Protein AF-A0A3C1JP86-F1 (afdb_monomer_lite)

Radius of gyration: 31.39 Å; chains: 1; bounding box: 64×53×112 Å

Secondary structure (DSSP, 8-state):
----SEEEEPTTHHHHS--SSEEEEEEEETTEEEEEEEEEETTTTEEEEE--HHHHHHHHHH--TT--EEEEEE-TTSTTT-EEEEEESEETTEEPP--S-S----------SEEEEE--TT--STHHHHEEEETTTTEEEE-HHHHHHHHHHHHHHHHHHTTSPPPPEEEEEETGGGS-HHHHTHHHHHHHHH-PPEE-----SSSSEEBTTSPEEPSEEPPPTTEEEEE----SSSPPPPPHHHHTTS---------TTTTTTTTS-TTS----TT-------STTTT------HHHHHHHTTGGGGHHHHHHHHHHHHHHTTT----HHHHHHHHHHHHHHHHHHTTTTHHHHHHHHHHHHTGGG--EEHHHHHHHHHHHHHHHHHTTS----S---GGGEEE-SSS-EEE---------------------S--PPP------SSHHHHHHHHHHHHHGGGSEE-S--

Structure (mmCIF, N/CA/C/O backbone):
data_AF-A0A3C1JP86-F1
#
_entry.id   AF-A0A3C1JP86-F1
#
loop_
_atom_site.group_PDB
_atom_site.id
_atom_site.type_symbol
_atom_site.label_atom_id
_atom_site.label_alt_id
_atom_site.label_comp_id
_atom_site.label_asym_id
_atom_site.label_entity_id
_atom_site.label_seq_id
_atom_site.pdbx_PDB_ins_code
_atom_site.Cartn_x
_atom_site.Cartn_y
_atom_site.Cartn_z
_atom_site.occupancy
_atom_site.B_iso_or_equiv
_atom_site.auth_seq_id
_atom_site.auth_comp_id
_atom_site.auth_asym_id
_atom_site.auth_atom_id
_atom_site.pdbx_PDB_model_num
ATOM 1 N N . MET A 1 1 ? -15.914 11.663 36.705 1.00 25.58 1 MET A N 1
ATOM 2 C CA . MET A 1 1 ? -16.541 11.062 37.908 1.00 25.58 1 MET A CA 1
ATOM 3 C C . MET A 1 1 ? -17.062 9.685 37.523 1.00 25.58 1 MET A C 1
ATOM 5 O O . MET A 1 1 ? -17.882 9.608 36.620 1.00 25.58 1 MET A O 1
ATOM 9 N N . LEU A 1 2 ? -16.557 8.613 38.141 1.00 30.50 2 LEU A N 1
ATOM 10 C CA . LEU A 1 2 ? -16.983 7.225 37.899 1.00 30.50 2 LEU A CA 1
ATOM 11 C C . LEU A 1 2 ? -18.398 6.986 38.466 1.00 30.50 2 LEU A C 1
ATOM 13 O O . LEU A 1 2 ? -18.556 6.434 39.553 1.00 30.50 2 LEU A O 1
ATOM 17 N N . ASP A 1 3 ? -19.430 7.427 37.745 1.00 33.78 3 ASP A N 1
ATOM 18 C CA . ASP A 1 3 ? -20.840 7.095 38.029 1.00 33.78 3 ASP A CA 1
ATOM 19 C C . ASP A 1 3 ? -21.357 5.956 37.125 1.00 33.78 3 ASP A C 1
ATOM 21 O O . ASP A 1 3 ? -22.552 5.795 36.878 1.00 33.78 3 ASP A O 1
ATOM 25 N N . GLN A 1 4 ? -20.443 5.137 36.595 1.00 49.28 4 GLN A N 1
ATOM 26 C CA . GLN A 1 4 ? -20.805 4.000 35.757 1.00 49.28 4 GLN A CA 1
ATOM 27 C C . GLN A 1 4 ? -21.303 2.836 36.625 1.00 49.28 4 GLN A C 1
ATOM 29 O O . GLN A 1 4 ? -20.536 2.098 37.236 1.00 49.28 4 GLN A O 1
ATOM 34 N N . LYS A 1 5 ? -22.629 2.647 36.642 1.00 57.09 5 LYS A N 1
ATOM 35 C CA . LYS A 1 5 ? -23.325 1.461 37.189 1.00 57.09 5 LYS A CA 1
ATOM 36 C C . LYS A 1 5 ? -23.108 0.190 36.355 1.00 57.09 5 LYS A C 1
ATOM 38 O O . LYS A 1 5 ? -23.699 -0.850 36.644 1.00 57.09 5 LYS A O 1
ATOM 43 N N . SER A 1 6 ? -22.319 0.280 35.292 1.00 63.19 6 SER A N 1
ATOM 44 C CA . SER A 1 6 ? -22.166 -0.773 34.303 1.00 63.19 6 SER A CA 1
ATOM 45 C C . SER A 1 6 ? -20.834 -0.669 33.580 1.00 63.19 6 SER A C 1
ATOM 47 O O . SER A 1 6 ? -20.422 0.435 33.238 1.00 63.19 6 SER A O 1
ATOM 49 N N . MET A 1 7 ? -20.237 -1.808 33.260 1.00 71.38 7 MET A N 1
ATOM 50 C CA . MET A 1 7 ? -19.040 -1.922 32.433 1.00 71.38 7 MET A CA 1
ATOM 51 C C . MET A 1 7 ? -19.402 -2.586 31.105 1.00 71.38 7 MET A C 1
ATOM 53 O O . MET A 1 7 ? -20.031 -3.643 31.106 1.00 71.38 7 MET A O 1
ATOM 57 N N . VAL A 1 8 ? -19.020 -1.989 29.976 1.00 66.56 8 VAL A N 1
ATOM 58 C CA . VAL A 1 8 ? -19.166 -2.641 28.665 1.00 66.56 8 VAL A CA 1
ATOM 59 C C . VAL A 1 8 ? -18.113 -3.735 28.555 1.00 66.56 8 VAL A C 1
ATOM 61 O O . VAL A 1 8 ? -16.942 -3.497 28.848 1.00 66.56 8 VAL A O 1
ATOM 64 N N . ILE A 1 9 ? -18.520 -4.934 28.146 1.00 65.44 9 ILE A N 1
ATOM 65 C CA . ILE A 1 9 ? -17.582 -6.020 27.865 1.00 65.44 9 ILE A CA 1
ATOM 66 C C . ILE A 1 9 ? -17.331 -6.144 26.361 1.00 65.44 9 ILE A C 1
ATOM 68 O O . ILE A 1 9 ? -18.267 -6.001 25.569 1.00 65.44 9 ILE A O 1
ATOM 72 N N . PRO A 1 10 ? -16.092 -6.458 25.942 1.00 55.75 10 PRO A N 1
ATOM 73 C CA . PRO A 1 10 ? -15.780 -6.670 24.536 1.00 55.75 10 PRO A CA 1
ATOM 74 C C . PRO A 1 10 ? -16.661 -7.758 23.913 1.00 55.75 10 PRO A C 1
ATOM 76 O O . PRO A 1 10 ? -16.923 -8.791 24.537 1.00 55.75 10 PRO A O 1
ATOM 79 N N . ARG A 1 11 ? -17.030 -7.589 22.635 1.00 53.75 11 ARG A N 1
ATOM 80 C CA . ARG A 1 11 ? -17.859 -8.542 21.862 1.00 53.75 11 ARG A CA 1
ATOM 81 C C . ARG A 1 11 ? -17.385 -10.000 21.925 1.00 53.75 11 ARG A C 1
ATOM 83 O O . ARG A 1 11 ? -18.188 -10.906 21.765 1.00 53.75 11 ARG A O 1
ATOM 90 N N . ARG A 1 12 ? -16.102 -10.259 22.181 1.00 49.91 12 ARG A N 1
ATOM 91 C CA . ARG A 1 12 ? -15.532 -11.619 22.270 1.00 49.91 12 ARG A CA 1
ATOM 92 C C . ARG A 1 12 ? -15.833 -12.315 23.595 1.00 49.91 12 ARG A C 1
ATOM 94 O O . ARG A 1 12 ? -15.971 -13.531 23.624 1.00 49.91 12 ARG A O 1
ATOM 101 N N . MET A 1 13 ? -16.016 -11.551 24.670 1.00 59.53 13 MET A N 1
ATOM 102 C CA . MET A 1 13 ? -16.443 -12.079 25.965 1.00 59.53 13 MET A CA 1
ATOM 103 C C . MET A 1 13 ? -17.905 -12.564 25.915 1.00 59.53 13 MET A C 1
ATOM 105 O O . MET A 1 13 ? -18.268 -13.493 26.628 1.00 59.53 13 MET A O 1
ATOM 109 N N . ARG A 1 14 ? -18.717 -12.022 24.991 1.00 61.53 14 ARG A N 1
ATOM 110 C CA . ARG A 1 14 ? -20.081 -12.493 24.684 1.00 61.53 14 ARG A CA 1
ATOM 111 C C . ARG A 1 14 ? -20.120 -13.923 24.138 1.00 61.53 14 ARG A C 1
ATOM 113 O O . ARG A 1 14 ? -21.076 -14.633 24.410 1.00 61.53 14 ARG A O 1
ATOM 120 N N . ALA A 1 15 ? -19.110 -14.358 23.380 1.00 59.91 15 ALA A N 1
ATOM 121 C CA . ALA A 1 15 ? -19.081 -15.723 22.842 1.00 59.91 15 ALA A CA 1
ATOM 122 C C . ALA A 1 15 ? -18.953 -16.778 23.956 1.00 59.91 15 ALA A C 1
ATOM 124 O O . ALA A 1 15 ? -19.484 -17.874 23.833 1.00 59.91 15 ALA A O 1
ATOM 125 N N . LEU A 1 16 ? -18.284 -16.413 25.053 1.00 58.56 16 LEU A N 1
ATOM 126 C CA . LEU A 1 16 ? -18.090 -17.255 26.236 1.00 58.56 16 LEU A CA 1
ATOM 127 C C . LEU A 1 16 ? -19.230 -17.108 27.262 1.00 58.56 16 LEU A C 1
ATOM 129 O O . LEU A 1 16 ? -19.361 -17.927 28.165 1.00 58.56 16 LEU A O 1
ATOM 133 N N . LEU A 1 17 ? -20.052 -16.063 27.126 1.00 66.25 17 LEU A N 1
ATOM 134 C CA . LEU A 1 17 ? -21.206 -15.753 27.972 1.00 66.25 17 LEU A CA 1
ATOM 135 C C . LEU A 1 17 ? -22.401 -15.362 27.083 1.00 66.25 17 LEU A C 1
ATOM 137 O O . LEU A 1 17 ? -22.739 -14.176 26.982 1.00 66.25 17 LEU A O 1
ATOM 141 N N . PRO A 1 18 ? -23.028 -16.329 26.393 1.00 63.06 18 PRO A N 1
ATOM 142 C CA . PRO A 1 18 ? -24.133 -16.055 25.492 1.00 63.06 18 PRO A CA 1
ATOM 143 C C . PRO A 1 18 ? -25.318 -15.474 26.271 1.00 63.06 18 PRO A C 1
ATOM 145 O O . PRO A 1 18 ? -25.742 -15.995 27.304 1.00 63.06 18 PRO A O 1
ATOM 148 N N . VAL A 1 19 ? -25.854 -14.367 25.760 1.00 66.56 19 VAL A N 1
ATOM 149 C CA . VAL A 1 19 ? -27.018 -13.675 26.316 1.00 66.56 19 VAL A CA 1
ATOM 150 C C . VAL A 1 19 ? -27.859 -13.101 25.173 1.00 66.56 19 VAL A C 1
ATOM 152 O O . VAL A 1 19 ? -27.339 -12.461 24.259 1.00 66.56 19 VAL A O 1
ATOM 155 N N . THR A 1 20 ? -29.165 -13.368 25.200 1.00 60.12 20 THR A N 1
ATOM 156 C CA . THR A 1 20 ? -30.132 -12.888 24.196 1.00 60.12 20 THR A CA 1
ATOM 157 C C . THR A 1 20 ? -30.799 -11.573 24.595 1.00 60.12 20 THR A C 1
ATOM 159 O O . THR A 1 20 ? -31.165 -10.798 23.720 1.00 60.12 20 THR A O 1
ATOM 162 N N . ALA A 1 21 ? -30.931 -11.302 25.898 1.00 61.50 21 ALA A N 1
ATOM 163 C CA . ALA A 1 21 ? -31.466 -10.044 26.428 1.00 61.50 21 ALA A CA 1
ATOM 164 C C . ALA A 1 21 ? -30.826 -9.679 27.774 1.00 61.50 21 ALA A C 1
ATOM 166 O O . ALA A 1 21 ? -30.145 -8.668 27.896 1.00 61.50 21 ALA A O 1
ATOM 167 N N . SER A 1 22 ? -30.984 -10.518 28.796 1.00 73.75 22 SER A N 1
ATOM 168 C CA . SER A 1 22 ? -30.260 -10.378 30.057 1.00 73.75 22 SER A CA 1
ATOM 169 C C . SER A 1 22 ? -30.103 -11.725 30.747 1.00 73.75 22 SER A C 1
ATOM 171 O O . SER A 1 22 ? -30.903 -12.639 30.545 1.00 73.75 22 SER A O 1
ATOM 173 N N . ARG A 1 23 ? -29.050 -11.856 31.547 1.00 78.81 23 ARG A N 1
ATOM 174 C CA . ARG A 1 23 ? -28.753 -13.052 32.327 1.00 78.81 23 ARG A CA 1
ATOM 175 C C . ARG A 1 23 ? -28.091 -12.662 33.639 1.00 78.81 23 ARG A C 1
ATOM 177 O O . ARG A 1 23 ? -27.266 -11.754 33.676 1.00 78.81 23 ARG A O 1
ATOM 184 N N . GLU A 1 24 ? -28.456 -13.337 34.721 1.00 80.50 24 GLU A N 1
ATOM 185 C CA . GLU A 1 24 ? -27.742 -13.199 35.987 1.00 80.50 24 GLU A CA 1
ATOM 186 C C . GLU A 1 24 ? -26.485 -14.074 35.954 1.00 80.50 24 GLU A C 1
ATOM 188 O O . GLU A 1 24 ? -26.538 -15.239 35.560 1.00 80.50 24 GLU A O 1
ATOM 193 N N . VAL A 1 25 ? -25.349 -13.491 36.321 1.00 82.75 25 VAL A N 1
ATOM 194 C CA . VAL A 1 25 ? -24.046 -14.157 36.342 1.00 82.75 25 VAL A CA 1
ATOM 195 C C . VAL A 1 25 ? -23.416 -13.903 37.701 1.00 82.75 25 VAL A C 1
ATOM 197 O O . VAL A 1 25 ? -23.489 -12.794 38.240 1.00 82.75 25 VAL A O 1
ATOM 200 N N . ARG A 1 26 ? -22.804 -14.934 38.277 1.00 84.00 26 ARG A N 1
ATOM 201 C CA . ARG A 1 26 ? -22.082 -14.791 39.536 1.00 84.00 26 ARG A CA 1
ATOM 202 C C . ARG A 1 26 ? -20.747 -14.101 39.277 1.00 84.00 26 ARG A C 1
ATOM 204 O O . ARG A 1 26 ? -19.967 -14.583 38.459 1.00 84.00 26 ARG A O 1
ATOM 211 N N . LEU A 1 27 ? -20.494 -12.991 39.970 1.00 83.75 27 LEU A N 1
ATOM 212 C CA . LEU A 1 27 ? -19.203 -12.311 39.967 1.00 83.75 27 LEU A CA 1
ATOM 213 C C . LEU A 1 27 ? -18.471 -12.574 41.279 1.00 83.75 27 LEU A C 1
ATOM 215 O O . LEU A 1 27 ? -18.965 -12.202 42.343 1.00 83.75 27 LEU A O 1
ATOM 219 N N . THR A 1 28 ? -17.280 -13.152 41.198 1.00 83.69 28 THR A N 1
ATOM 220 C CA . THR A 1 28 ? -16.363 -13.337 42.326 1.00 83.69 28 THR A CA 1
ATOM 221 C C . THR A 1 28 ? -15.294 -12.244 42.306 1.00 83.69 28 THR A C 1
ATOM 223 O O . THR A 1 28 ? -14.725 -11.954 41.259 1.00 83.69 28 THR A O 1
ATOM 226 N N . PHE A 1 29 ? -15.034 -11.607 43.445 1.00 81.31 29 PHE A N 1
ATOM 227 C CA . PHE A 1 29 ? -14.067 -10.513 43.600 1.00 81.31 29 PHE A CA 1
ATOM 228 C C . PHE A 1 29 ? -13.574 -10.474 45.051 1.00 81.31 29 PHE A C 1
ATOM 230 O O . PHE A 1 29 ? -14.379 -10.605 45.969 1.00 81.31 29 PHE A O 1
ATOM 237 N N . ASP A 1 30 ? -12.268 -10.315 45.278 1.00 74.44 30 ASP A N 1
ATOM 238 C CA . ASP A 1 30 ? -11.673 -10.202 46.628 1.00 74.44 30 ASP A CA 1
ATOM 239 C C . ASP A 1 30 ? -12.159 -11.283 47.632 1.00 74.44 30 ASP A C 1
ATOM 241 O O . ASP A 1 30 ? -12.535 -11.008 48.772 1.00 74.44 30 ASP A O 1
ATOM 245 N N . GLY A 1 31 ? -12.271 -12.537 47.171 1.00 72.56 31 GLY A N 1
ATOM 246 C CA . GLY A 1 31 ? -12.783 -13.664 47.970 1.00 72.56 31 GLY A CA 1
ATOM 247 C C . GLY A 1 31 ? -14.284 -13.611 48.306 1.00 72.56 31 GLY A C 1
ATOM 248 O O . GLY A 1 31 ? -14.795 -14.489 49.005 1.00 72.56 31 GLY A O 1
ATOM 249 N N . ARG A 1 32 ? -15.010 -12.607 47.812 1.00 80.75 32 ARG A N 1
ATOM 250 C CA . ARG A 1 32 ? -16.465 -12.439 47.921 1.00 80.75 32 ARG A CA 1
ATOM 251 C C . ARG A 1 32 ? -17.130 -12.785 46.597 1.00 80.75 32 ARG A C 1
ATOM 253 O O . ARG A 1 32 ? -16.477 -12.871 45.564 1.00 80.75 32 ARG A O 1
ATOM 260 N N . HIS A 1 33 ? -18.446 -12.956 46.622 1.00 83.50 33 HIS A N 1
ATOM 261 C CA . HIS A 1 33 ? -19.238 -13.109 45.408 1.00 83.50 33 HIS A CA 1
ATOM 262 C C . HIS A 1 33 ? -20.533 -12.303 45.490 1.00 83.50 33 HIS A C 1
ATOM 264 O O . HIS A 1 33 ? -21.143 -12.198 46.555 1.00 83.50 33 HIS A O 1
ATOM 270 N N . GLU A 1 34 ? -20.968 -11.755 44.361 1.00 83.81 34 GLU A N 1
ATOM 271 C CA . GLU A 1 34 ? -22.265 -11.101 44.198 1.00 83.81 34 GLU A CA 1
ATOM 272 C C . GLU A 1 34 ? -22.849 -11.484 42.833 1.00 83.81 34 GLU A C 1
ATOM 274 O O . GLU A 1 34 ? -22.142 -11.519 41.827 1.00 83.81 34 GLU A O 1
ATOM 279 N N . ASN A 1 35 ? -24.148 -11.773 42.788 1.00 82.19 35 ASN A N 1
ATOM 280 C CA . ASN A 1 35 ? -24.841 -11.990 41.523 1.00 82.19 35 ASN A CA 1
ATOM 281 C C . ASN A 1 35 ? -25.112 -10.643 40.850 1.00 82.19 35 ASN A C 1
ATOM 283 O O . ASN A 1 35 ? -25.733 -9.749 41.437 1.00 82.19 35 ASN A O 1
ATOM 287 N N . ILE A 1 36 ? -24.658 -10.509 39.611 1.00 81.50 36 ILE A N 1
ATOM 288 C CA . ILE A 1 36 ? -24.797 -9.302 38.801 1.00 81.50 36 ILE A CA 1
ATOM 289 C C . ILE A 1 36 ? -25.536 -9.613 37.504 1.00 81.50 36 ILE A C 1
ATOM 291 O O . ILE A 1 36 ? -25.705 -10.772 37.134 1.00 81.50 36 ILE A O 1
ATOM 295 N N . TYR A 1 37 ? -25.996 -8.575 36.809 1.00 76.81 37 TYR A N 1
ATOM 296 C CA . TYR A 1 37 ? -26.672 -8.760 35.529 1.00 76.81 37 TYR A CA 1
ATOM 297 C C . TYR A 1 37 ? -25.717 -8.518 34.372 1.00 76.81 37 TYR A C 1
ATOM 299 O O . TYR A 1 37 ? -25.110 -7.454 34.273 1.00 76.81 37 TYR A O 1
ATOM 307 N N . LEU A 1 38 ? -25.648 -9.492 33.477 1.00 77.50 38 LEU A N 1
ATOM 308 C CA . LEU A 1 38 ? -25.159 -9.322 32.125 1.00 77.50 38 LEU A CA 1
ATOM 309 C C . LEU A 1 38 ? -26.351 -8.930 31.248 1.00 77.50 38 LEU A C 1
ATOM 311 O O . LEU A 1 38 ? -27.275 -9.720 31.068 1.00 77.50 38 LEU A O 1
ATOM 315 N N . TYR A 1 39 ? -26.367 -7.704 30.742 1.00 70.69 39 TYR A N 1
ATOM 316 C CA . TYR A 1 39 ? -27.418 -7.191 29.865 1.00 70.69 39 TYR A CA 1
ATOM 317 C C . TYR A 1 39 ? -26.886 -7.055 28.443 1.00 70.69 39 TYR A C 1
ATOM 319 O O . TYR A 1 39 ? -25.801 -6.519 28.248 1.00 70.69 39 TYR A O 1
ATOM 327 N N . PHE A 1 40 ? -27.643 -7.523 27.457 1.00 67.25 40 PHE A N 1
ATOM 328 C CA . PHE A 1 40 ? -27.343 -7.339 26.047 1.00 67.25 40 PHE A CA 1
ATOM 329 C C . PHE A 1 40 ? -28.240 -6.255 25.467 1.00 67.25 40 PHE A C 1
ATOM 331 O O . PHE A 1 40 ? -29.462 -6.401 25.401 1.00 67.25 40 PHE A O 1
ATOM 338 N N . ASP A 1 41 ? -27.614 -5.174 25.020 1.00 62.38 41 ASP A N 1
ATOM 339 C CA . ASP A 1 41 ? -28.297 -4.144 24.262 1.00 62.38 41 ASP A CA 1
ATOM 340 C C . ASP A 1 41 ? -28.343 -4.571 22.792 1.00 62.38 41 ASP A C 1
ATOM 342 O O . ASP A 1 41 ? -27.376 -4.412 22.051 1.00 62.38 41 ASP A O 1
ATOM 346 N N . SER A 1 42 ? -29.475 -5.137 22.369 1.00 48.78 42 SER A N 1
ATOM 347 C CA . SER A 1 42 ? -29.660 -5.589 20.982 1.00 48.78 42 SER A CA 1
ATOM 348 C C . SER A 1 42 ? -29.624 -4.466 19.940 1.00 48.78 42 SER A C 1
ATOM 350 O O . SER A 1 42 ? -29.394 -4.751 18.769 1.00 48.78 42 SER A O 1
ATOM 352 N N . VAL A 1 43 ? -29.838 -3.207 20.347 1.00 45.41 43 VAL A N 1
ATOM 353 C CA . VAL A 1 43 ? -29.798 -2.043 19.447 1.00 45.41 43 VAL A CA 1
ATOM 354 C C . VAL A 1 43 ? -28.356 -1.590 19.235 1.00 45.41 43 VAL A C 1
ATOM 356 O O . VAL A 1 43 ? -27.979 -1.242 18.121 1.00 45.41 43 VAL A O 1
ATOM 359 N N . ARG A 1 44 ? -27.545 -1.629 20.297 1.00 44.38 44 ARG A N 1
ATOM 360 C CA . ARG A 1 44 ? -26.133 -1.210 20.289 1.00 44.38 44 ARG A CA 1
ATOM 361 C C . ARG A 1 44 ? -25.137 -2.351 20.044 1.00 44.38 44 ARG A C 1
ATOM 363 O O . ARG A 1 44 ? -23.947 -2.111 19.878 1.00 44.38 44 ARG A O 1
ATOM 370 N N . ASP A 1 45 ? -25.615 -3.593 20.037 1.00 54.50 45 ASP A N 1
ATOM 371 C CA . ASP A 1 45 ? -24.838 -4.830 19.881 1.00 54.50 45 ASP A CA 1
ATOM 372 C C . ASP A 1 45 ? -23.635 -4.932 20.845 1.00 54.50 45 ASP A C 1
ATOM 374 O O . ASP A 1 45 ? -22.541 -5.395 20.497 1.00 54.50 45 ASP A O 1
ATOM 378 N N . VAL A 1 46 ? -23.868 -4.500 22.089 1.00 59.06 46 VAL A N 1
ATOM 379 C CA . VAL A 1 46 ? -22.918 -4.533 23.210 1.00 59.06 46 VAL A CA 1
ATOM 380 C C . VAL A 1 46 ? -23.512 -5.247 24.415 1.00 59.06 46 VAL A C 1
ATOM 382 O O . VAL A 1 46 ? -24.725 -5.255 24.631 1.00 59.06 46 VAL A O 1
ATOM 385 N N . ALA A 1 47 ? -22.640 -5.841 25.228 1.00 65.31 47 ALA A N 1
ATOM 386 C CA . ALA A 1 47 ? -23.022 -6.444 26.495 1.00 65.31 47 ALA A CA 1
ATOM 387 C C . ALA A 1 47 ? -22.480 -5.618 27.670 1.00 65.31 47 ALA A C 1
ATOM 389 O O . ALA A 1 47 ? -21.342 -5.154 27.655 1.00 65.31 47 ALA A O 1
ATOM 390 N N . HIS A 1 48 ? -23.306 -5.449 28.695 1.00 72.00 48 HIS A N 1
ATOM 391 C CA . HIS A 1 48 ? -23.029 -4.670 29.893 1.00 72.00 48 HIS A CA 1
ATOM 392 C C . HIS A 1 48 ? -23.003 -5.578 31.119 1.00 72.00 48 HIS A C 1
ATOM 394 O O . HIS A 1 48 ? -23.971 -6.287 31.391 1.00 72.00 48 HIS A O 1
ATOM 400 N N . LEU A 1 49 ? -21.932 -5.501 31.904 1.00 77.38 49 LEU A N 1
ATOM 401 C CA . LEU A 1 49 ? -21.877 -6.001 33.274 1.00 77.38 49 LEU A CA 1
ATOM 402 C C . LEU A 1 49 ? -22.403 -4.927 34.218 1.00 77.38 49 LEU A C 1
ATOM 404 O O . LEU A 1 49 ? -21.729 -3.933 34.475 1.00 77.38 49 LEU A O 1
ATOM 408 N N . MET A 1 50 ? -23.611 -5.124 34.732 1.00 74.56 50 MET A N 1
ATOM 409 C CA . MET A 1 50 ? -24.277 -4.205 35.650 1.00 74.56 50 MET A CA 1
ATOM 410 C C . MET A 1 50 ? -23.819 -4.481 37.081 1.00 74.56 50 MET A C 1
ATOM 412 O O . MET A 1 50 ? -24.227 -5.474 37.691 1.00 74.56 50 MET A O 1
ATOM 416 N N . PHE A 1 51 ? -22.997 -3.598 37.639 1.00 76.06 51 PHE A N 1
ATOM 417 C CA . PHE A 1 51 ? -22.526 -3.750 39.009 1.00 76.06 51 PHE A CA 1
ATOM 418 C C . PHE A 1 51 ? -23.644 -3.456 40.010 1.00 76.06 51 PHE A C 1
ATOM 420 O O . PHE A 1 51 ? -24.357 -2.452 39.920 1.00 76.06 51 PHE A O 1
ATOM 427 N N . ARG A 1 52 ? -23.795 -4.352 40.990 1.00 73.19 52 ARG A N 1
ATOM 428 C CA . ARG A 1 52 ? -24.697 -4.165 42.128 1.00 73.19 52 ARG A CA 1
ATOM 429 C C . ARG A 1 52 ? -23.984 -3.459 43.282 1.00 73.19 52 ARG A C 1
ATOM 431 O O . ARG A 1 52 ? -22.853 -2.996 43.156 1.00 73.19 52 ARG A O 1
ATOM 438 N N . ARG A 1 53 ? -24.704 -3.269 44.389 1.00 71.06 53 ARG A N 1
ATOM 439 C CA . ARG A 1 53 ? -24.354 -2.323 45.455 1.00 71.06 53 ARG A CA 1
ATOM 440 C C . ARG A 1 53 ? -23.006 -2.645 46.108 1.00 71.06 53 ARG A C 1
ATOM 442 O O . ARG A 1 53 ? -22.312 -1.704 46.481 1.00 71.06 53 ARG A O 1
ATOM 449 N N . VAL A 1 54 ? -22.642 -3.924 46.232 1.00 78.12 54 VAL A N 1
ATOM 450 C CA . VAL A 1 54 ? -21.400 -4.340 46.902 1.00 78.12 54 VAL A CA 1
ATOM 451 C C . VAL A 1 54 ? -20.215 -4.276 45.938 1.00 78.12 54 VAL A C 1
ATOM 453 O O . VAL A 1 54 ? -19.245 -3.581 46.231 1.00 78.12 54 VAL A O 1
ATOM 456 N N . VAL A 1 55 ? -20.317 -4.907 44.765 1.00 77.44 55 VAL A N 1
ATOM 457 C CA . VAL A 1 55 ? -19.301 -4.867 43.698 1.00 77.44 55 VAL A CA 1
ATOM 458 C C . VAL A 1 55 ? -19.024 -3.437 43.259 1.00 77.44 55 VAL A C 1
ATOM 460 O O . VAL A 1 55 ? -17.872 -3.048 43.136 1.00 77.44 55 VAL A O 1
ATOM 463 N N . GLY A 1 56 ? -20.063 -2.630 43.039 1.00 73.75 56 GLY A N 1
ATOM 464 C CA . GLY A 1 56 ? -19.910 -1.255 42.568 1.00 73.75 56 GLY A CA 1
ATOM 465 C C . GLY A 1 56 ? -19.304 -0.314 43.613 1.00 73.75 56 GLY A C 1
ATOM 466 O O . GLY A 1 56 ? -18.659 0.669 43.252 1.00 73.75 56 GLY A O 1
ATOM 467 N N . ALA A 1 57 ? -19.495 -0.581 44.910 1.00 76.12 57 ALA A N 1
ATOM 468 C CA . ALA A 1 57 ? -18.784 0.140 45.967 1.00 76.12 57 ALA A CA 1
ATOM 469 C C . ALA A 1 57 ? -17.309 -0.276 45.996 1.00 76.12 57 ALA A C 1
ATOM 471 O O . ALA A 1 57 ? -16.436 0.577 45.869 1.00 76.12 57 ALA A O 1
ATOM 472 N N . TRP A 1 58 ? -17.054 -1.586 46.029 1.00 82.25 58 TRP A N 1
ATOM 473 C CA . TRP A 1 58 ? -15.705 -2.146 46.021 1.00 82.25 58 TRP A CA 1
ATOM 474 C C . TRP A 1 58 ? -14.887 -1.687 44.808 1.00 82.25 58 TRP A C 1
ATOM 476 O O . TRP A 1 58 ? -13.758 -1.238 44.967 1.00 82.25 58 TRP A O 1
ATOM 486 N N . PHE A 1 59 ? -15.463 -1.721 43.606 1.00 76.94 59 PHE A N 1
ATOM 487 C CA . PHE A 1 59 ? -14.777 -1.341 42.372 1.00 76.94 59 PHE A CA 1
ATOM 488 C C . PHE A 1 59 ? -14.339 0.131 42.397 1.00 76.94 59 PHE A C 1
ATOM 490 O O . PHE A 1 59 ? -13.215 0.444 42.021 1.00 76.94 59 PHE A O 1
ATOM 497 N N . ARG A 1 60 ? -15.193 1.032 42.904 1.00 73.06 60 ARG A N 1
ATOM 498 C CA . ARG A 1 60 ? -14.877 2.468 43.030 1.00 73.06 60 ARG A CA 1
ATOM 499 C C . ARG A 1 60 ? -13.843 2.772 44.110 1.00 73.06 60 ARG A C 1
ATOM 501 O O . ARG A 1 60 ? -13.138 3.765 43.997 1.00 73.06 60 ARG A O 1
ATOM 508 N N . GLU A 1 61 ? -13.796 1.963 45.162 1.00 78.56 61 GLU A N 1
ATOM 509 C CA . GLU A 1 61 ? -12.815 2.103 46.243 1.00 78.56 61 GLU A CA 1
ATOM 510 C C . GLU A 1 61 ? -11.459 1.483 45.872 1.00 78.56 61 GLU A C 1
ATOM 512 O O . GLU A 1 61 ? -10.430 1.921 46.380 1.00 78.56 61 GLU A O 1
ATOM 517 N N . THR A 1 62 ? -11.459 0.482 44.987 1.00 71.38 62 THR A N 1
ATOM 518 C CA . THR A 1 62 ? -10.271 -0.314 44.636 1.00 71.38 62 THR A CA 1
ATOM 519 C C . THR A 1 62 ? -9.523 0.231 43.422 1.00 71.38 62 THR A C 1
ATOM 521 O O . THR A 1 62 ? -8.297 0.154 43.394 1.00 71.38 62 THR A O 1
ATOM 524 N N . PHE A 1 63 ? -10.235 0.764 42.423 1.00 70.00 63 PHE A N 1
ATOM 525 C CA . PHE A 1 63 ? -9.647 1.147 41.138 1.00 70.00 63 PHE A CA 1
ATOM 526 C C . PHE A 1 63 ? -9.690 2.655 40.889 1.00 70.00 63 PHE A C 1
ATOM 528 O O . PHE A 1 63 ? -10.720 3.312 41.052 1.00 70.00 63 PHE A O 1
ATOM 535 N N . MET A 1 64 ? -8.564 3.178 40.419 1.00 69.50 64 MET A N 1
ATOM 536 C CA . MET A 1 64 ? -8.410 4.504 39.837 1.00 69.50 64 MET A CA 1
ATOM 537 C C . MET A 1 64 ? -8.507 4.435 38.308 1.00 69.50 64 MET A C 1
ATOM 539 O O . MET A 1 64 ? -8.484 3.364 37.702 1.00 69.50 64 MET A O 1
ATOM 543 N N . ILE A 1 65 ? -8.607 5.600 37.666 1.00 58.81 65 ILE A N 1
ATOM 544 C CA . ILE A 1 65 ? -8.424 5.696 36.211 1.00 58.81 65 ILE A CA 1
ATOM 545 C C . ILE A 1 65 ? -7.021 5.158 35.870 1.00 58.81 65 ILE A C 1
ATOM 547 O O . ILE A 1 65 ? -6.081 5.397 36.624 1.00 58.81 65 ILE A O 1
ATOM 551 N N . ASP A 1 66 ? -6.918 4.402 34.774 1.00 55.34 66 ASP A N 1
ATOM 552 C CA . ASP A 1 66 ? -5.719 3.691 34.284 1.00 55.34 66 ASP A CA 1
ATOM 553 C C . ASP A 1 66 ? -5.275 2.442 35.067 1.00 55.34 66 ASP A C 1
ATOM 555 O O . ASP A 1 66 ? -4.363 1.729 34.626 1.00 55.34 66 ASP A O 1
ATOM 559 N N . ASP A 1 67 ? -5.944 2.100 36.173 1.00 60.12 67 ASP A N 1
ATOM 560 C CA . ASP A 1 67 ? -5.717 0.816 36.834 1.00 60.12 67 ASP A CA 1
ATOM 561 C C . ASP A 1 67 ? -6.171 -0.356 35.946 1.00 60.12 67 ASP A C 1
ATOM 563 O O . ASP A 1 67 ? -7.108 -0.272 35.147 1.00 60.12 67 ASP A O 1
ATOM 567 N N . ARG A 1 68 ? -5.497 -1.499 36.099 1.00 64.31 68 ARG A N 1
ATOM 568 C CA . ARG A 1 68 ? -5.729 -2.693 35.278 1.00 64.31 68 ARG A CA 1
ATOM 569 C C . ARG A 1 68 ? -6.327 -3.806 36.122 1.00 64.31 68 ARG A C 1
ATOM 571 O O . ARG A 1 68 ? -5.885 -4.061 37.239 1.00 64.31 68 ARG A O 1
ATOM 578 N N . PHE A 1 69 ? -7.268 -4.545 35.553 1.00 73.12 69 PHE A N 1
ATOM 579 C CA . PHE A 1 69 ? -7.821 -5.767 36.133 1.00 73.12 69 PHE A CA 1
ATOM 580 C C . PHE A 1 69 ? -8.058 -6.808 35.041 1.00 73.12 69 PHE A C 1
ATOM 582 O O . PHE A 1 69 ? -8.051 -6.506 33.847 1.00 73.12 69 PHE A O 1
ATOM 589 N N . ARG A 1 70 ? -8.245 -8.058 35.451 1.00 73.69 70 ARG A N 1
ATOM 590 C CA . ARG A 1 70 ? -8.596 -9.181 34.586 1.00 73.69 70 ARG A CA 1
ATOM 591 C C . ARG A 1 70 ? -9.993 -9.667 34.946 1.00 73.69 70 ARG A C 1
ATOM 593 O O . ARG A 1 70 ? -10.304 -9.828 36.121 1.00 73.69 70 ARG A O 1
ATOM 600 N N . LEU A 1 71 ? -10.794 -9.963 33.928 1.00 75.81 71 LEU A N 1
ATOM 601 C CA . LEU A 1 71 ? -12.001 -10.773 34.066 1.00 75.81 71 LEU A CA 1
ATOM 602 C C . LEU A 1 71 ? -11.667 -12.191 33.606 1.00 75.81 71 LEU A C 1
ATOM 604 O O . LEU A 1 71 ? -11.270 -12.392 32.458 1.00 75.81 71 LEU A O 1
ATOM 608 N N . ARG A 1 72 ? -11.779 -13.168 34.501 1.00 74.25 72 ARG A N 1
ATOM 609 C CA . ARG A 1 72 ? -11.629 -14.591 34.194 1.00 74.25 72 ARG A CA 1
ATOM 610 C C . ARG A 1 72 ? -13.011 -15.222 34.145 1.00 74.25 72 ARG A C 1
ATOM 612 O O . ARG A 1 72 ? -13.788 -15.058 35.075 1.00 74.25 72 ARG A O 1
ATOM 619 N N . ILE A 1 73 ? -13.307 -15.953 33.077 1.00 77.19 73 ILE A N 1
ATOM 620 C CA . ILE A 1 73 ? -14.526 -16.760 33.001 1.00 77.19 73 ILE A CA 1
ATOM 621 C C . ILE A 1 73 ? -14.192 -18.142 33.556 1.00 77.19 73 ILE A C 1
ATOM 623 O O . ILE A 1 73 ? -13.252 -18.791 33.094 1.00 77.19 73 ILE A O 1
ATOM 627 N N . VAL A 1 74 ? -14.922 -18.562 34.581 1.00 77.12 74 VAL A N 1
ATOM 628 C CA . VAL A 1 74 ? -14.761 -19.857 35.246 1.00 77.12 74 VAL A CA 1
ATOM 629 C C . VAL A 1 74 ? -15.885 -20.769 34.771 1.00 77.12 74 VAL A C 1
ATOM 631 O O . VAL A 1 74 ? -17.042 -20.374 34.831 1.00 77.12 74 VAL A O 1
ATOM 634 N N . GLY A 1 75 ? -15.554 -21.972 34.292 1.00 70.69 75 GLY A N 1
ATOM 635 C CA . GLY A 1 75 ? -16.551 -22.904 33.744 1.00 70.69 75 GLY A CA 1
ATOM 636 C C . GLY A 1 75 ? -16.955 -22.611 32.295 1.00 70.69 75 GLY A C 1
ATOM 637 O O . GLY A 1 75 ? -18.097 -22.839 31.928 1.00 70.69 75 GLY A O 1
ATOM 638 N N . ALA A 1 76 ? -16.032 -22.105 31.467 1.00 62.62 76 ALA A N 1
ATOM 639 C CA . ALA A 1 76 ? -16.304 -21.722 30.075 1.00 62.62 76 ALA A CA 1
ATOM 640 C C . ALA A 1 76 ? -16.828 -22.863 29.171 1.00 62.62 76 ALA A C 1
ATOM 642 O O . ALA A 1 76 ? -17.389 -22.579 28.117 1.00 62.62 76 ALA A O 1
ATOM 643 N N . ASP A 1 77 ? -16.653 -24.125 29.576 1.00 65.50 77 ASP A N 1
ATOM 644 C CA . ASP A 1 77 ? -17.128 -25.306 28.841 1.00 65.50 77 ASP A CA 1
ATOM 645 C C . ASP A 1 77 ? -18.656 -25.465 28.887 1.00 65.50 77 ASP A C 1
ATOM 647 O O . ASP A 1 77 ? -19.242 -26.078 27.996 1.00 65.50 77 ASP A O 1
ATOM 651 N N . ASP A 1 78 ? -19.302 -24.904 29.912 1.00 71.31 78 ASP A N 1
ATOM 652 C CA . ASP A 1 78 ? -20.754 -24.859 30.047 1.00 71.31 78 ASP A CA 1
ATOM 653 C C . ASP A 1 78 ? -21.202 -23.397 30.166 1.00 71.31 78 ASP A C 1
ATOM 655 O O . ASP A 1 78 ? -21.164 -22.798 31.250 1.00 71.31 78 ASP A O 1
ATOM 659 N N . PRO A 1 79 ? -21.639 -22.799 29.044 1.00 65.25 79 PRO A N 1
ATOM 660 C CA . PRO A 1 79 ? -22.016 -21.404 29.015 1.00 65.25 79 PRO A CA 1
ATOM 661 C C . PRO A 1 79 ? -23.086 -21.064 30.043 1.00 65.25 79 PRO A C 1
ATOM 663 O O . PRO A 1 79 ? -23.043 -19.947 30.543 1.00 65.25 79 PRO A O 1
ATOM 666 N N . ASP A 1 80 ? -23.997 -21.975 30.403 1.00 67.19 80 ASP A N 1
ATOM 667 C CA . ASP A 1 80 ? -25.118 -21.714 31.317 1.00 67.19 80 ASP A CA 1
ATOM 668 C C . ASP A 1 80 ? -24.699 -21.652 32.794 1.00 67.19 80 ASP A C 1
ATOM 670 O O . ASP A 1 80 ? -25.366 -20.992 33.600 1.00 67.19 80 ASP A O 1
ATOM 674 N N . THR A 1 81 ? -23.550 -22.232 33.142 1.00 74.12 81 THR A N 1
ATOM 675 C CA . THR A 1 81 ? -23.006 -22.238 34.512 1.00 74.12 81 THR A CA 1
ATOM 676 C C . THR A 1 81 ? -21.759 -21.370 34.681 1.00 74.12 81 THR A C 1
ATOM 678 O O . THR A 1 81 ? -21.300 -21.183 35.807 1.00 74.12 81 THR A O 1
ATOM 681 N N . ALA A 1 82 ? -21.260 -20.781 33.592 1.00 75.69 82 ALA A N 1
ATOM 682 C CA . ALA A 1 82 ? -20.103 -19.899 33.602 1.00 75.69 82 ALA A CA 1
ATOM 683 C C . ALA A 1 82 ? -20.230 -18.736 34.611 1.00 75.69 82 ALA A C 1
ATOM 685 O O . ALA A 1 82 ? -21.189 -17.957 34.594 1.00 75.69 82 ALA A O 1
ATOM 686 N N . GLU A 1 83 ? -19.219 -18.595 35.468 1.00 82.75 83 GLU A N 1
ATOM 687 C CA . GLU A 1 83 ? -19.065 -17.501 36.430 1.00 82.75 83 GLU A CA 1
ATOM 688 C C . GLU A 1 83 ? -17.989 -16.518 35.949 1.00 82.75 83 GLU A C 1
ATOM 690 O O . GLU A 1 83 ? -17.120 -16.857 35.141 1.00 82.75 83 GLU A O 1
ATOM 695 N N . ILE A 1 84 ? -18.016 -15.287 36.457 1.00 82.25 84 ILE A N 1
ATOM 696 C CA . ILE A 1 84 ? -16.982 -14.285 36.189 1.00 82.25 84 ILE A CA 1
ATOM 697 C C . ILE A 1 84 ? -16.198 -14.067 37.475 1.00 82.25 84 ILE A C 1
ATOM 699 O O . ILE A 1 84 ? -16.765 -13.890 38.546 1.00 82.25 84 ILE A O 1
ATOM 703 N N . GLU A 1 85 ? -14.882 -14.025 37.382 1.00 81.94 85 GLU A N 1
ATOM 704 C CA . GLU A 1 85 ? -14.006 -13.614 38.464 1.00 81.94 85 GLU A CA 1
ATOM 705 C C . GLU A 1 85 ? -13.270 -12.340 38.053 1.00 81.94 85 GLU A C 1
ATOM 707 O O . GLU A 1 85 ? -12.633 -12.288 37.001 1.00 81.94 85 GLU A O 1
ATOM 712 N N . LEU A 1 86 ? -13.365 -11.305 38.881 1.00 78.81 86 LEU A N 1
ATOM 713 C CA . LEU A 1 86 ? -12.670 -10.042 38.694 1.00 78.81 86 LEU A CA 1
ATOM 714 C C . LEU A 1 86 ? -11.445 -10.011 39.604 1.00 78.81 86 LEU A C 1
ATOM 716 O O . LEU A 1 86 ? -11.550 -10.037 40.830 1.00 78.81 86 LEU A O 1
ATOM 720 N N . VAL A 1 87 ? -10.277 -9.936 38.973 1.00 74.81 87 VAL A N 1
ATOM 721 C CA . VAL A 1 87 ? -8.976 -9.977 39.637 1.00 74.81 87 VAL A CA 1
ATOM 722 C C . VAL A 1 87 ? -8.229 -8.671 39.352 1.00 74.81 87 VAL A C 1
ATOM 724 O O . VAL A 1 87 ? -7.885 -8.421 38.193 1.00 74.81 87 VAL A O 1
ATOM 727 N N . PRO A 1 88 ? -7.964 -7.821 40.361 1.00 67.50 88 PRO A N 1
ATOM 728 C CA . PRO A 1 88 ? -7.111 -6.647 40.193 1.00 67.50 88 PRO A CA 1
ATOM 729 C C . PRO A 1 88 ? -5.709 -7.043 39.703 1.00 67.50 88 PRO A C 1
ATOM 731 O O . PRO A 1 88 ? -5.136 -8.017 40.184 1.00 67.50 88 PRO A O 1
ATOM 734 N N . LEU A 1 89 ? -5.150 -6.291 38.753 1.00 66.31 89 LEU A N 1
ATOM 735 C CA . LEU A 1 89 ? -3.746 -6.412 38.328 1.00 66.31 89 LEU A CA 1
ATOM 736 C C . LEU A 1 89 ? -2.909 -5.263 38.907 1.00 66.31 89 LEU A C 1
ATOM 738 O O . LEU A 1 89 ? -1.778 -5.471 39.341 1.00 66.31 89 LEU A O 1
ATOM 742 N N . ILE A 1 90 ? -3.486 -4.061 38.928 1.00 61.66 90 ILE A N 1
ATOM 743 C CA . ILE A 1 90 ? -2.971 -2.853 39.574 1.00 61.66 90 ILE A CA 1
ATOM 744 C C . ILE A 1 90 ? -4.170 -2.214 40.280 1.00 61.66 90 ILE A C 1
ATOM 746 O O . ILE A 1 90 ? -5.222 -2.079 39.658 1.00 61.66 90 ILE A O 1
ATOM 750 N N . ALA A 1 91 ? -4.035 -1.881 41.562 1.00 61.25 91 ALA A N 1
ATOM 751 C CA . ALA A 1 91 ? -5.089 -1.243 42.351 1.00 61.25 91 ALA A CA 1
ATOM 752 C C . ALA A 1 91 ? -4.506 -0.047 43.107 1.00 61.25 91 ALA A C 1
ATOM 754 O O . ALA A 1 91 ? -3.539 -0.194 43.862 1.00 61.25 91 ALA A O 1
ATOM 755 N N . GLY A 1 92 ? -5.049 1.145 42.866 1.00 66.56 92 GLY A N 1
ATOM 756 C CA . GLY A 1 92 ? -4.526 2.393 43.416 1.00 66.56 92 GLY A CA 1
ATOM 757 C C . GLY A 1 92 ? -3.086 2.681 42.981 1.00 66.56 92 GLY A C 1
ATOM 758 O O . GLY A 1 92 ? -2.312 3.224 43.769 1.00 66.56 92 GLY A O 1
ATOM 759 N N . GLY A 1 93 ? -2.694 2.267 41.770 1.00 62.41 93 GLY A N 1
ATOM 760 C CA . GLY A 1 93 ? -1.323 2.408 41.266 1.00 62.41 93 GLY A CA 1
ATOM 761 C C . GLY A 1 93 ? -0.298 1.427 41.853 1.00 62.41 93 GLY A C 1
ATOM 762 O O . GLY A 1 93 ? 0.889 1.537 41.543 1.00 62.41 93 GLY A O 1
ATOM 763 N N . VAL A 1 94 ? -0.718 0.458 42.677 1.00 63.66 94 VAL A N 1
ATOM 764 C CA . VAL A 1 94 ? 0.174 -0.544 43.279 1.00 63.66 94 VAL A CA 1
ATOM 765 C C . VAL A 1 94 ? -0.091 -1.933 42.677 1.00 63.66 94 VAL A C 1
ATOM 767 O O . VAL A 1 94 ? -1.245 -2.368 42.628 1.00 63.66 94 VAL A O 1
ATOM 770 N N . PRO A 1 95 ? 0.948 -2.662 42.224 1.00 65.25 95 PRO A N 1
ATOM 771 C CA . PRO A 1 95 ? 0.811 -4.057 41.806 1.00 65.25 95 PRO A CA 1
ATOM 772 C C . PRO A 1 95 ? 0.391 -4.959 42.974 1.00 65.25 95 PRO A C 1
ATOM 774 O O . PRO A 1 95 ? 0.988 -4.907 44.051 1.00 65.25 95 PRO A O 1
ATOM 777 N N . VAL A 1 96 ? -0.600 -5.824 42.756 1.00 66.12 96 VAL A N 1
ATOM 778 C CA . VAL A 1 96 ? -1.071 -6.795 43.761 1.00 66.12 96 VAL A CA 1
ATOM 779 C C . VAL A 1 96 ? -0.391 -8.153 43.524 1.00 66.12 96 VAL A C 1
ATOM 781 O O . VAL A 1 96 ? -0.258 -8.588 42.383 1.00 66.12 96 VAL A O 1
ATOM 784 N N . ALA A 1 97 ? 0.078 -8.822 44.585 1.00 53.75 97 ALA A N 1
ATOM 785 C CA . ALA A 1 97 ? 0.763 -10.118 44.486 1.00 53.75 97 ALA A CA 1
ATOM 786 C C . ALA A 1 97 ? -0.198 -11.265 44.099 1.00 53.75 97 ALA A C 1
ATOM 788 O O . ALA A 1 97 ? -1.319 -11.334 44.603 1.00 53.75 97 ALA A O 1
ATOM 789 N N . PHE A 1 98 ? 0.254 -12.185 43.236 1.00 56.28 98 PHE A N 1
ATOM 790 C CA . PHE A 1 98 ? -0.567 -13.246 42.632 1.00 56.28 98 PHE A CA 1
ATOM 791 C C . PHE A 1 98 ? -0.315 -14.638 43.242 1.00 56.28 98 PHE A C 1
ATOM 793 O O . PHE A 1 98 ? 0.837 -14.981 43.507 1.00 56.28 98 PHE A O 1
ATOM 800 N N . PRO A 1 99 ? -1.341 -15.502 43.361 1.00 50.00 99 PRO A N 1
ATOM 801 C CA . PRO A 1 99 ? -1.143 -16.943 43.448 1.00 50.00 99 PRO A CA 1
ATOM 802 C C . PRO A 1 99 ? -0.843 -17.526 42.053 1.00 50.00 99 PRO A C 1
ATOM 804 O O . PRO A 1 99 ? -1.667 -17.456 41.140 1.00 50.00 99 PRO A O 1
ATOM 807 N N . GLU A 1 100 ? 0.343 -18.114 41.883 1.00 48.16 100 GLU A N 1
ATOM 808 C CA . GLU A 1 100 ? 0.784 -18.808 40.664 1.00 48.16 100 GLU A CA 1
ATOM 809 C C . GLU A 1 100 ? -0.016 -20.102 40.430 1.00 48.16 100 GLU A C 1
ATOM 811 O O . GLU A 1 100 ? 0.409 -21.192 40.795 1.00 48.16 100 GLU A O 1
ATOM 816 N N . SER A 1 101 ? -1.207 -20.024 39.836 1.00 48.56 101 SER A N 1
ATOM 817 C CA . SER A 1 101 ? -1.861 -21.214 39.261 1.00 48.56 101 SER A CA 1
ATOM 818 C C . SER A 1 101 ? -2.910 -20.854 38.214 1.00 48.56 101 SER A C 1
ATOM 820 O O . SER A 1 101 ? -4.094 -21.126 38.358 1.00 48.56 101 SER A O 1
ATOM 822 N N . SER A 1 102 ? -2.464 -20.214 37.139 1.00 37.09 102 SER A N 1
ATOM 823 C CA . SER A 1 102 ? -3.017 -20.323 35.780 1.00 37.09 102 SER A CA 1
ATOM 824 C C . SER A 1 102 ? -2.150 -19.435 34.891 1.00 37.09 102 SER A C 1
ATOM 826 O O . SER A 1 102 ? -1.963 -18.265 35.245 1.00 37.09 102 SER A O 1
ATOM 828 N N . PRO A 1 103 ? -1.607 -19.925 33.760 1.00 33.09 103 PRO A N 1
ATOM 829 C CA . PRO A 1 103 ? -0.981 -19.026 32.801 1.00 33.09 103 PRO A CA 1
ATOM 830 C C . PRO A 1 103 ? -1.999 -17.933 32.442 1.00 33.09 103 PRO A C 1
ATOM 832 O O . PRO A 1 103 ? -3.205 -18.213 32.431 1.00 33.09 103 PRO A O 1
ATOM 835 N N . PRO A 1 104 ? -1.575 -16.680 32.189 1.00 35.22 104 PRO A N 1
ATOM 836 C CA . PRO A 1 104 ? -2.480 -15.721 31.585 1.00 35.22 104 PRO A CA 1
ATOM 837 C C . PRO A 1 104 ? -3.092 -16.405 30.363 1.00 35.22 104 PRO A C 1
ATOM 839 O O . PRO A 1 104 ? -2.370 -16.852 29.472 1.00 35.22 104 PRO A O 1
ATOM 842 N N . LEU A 1 105 ? -4.421 -16.512 30.326 1.00 31.72 105 LEU A N 1
ATOM 843 C CA . LEU A 1 105 ? -5.111 -16.630 29.054 1.00 31.72 105 LEU A CA 1
ATOM 844 C C . LEU A 1 105 ? -4.807 -15.319 28.333 1.00 31.72 105 LEU A C 1
ATOM 846 O O . LEU A 1 105 ? -5.543 -14.340 28.445 1.00 31.72 105 LEU A O 1
ATOM 850 N N . THR A 1 106 ? -3.666 -15.274 27.650 1.00 31.73 106 THR A N 1
ATOM 851 C CA . THR A 1 106 ? -3.408 -14.307 26.597 1.00 31.73 106 THR A CA 1
ATOM 852 C C . THR A 1 106 ? -4.353 -14.717 25.486 1.00 31.73 106 THR A C 1
ATOM 854 O O . THR A 1 106 ? -3.998 -15.467 24.581 1.00 31.73 106 THR A O 1
ATOM 857 N N . PHE A 1 107 ? -5.613 -14.317 25.628 1.00 33.09 107 PHE A N 1
ATOM 858 C CA . PHE A 1 107 ? -6.586 -14.461 24.571 1.00 33.09 107 PHE A CA 1
ATOM 859 C C . PHE A 1 107 ? -6.104 -13.538 23.462 1.00 33.09 107 PHE A C 1
ATOM 861 O O . PHE A 1 107 ? -6.244 -12.321 23.553 1.00 33.09 107 PHE A O 1
ATOM 868 N N . ILE A 1 108 ? -5.432 -14.114 22.470 1.00 36.16 108 ILE A N 1
ATOM 869 C CA . ILE A 1 108 ? -5.132 -13.425 21.229 1.00 36.16 108 ILE A CA 1
ATOM 870 C C . ILE A 1 108 ? -6.470 -13.403 20.500 1.00 36.16 108 ILE A C 1
ATOM 872 O O . ILE A 1 108 ? -6.927 -14.463 20.069 1.00 36.16 108 ILE A O 1
ATOM 876 N N . PRO A 1 109 ? -7.150 -12.251 20.403 1.00 39.81 109 PRO A N 1
ATOM 877 C CA . PRO A 1 109 ? -8.333 -12.181 19.583 1.00 39.81 109 PRO A CA 1
ATOM 878 C C . PRO A 1 109 ? -7.954 -12.646 18.170 1.00 39.81 109 PRO A C 1
ATOM 880 O O . PRO A 1 109 ? -7.062 -12.074 17.533 1.00 39.81 109 PRO A O 1
ATOM 883 N N . ASP A 1 110 ? -8.600 -13.707 17.683 1.00 44.66 110 ASP A N 1
ATOM 884 C CA . ASP A 1 110 ? -8.616 -14.006 16.255 1.00 44.66 110 ASP A CA 1
ATOM 885 C C . ASP A 1 110 ? -9.494 -12.934 15.601 1.00 44.66 110 ASP A C 1
ATOM 887 O O . ASP A 1 110 ? -10.723 -13.014 15.572 1.00 44.66 110 ASP A O 1
ATOM 891 N N . VAL A 1 111 ? -8.905 -11.765 15.357 1.00 61.34 111 VAL A N 1
ATOM 892 C CA . VAL A 1 111 ? -9.505 -10.710 14.542 1.00 61.34 111 VAL A CA 1
ATOM 893 C C . VAL A 1 111 ? -9.323 -11.130 13.102 1.00 61.34 111 VAL A C 1
ATOM 895 O O . VAL A 1 111 ? -8.252 -11.614 12.743 1.00 61.34 111 VAL A O 1
ATOM 898 N N . ALA A 1 112 ? -10.352 -10.934 12.279 1.00 73.88 112 ALA A N 1
ATOM 899 C CA . ALA A 1 112 ? -10.184 -11.035 10.843 1.00 73.88 112 ALA A CA 1
ATOM 900 C C . ALA A 1 112 ? -9.065 -10.070 10.422 1.00 73.88 112 ALA A C 1
ATOM 902 O O . ALA A 1 112 ? -9.233 -8.856 10.440 1.00 73.88 112 ALA A O 1
ATOM 903 N N . ARG A 1 113 ? -7.903 -10.624 10.064 1.00 83.38 113 ARG A N 1
ATOM 904 C CA . ARG A 1 113 ? -6.724 -9.867 9.608 1.00 83.38 113 ARG A CA 1
ATOM 905 C C . ARG A 1 113 ? -6.802 -9.514 8.127 1.00 83.38 113 ARG A C 1
ATOM 907 O O . ARG A 1 113 ? -5.808 -9.126 7.527 1.00 83.38 113 ARG A O 1
ATOM 914 N N . GLN A 1 114 ? -7.979 -9.687 7.542 1.00 87.81 114 GLN A N 1
ATOM 915 C CA . GLN A 1 114 ? -8.309 -9.298 6.188 1.00 87.81 114 GLN A CA 1
ATOM 916 C C . GLN A 1 114 ? -9.663 -8.595 6.204 1.00 87.81 114 GLN A C 1
ATOM 918 O O . GLN A 1 114 ? -10.606 -9.079 6.835 1.00 87.81 114 GLN A O 1
ATOM 923 N N . ALA A 1 115 ? -9.753 -7.472 5.507 1.00 87.75 115 ALA A N 1
ATOM 924 C CA . ALA A 1 115 ? -10.997 -6.764 5.266 1.00 87.75 115 ALA A CA 1
ATOM 925 C C . ALA A 1 115 ? -11.150 -6.539 3.764 1.00 87.75 115 ALA A C 1
ATOM 927 O O . ALA A 1 115 ? -10.220 -6.061 3.119 1.00 87.75 115 ALA A O 1
ATOM 928 N N . LEU A 1 116 ? -12.323 -6.879 3.228 1.00 90.88 116 LEU A N 1
ATOM 929 C CA . LEU A 1 116 ? -12.727 -6.523 1.872 1.00 90.88 116 LEU A CA 1
ATOM 930 C C . LEU A 1 116 ? -13.598 -5.266 1.946 1.00 90.88 116 LEU A C 1
ATOM 932 O O . LEU A 1 116 ? -14.639 -5.259 2.605 1.00 90.88 116 LEU A O 1
ATOM 936 N N . ILE A 1 117 ? -13.152 -4.203 1.291 1.00 93.88 117 ILE A N 1
ATOM 937 C CA . ILE A 1 117 ? -13.792 -2.898 1.248 1.00 93.88 117 ILE A CA 1
ATOM 938 C C . ILE A 1 117 ? -14.273 -2.671 -0.182 1.00 93.88 117 ILE A C 1
ATOM 940 O O . ILE A 1 117 ? -13.490 -2.300 -1.049 1.00 93.88 117 ILE A O 1
ATOM 944 N N . ALA A 1 118 ? -15.564 -2.883 -0.423 1.00 92.88 118 ALA A N 1
ATOM 945 C CA . ALA A 1 118 ? -16.172 -2.571 -1.712 1.00 92.88 118 ALA A CA 1
ATOM 946 C C . ALA A 1 118 ? -16.267 -1.049 -1.884 1.00 92.88 118 ALA A C 1
ATOM 948 O O . ALA A 1 118 ? -17.022 -0.385 -1.159 1.00 92.88 118 ALA A O 1
ATOM 949 N N . VAL A 1 119 ? -15.488 -0.498 -2.817 1.00 92.50 119 VAL A N 1
ATOM 950 C CA . VAL A 1 119 ? -15.544 0.928 -3.147 1.00 92.50 119 VAL A CA 1
ATOM 951 C C . VAL A 1 119 ? -16.849 1.213 -3.877 1.00 92.50 119 VAL A C 1
ATOM 953 O O . VAL A 1 119 ? -17.335 0.408 -4.667 1.00 92.50 119 VAL A O 1
ATOM 956 N N . ARG A 1 120 ? -17.456 2.363 -3.585 1.00 91.62 120 ARG A N 1
ATOM 957 C CA . ARG A 1 120 ? -18.681 2.796 -4.257 1.00 91.62 120 ARG A CA 1
ATOM 958 C C . ARG A 1 120 ? -18.429 4.066 -5.065 1.00 91.62 120 ARG A C 1
ATOM 960 O O . ARG A 1 120 ? -17.626 4.897 -4.643 1.00 91.62 120 ARG A O 1
ATOM 967 N N . PRO A 1 121 ? -19.139 4.264 -6.189 1.00 89.94 121 PRO A N 1
ATOM 968 C CA . PRO A 1 121 ? -18.936 5.425 -7.057 1.00 89.94 121 PRO A CA 1
ATOM 969 C C . PRO A 1 121 ? -19.304 6.763 -6.394 1.00 89.94 121 PRO A C 1
ATOM 971 O O . PRO A 1 121 ? -18.856 7.814 -6.844 1.00 89.94 121 PRO A O 1
ATOM 974 N N . ASP A 1 122 ? -20.104 6.748 -5.321 1.00 91.31 122 ASP A N 1
ATOM 975 C CA . ASP A 1 122 ? -20.491 7.936 -4.550 1.00 91.31 122 ASP A CA 1
ATOM 976 C C . ASP A 1 122 ? -19.424 8.389 -3.536 1.00 91.31 122 ASP A C 1
ATOM 978 O O . ASP A 1 122 ? -19.628 9.375 -2.830 1.00 91.31 122 ASP A O 1
ATOM 982 N N . TRP A 1 123 ? -18.280 7.702 -3.453 1.00 93.69 123 TRP A N 1
ATOM 983 C CA . TRP A 1 123 ? -17.206 8.054 -2.527 1.00 93.69 123 TRP A CA 1
ATOM 984 C C . TRP A 1 123 ? -16.459 9.304 -2.988 1.00 93.69 123 TRP A C 1
ATOM 986 O O . TRP A 1 123 ? -15.610 9.269 -3.881 1.00 93.69 123 TRP A O 1
ATOM 996 N N . THR A 1 124 ? -16.763 10.429 -2.345 1.00 91.31 124 THR A N 1
ATOM 997 C CA . THR A 1 124 ? -16.183 11.736 -2.683 1.00 91.31 124 THR A CA 1
ATOM 998 C C . THR A 1 124 ? -15.229 12.292 -1.633 1.00 91.31 124 THR A C 1
ATOM 1000 O O . THR A 1 124 ? -14.563 13.283 -1.915 1.00 91.31 124 THR A O 1
ATOM 1003 N N . ASP A 1 125 ? -15.176 11.707 -0.436 1.00 92.75 125 ASP A N 1
ATOM 1004 C CA . ASP A 1 125 ? -14.367 12.191 0.686 1.00 92.75 125 ASP A CA 1
ATOM 1005 C C . ASP A 1 125 ? -13.925 11.058 1.632 1.00 92.75 125 ASP A C 1
ATOM 1007 O O . ASP A 1 125 ? -14.308 9.892 1.483 1.00 92.75 125 ASP A O 1
ATOM 1011 N N . ASN A 1 126 ? -13.099 11.421 2.614 1.00 92.62 126 ASN A N 1
ATOM 1012 C CA . ASN A 1 126 ? -12.544 10.524 3.625 1.00 92.62 126 ASN A CA 1
ATOM 1013 C C . ASN A 1 126 ? -13.604 9.862 4.526 1.00 92.62 126 ASN A C 1
ATOM 1015 O O . ASN A 1 126 ? -13.341 8.806 5.100 1.00 92.62 126 ASN A O 1
ATOM 1019 N N . ARG A 1 127 ? -14.822 10.408 4.631 1.00 92.25 127 ARG A N 1
ATOM 1020 C CA . ARG A 1 127 ? -15.870 9.875 5.517 1.00 92.25 127 ARG A CA 1
ATOM 1021 C C . ARG A 1 127 ? -16.349 8.513 5.059 1.00 92.25 127 ARG A C 1
ATOM 1023 O O . ARG A 1 127 ? -16.767 7.695 5.872 1.00 92.25 127 ARG A O 1
ATOM 1030 N N . SER A 1 128 ? -16.245 8.255 3.761 1.00 92.38 128 SER A N 1
ATOM 1031 C CA . SER A 1 128 ? -16.591 6.964 3.170 1.00 92.38 128 SER A CA 1
ATOM 1032 C C . SER A 1 128 ? -15.691 5.830 3.675 1.00 92.38 128 SER A C 1
ATOM 1034 O O . SER A 1 128 ? -16.140 4.688 3.774 1.00 92.38 128 SER A O 1
ATOM 1036 N N . VAL A 1 129 ? -14.443 6.148 4.043 1.00 93.12 129 VAL A N 1
ATOM 1037 C CA . VAL A 1 129 ? -13.454 5.184 4.542 1.00 93.12 129 VAL A CA 1
ATOM 1038 C C . VAL A 1 129 ? -13.215 5.278 6.042 1.00 93.12 129 VAL A C 1
ATOM 1040 O O . VAL A 1 129 ? -13.046 4.240 6.664 1.00 93.12 129 VAL A O 1
ATOM 1043 N N . LEU A 1 130 ? -13.237 6.459 6.652 1.00 93.19 130 LEU A N 1
ATOM 1044 C CA . LEU A 1 130 ? -12.967 6.641 8.085 1.00 93.19 130 LEU A CA 1
ATOM 1045 C C . LEU A 1 130 ? -14.241 6.765 8.919 1.00 93.19 130 LEU A C 1
ATOM 1047 O O . LEU A 1 130 ? -14.253 6.382 10.084 1.00 93.19 130 LEU A O 1
ATOM 1051 N N . GLY A 1 131 ? -15.337 7.213 8.320 1.00 91.69 131 GLY A N 1
ATOM 1052 C CA . GLY A 1 131 ? -16.549 7.562 9.045 1.00 91.69 131 GLY A CA 1
ATOM 1053 C C . GLY A 1 131 ? -16.562 9.033 9.437 1.00 91.69 131 GLY A C 1
ATOM 1054 O O . GLY A 1 131 ? -15.829 9.851 8.880 1.00 91.69 131 GLY A O 1
ATOM 1055 N N . TYR A 1 132 ? -17.448 9.398 10.357 1.00 89.88 132 TYR A N 1
ATOM 1056 C CA . TYR A 1 132 ? -17.579 10.784 10.798 1.00 89.88 132 TYR A CA 1
ATOM 1057 C C . TYR A 1 132 ? -18.161 10.885 12.203 1.00 89.88 132 TYR A C 1
ATOM 1059 O O . TYR A 1 132 ? -18.938 10.038 12.640 1.00 89.88 132 TYR A O 1
ATOM 1067 N N . PHE A 1 133 ? -17.841 11.977 12.892 1.00 85.62 133 PHE A N 1
ATOM 1068 C CA . PHE A 1 133 ? -18.515 12.336 14.132 1.00 85.62 133 PHE A CA 1
ATOM 1069 C C . PHE A 1 133 ? -19.881 12.961 13.840 1.00 85.62 133 PHE A C 1
ATOM 1071 O O . PHE A 1 133 ? -19.976 13.901 13.049 1.00 85.62 133 PHE A O 1
ATOM 1078 N N . ASN A 1 134 ? -20.937 12.450 14.472 1.00 82.81 134 ASN A N 1
ATOM 1079 C CA . ASN A 1 134 ? -22.291 12.977 14.366 1.00 82.81 134 ASN A CA 1
ATOM 1080 C C . ASN A 1 134 ? -22.598 13.902 15.561 1.00 82.81 134 ASN A C 1
ATOM 1082 O O . ASN A 1 134 ? -22.865 13.402 16.657 1.00 82.81 134 ASN A O 1
ATOM 1086 N N . PRO A 1 135 ? -22.645 15.237 15.372 1.00 79.31 135 PRO A N 1
ATOM 1087 C CA . PRO A 1 135 ? -22.840 16.180 16.475 1.00 79.31 135 PRO A CA 1
ATOM 1088 C C . PRO A 1 135 ? -24.225 16.108 17.126 1.00 79.31 135 PRO A C 1
ATOM 1090 O O . PRO A 1 135 ? -24.379 16.531 18.266 1.00 79.31 135 PRO A O 1
ATOM 1093 N N . LEU A 1 136 ? -25.239 15.589 16.420 1.00 80.19 136 LEU A N 1
ATOM 1094 C CA . LEU A 1 136 ? -26.601 15.476 16.957 1.00 80.19 136 LEU A CA 1
ATOM 1095 C C . LEU A 1 136 ? -26.701 14.378 18.016 1.00 80.19 136 LEU A C 1
ATOM 1097 O O . LEU A 1 136 ? -27.425 14.534 18.996 1.00 80.19 136 LEU A O 1
ATOM 1101 N N . HIS A 1 137 ? -25.978 13.279 17.806 1.00 73.19 137 HIS A N 1
ATOM 1102 C CA . HIS A 1 137 ? -25.937 12.141 18.723 1.00 73.19 137 HIS A CA 1
ATOM 1103 C C . HIS A 1 137 ? -24.693 12.141 19.619 1.00 73.19 137 HIS A C 1
ATOM 1105 O O . HIS A 1 137 ? -24.611 11.312 20.516 1.00 73.19 137 HIS A O 1
ATOM 1111 N N . GLN A 1 138 ? -23.758 13.075 19.393 1.00 76.06 138 GLN A N 1
ATOM 1112 C CA . GLN A 1 138 ? -22.458 13.155 20.070 1.00 76.06 138 GLN A CA 1
ATOM 1113 C C . GLN A 1 138 ? -21.682 11.834 20.006 1.00 76.06 138 GLN A C 1
ATOM 1115 O O . GLN A 1 138 ? -21.107 11.374 20.988 1.00 76.06 138 GLN A O 1
ATOM 1120 N N . GLN A 1 139 ? -21.716 11.188 18.842 1.00 75.75 139 GLN A N 1
ATOM 1121 C CA . GLN A 1 139 ? -21.152 9.858 18.650 1.00 75.75 139 GLN A CA 1
ATOM 1122 C C . GLN A 1 139 ? -20.448 9.757 17.313 1.00 75.75 139 GLN A C 1
ATOM 1124 O O . GLN A 1 139 ? -20.898 10.309 16.303 1.00 75.75 139 GLN A O 1
ATOM 1129 N N . TYR A 1 140 ? -19.362 8.995 17.297 1.00 81.31 140 TYR A N 1
ATOM 1130 C CA . TYR A 1 140 ? -18.668 8.671 16.064 1.00 81.31 140 TYR A CA 1
ATOM 1131 C C . TYR A 1 140 ? -19.371 7.526 15.328 1.00 81.31 140 TYR A C 1
ATOM 1133 O O . TYR A 1 140 ? -19.760 6.526 15.933 1.00 81.31 140 TYR A O 1
ATOM 1141 N N . GLN A 1 141 ? -19.511 7.662 14.011 1.00 84.00 141 GLN A N 1
ATOM 1142 C CA . GLN A 1 141 ? -20.031 6.635 13.112 1.00 84.00 141 GLN A CA 1
ATOM 1143 C C . GLN A 1 141 ? -18.862 6.015 12.340 1.00 84.00 141 GLN A C 1
ATOM 1145 O O . GLN A 1 141 ? -18.483 6.541 11.293 1.00 84.00 141 GLN A O 1
ATOM 1150 N N . PRO A 1 142 ? -18.243 4.938 12.860 1.00 85.31 142 PRO A N 1
ATOM 1151 C CA . PRO A 1 142 ? -17.081 4.322 12.237 1.00 85.31 142 PRO A CA 1
ATOM 1152 C C . PRO A 1 142 ? -17.490 3.453 11.048 1.00 85.31 142 PRO A C 1
ATOM 1154 O O . PRO A 1 142 ? -18.549 2.821 11.033 1.00 85.31 142 PRO A O 1
ATOM 1157 N N . THR A 1 143 ? -16.595 3.327 10.080 1.00 90.69 143 THR A N 1
ATOM 1158 C CA . THR A 1 143 ? -16.726 2.343 9.000 1.00 90.69 143 THR A CA 1
ATOM 1159 C C . THR A 1 143 ? -16.147 0.989 9.421 1.00 90.69 143 THR A C 1
ATOM 1161 O O . THR A 1 143 ? -15.429 0.870 10.417 1.00 90.69 143 THR A O 1
ATOM 1164 N N . VAL A 1 144 ? -16.403 -0.047 8.616 1.00 87.94 144 VAL A N 1
ATOM 1165 C CA . VAL A 1 144 ? -15.718 -1.349 8.742 1.00 87.94 144 VAL A CA 1
ATOM 1166 C C . VAL A 1 144 ? -14.199 -1.175 8.679 1.00 87.94 144 VAL A C 1
ATOM 1168 O O . VAL A 1 144 ? -13.466 -1.810 9.432 1.00 87.94 144 VAL A O 1
ATOM 1171 N N . PHE A 1 145 ? -13.731 -0.279 7.813 1.00 93.25 145 PHE A N 1
ATOM 1172 C CA . PHE A 1 145 ? -12.312 -0.038 7.619 1.00 93.25 145 PHE A CA 1
ATOM 1173 C C . PHE A 1 145 ? -11.664 0.692 8.804 1.00 93.25 145 PHE A C 1
ATOM 1175 O O . PHE A 1 145 ? -10.591 0.280 9.233 1.00 93.25 145 PHE A O 1
ATOM 1182 N N . LEU A 1 146 ? -12.318 1.688 9.416 1.00 91.44 146 LEU A N 1
ATOM 1183 C CA . LEU A 1 146 ? -11.789 2.310 10.636 1.00 91.44 146 LEU A CA 1
ATOM 1184 C C . LEU A 1 146 ? -11.681 1.289 11.774 1.00 91.44 146 LEU A C 1
ATOM 1186 O O . LEU A 1 146 ? -10.645 1.215 12.428 1.00 91.44 146 LEU A O 1
ATOM 1190 N N . LYS A 1 147 ? -12.709 0.456 11.981 1.00 85.75 147 LYS A N 1
ATOM 1191 C CA . LYS A 1 147 ? -12.665 -0.613 12.996 1.00 85.75 147 LYS A CA 1
ATOM 1192 C C . LYS A 1 147 ? -11.492 -1.568 12.753 1.00 85.75 147 LYS A C 1
ATOM 1194 O O . LYS A 1 147 ? -10.764 -1.886 13.684 1.00 85.75 147 LYS A O 1
ATOM 1199 N N . PHE A 1 148 ? -11.263 -1.942 11.494 1.00 89.88 148 PHE A N 1
ATOM 1200 C CA . PHE A 1 148 ? -10.126 -2.767 11.093 1.00 89.88 148 PHE A CA 1
ATOM 1201 C C . PHE A 1 148 ? -8.768 -2.119 11.412 1.00 89.88 148 PHE A C 1
ATOM 1203 O O . PHE A 1 148 ? -7.854 -2.802 11.872 1.00 89.88 148 PHE A O 1
ATOM 1210 N N . LEU A 1 149 ? -8.627 -0.803 11.214 1.00 91.12 149 LEU A N 1
ATOM 1211 C CA . LEU A 1 149 ? -7.409 -0.077 11.587 1.00 91.12 149 LEU A CA 1
ATOM 1212 C C . LEU A 1 149 ? -7.207 -0.025 13.107 1.00 91.12 149 LEU A C 1
ATOM 1214 O O . LEU A 1 149 ? -6.077 -0.162 13.572 1.00 91.12 149 LEU A O 1
ATOM 1218 N N . LEU A 1 150 ? -8.277 0.146 13.886 1.00 83.75 150 LEU A N 1
ATOM 1219 C CA . LEU A 1 150 ? -8.200 0.115 15.350 1.00 83.75 150 LEU A CA 1
ATOM 1220 C C . LEU A 1 150 ? -7.773 -1.269 15.851 1.00 83.75 150 LEU A C 1
ATOM 1222 O O . LEU A 1 150 ? -6.872 -1.364 16.680 1.00 83.75 150 LEU A O 1
ATOM 1226 N N . ASP A 1 151 ? -8.328 -2.338 15.279 1.00 83.06 151 ASP A N 1
ATOM 1227 C CA . ASP A 1 151 ? -7.903 -3.706 15.587 1.00 83.06 151 ASP A CA 1
ATOM 1228 C C . ASP A 1 151 ? -6.418 -3.944 15.241 1.00 83.06 151 ASP A C 1
ATOM 1230 O O . ASP A 1 151 ? -5.693 -4.608 15.988 1.00 83.06 151 ASP A O 1
ATOM 1234 N N . ALA A 1 152 ? -5.944 -3.395 14.116 1.00 87.06 152 ALA A N 1
ATOM 1235 C CA . ALA A 1 152 ? -4.545 -3.500 13.707 1.00 87.06 152 ALA A CA 1
ATOM 1236 C C . ALA A 1 152 ? -3.603 -2.733 14.651 1.00 87.06 152 ALA A C 1
ATOM 1238 O O . ALA A 1 152 ? -2.540 -3.252 14.998 1.00 87.06 152 ALA A O 1
ATOM 1239 N N . ARG A 1 153 ? -4.004 -1.539 15.109 1.00 86.00 153 ARG A N 1
ATOM 1240 C CA . ARG A 1 153 ? -3.288 -0.763 16.136 1.00 86.00 153 ARG A CA 1
ATOM 1241 C C . ARG A 1 153 ? -3.170 -1.564 17.431 1.00 86.00 153 ARG A C 1
ATOM 1243 O O . ARG A 1 153 ? -2.070 -1.729 17.953 1.00 86.00 153 ARG A O 1
ATOM 1250 N N . ASP A 1 154 ? -4.287 -2.097 17.917 1.00 79.56 154 ASP A N 1
ATOM 1251 C CA . ASP A 1 154 ? -4.332 -2.846 19.172 1.00 79.56 154 ASP A CA 1
ATOM 1252 C C . ASP A 1 154 ? -3.453 -4.111 19.105 1.00 79.56 154 ASP A C 1
ATOM 1254 O O . ASP A 1 154 ? -2.823 -4.497 20.095 1.00 79.56 154 ASP A O 1
ATOM 1258 N N . GLU A 1 155 ? -3.356 -4.744 17.930 1.00 78.62 155 GLU A N 1
ATOM 1259 C CA . GLU A 1 155 ? -2.436 -5.854 17.667 1.00 78.62 155 GLU A CA 1
ATOM 1260 C C . GLU A 1 155 ? -0.961 -5.443 17.780 1.00 78.62 155 GLU A C 1
ATOM 1262 O O . GLU A 1 155 ? -0.174 -6.205 18.352 1.00 78.62 155 GLU A O 1
ATOM 1267 N N . VAL A 1 156 ? -0.583 -4.276 17.248 1.00 81.00 156 VAL A N 1
ATOM 1268 C CA . VAL A 1 156 ? 0.792 -3.754 17.335 1.00 81.00 156 VAL A CA 1
ATOM 1269 C C . VAL A 1 156 ? 1.170 -3.532 18.787 1.00 81.00 156 VAL A C 1
ATOM 1271 O O . VAL A 1 156 ? 2.131 -4.134 19.266 1.00 81.00 156 VAL A O 1
ATOM 1274 N N . GLU A 1 157 ? 0.353 -2.786 19.527 1.00 78.19 157 GLU A N 1
ATOM 1275 C CA . GLU A 1 157 ? 0.616 -2.523 20.941 1.00 78.19 157 GLU A CA 1
ATOM 1276 C C . GLU A 1 157 ? 0.682 -3.818 21.763 1.00 78.19 157 GLU A C 1
ATOM 1278 O O . GLU A 1 157 ? 1.477 -3.957 22.696 1.00 78.19 157 GLU A O 1
ATOM 1283 N N . ARG A 1 158 ? -0.173 -4.797 21.444 1.00 76.25 158 ARG A N 1
ATOM 1284 C CA . ARG A 1 158 ? -0.175 -6.108 22.100 1.00 76.25 158 ARG A CA 1
ATOM 1285 C C . ARG A 1 158 ? 1.122 -6.866 21.827 1.00 76.25 158 ARG A C 1
ATOM 1287 O O . ARG A 1 158 ? 1.646 -7.493 22.748 1.00 76.25 158 ARG A O 1
ATOM 1294 N N . ALA A 1 159 ? 1.605 -6.859 20.588 1.00 75.56 159 ALA A N 1
ATOM 1295 C CA . ALA A 1 159 ? 2.842 -7.528 20.212 1.00 75.56 159 ALA A CA 1
ATOM 1296 C C . ALA A 1 159 ? 4.062 -6.877 20.872 1.00 75.56 159 ALA A C 1
ATOM 1298 O O . ALA A 1 159 ? 4.853 -7.592 21.487 1.00 75.56 159 ALA A O 1
ATOM 1299 N N . GLU A 1 160 ? 4.143 -5.545 20.858 1.00 74.38 160 GLU A N 1
ATOM 1300 C CA . GLU A 1 160 ? 5.191 -4.774 21.538 1.00 74.38 160 GLU A CA 1
ATOM 1301 C C . GLU A 1 160 ? 5.236 -5.092 23.036 1.00 74.38 160 GLU A C 1
ATOM 1303 O O . GLU A 1 160 ? 6.286 -5.441 23.578 1.00 74.38 160 GLU A O 1
ATOM 1308 N N . ARG A 1 161 ? 4.076 -5.077 23.707 1.00 69.94 161 ARG A N 1
ATOM 1309 C CA . ARG A 1 161 ? 3.961 -5.434 25.132 1.00 69.94 161 ARG A CA 1
ATOM 1310 C C . ARG A 1 161 ? 4.385 -6.873 25.430 1.00 69.94 161 ARG A C 1
ATOM 1312 O O . ARG A 1 161 ? 4.839 -7.152 26.537 1.00 69.94 161 ARG A O 1
ATOM 1319 N N . ALA A 1 162 ? 4.209 -7.784 24.477 1.00 72.75 162 ALA A N 1
ATOM 1320 C CA . ALA A 1 162 ? 4.596 -9.185 24.606 1.00 72.75 162 ALA A CA 1
ATOM 1321 C C . ALA A 1 162 ? 6.053 -9.460 24.184 1.00 72.75 162 ALA A C 1
ATOM 1323 O O . ALA A 1 162 ? 6.483 -10.610 24.262 1.00 72.75 162 ALA A O 1
ATOM 1324 N N . GLY A 1 163 ? 6.799 -8.448 23.719 1.00 72.31 163 GLY A N 1
ATOM 1325 C CA . GLY A 1 163 ? 8.137 -8.628 23.144 1.00 72.31 163 GLY A CA 1
ATOM 1326 C C . GLY A 1 163 ? 8.135 -9.482 21.871 1.00 72.31 163 GLY A C 1
ATOM 1327 O O . GLY A 1 163 ? 9.124 -10.144 21.569 1.00 72.31 163 GLY A O 1
ATOM 1328 N N . GLY A 1 164 ? 7.000 -9.527 21.172 1.00 74.19 164 GLY A N 1
ATOM 1329 C CA . GLY A 1 164 ? 6.803 -10.298 19.953 1.00 74.19 164 GLY A CA 1
ATOM 1330 C C . GLY A 1 164 ? 6.547 -9.406 18.744 1.00 74.19 164 GLY A C 1
ATOM 1331 O O . GLY A 1 164 ? 6.582 -8.182 18.816 1.00 74.19 164 GLY A O 1
ATOM 1332 N N . GLN A 1 165 ? 6.241 -10.046 17.622 1.00 77.88 165 GLN A N 1
ATOM 1333 C CA . GLN A 1 165 ? 5.969 -9.368 16.363 1.00 77.88 165 GLN A CA 1
ATOM 1334 C C . GLN A 1 165 ? 4.465 -9.262 16.098 1.00 77.88 165 GLN A C 1
ATOM 1336 O O . GLN A 1 165 ? 3.715 -10.220 16.309 1.00 77.88 165 GLN A O 1
ATOM 1341 N N . ALA A 1 166 ? 4.023 -8.092 15.633 1.00 80.69 166 ALA A N 1
ATOM 1342 C CA . ALA A 1 166 ? 2.632 -7.879 15.257 1.00 80.69 166 ALA A CA 1
ATOM 1343 C C . ALA A 1 166 ? 2.275 -8.732 14.037 1.00 80.69 166 ALA A C 1
ATOM 1345 O O . ALA A 1 166 ? 3.064 -8.878 13.100 1.00 80.69 166 ALA A O 1
ATOM 1346 N N . ARG A 1 167 ? 1.076 -9.311 14.025 1.00 83.38 167 ARG A N 1
ATOM 1347 C CA . ARG A 1 167 ? 0.594 -10.017 12.836 1.00 83.38 167 ARG A CA 1
ATOM 1348 C C . ARG A 1 167 ? 0.206 -9.000 11.755 1.00 83.38 167 ARG A C 1
ATOM 1350 O O . ARG A 1 167 ? -0.324 -7.942 12.098 1.00 83.38 167 ARG A O 1
ATOM 1357 N N . PRO A 1 168 ? 0.410 -9.320 10.465 1.00 86.75 168 PRO A N 1
ATOM 1358 C CA . PRO A 1 168 ? 0.007 -8.448 9.367 1.00 86.75 168 PRO A CA 1
ATOM 1359 C C . PRO A 1 168 ? -1.514 -8.426 9.200 1.00 86.75 168 PRO A C 1
ATOM 1361 O O . PRO A 1 168 ? -2.180 -9.443 9.444 1.00 86.75 168 PRO A O 1
ATOM 1364 N N . PHE A 1 169 ? -2.019 -7.274 8.764 1.00 89.44 169 PHE A N 1
ATOM 1365 C CA . PHE A 1 169 ? -3.414 -6.962 8.463 1.00 89.44 169 PHE A CA 1
ATOM 1366 C C . PHE A 1 169 ? -3.520 -6.496 7.004 1.00 89.44 169 PHE A C 1
ATOM 1368 O O . PHE A 1 169 ? -2.762 -5.636 6.572 1.00 89.44 169 PHE A O 1
ATOM 1375 N N . PHE A 1 170 ? -4.464 -7.042 6.242 1.00 92.19 170 PHE A N 1
ATOM 1376 C CA . PHE A 1 170 ? -4.666 -6.754 4.822 1.00 92.19 170 PHE A CA 1
ATOM 1377 C C . PHE A 1 170 ? -6.000 -6.050 4.571 1.00 92.19 170 PHE A C 1
ATOM 1379 O O . PHE A 1 170 ? -7.067 -6.626 4.784 1.00 92.19 170 PHE A O 1
ATOM 1386 N N . ALA A 1 171 ? -5.947 -4.814 4.091 1.00 94.81 171 ALA A N 1
ATOM 1387 C CA . ALA A 1 171 ? -7.111 -4.075 3.626 1.00 94.81 171 ALA A CA 1
ATOM 1388 C C . ALA A 1 171 ? -7.179 -4.148 2.095 1.00 94.81 171 ALA A C 1
ATOM 1390 O O . ALA A 1 171 ? -6.314 -3.607 1.403 1.00 94.81 171 ALA A O 1
ATOM 1391 N N . ILE A 1 172 ? -8.203 -4.823 1.579 1.00 94.94 172 ILE A N 1
ATOM 1392 C CA . ILE A 1 172 ? -8.412 -5.065 0.151 1.00 94.94 172 ILE A CA 1
ATOM 1393 C C . ILE A 1 172 ? -9.558 -4.173 -0.317 1.00 94.94 172 ILE A C 1
ATOM 1395 O O . ILE A 1 172 ? -10.709 -4.404 0.039 1.00 94.94 172 ILE A O 1
ATOM 1399 N N . PHE A 1 173 ? -9.244 -3.146 -1.096 1.00 94.88 173 PHE A N 1
ATOM 1400 C CA . PHE A 1 173 ? -10.209 -2.257 -1.729 1.00 94.88 173 PHE A CA 1
ATOM 1401 C C . PHE A 1 173 ? -10.616 -2.838 -3.074 1.00 94.88 173 PHE A C 1
ATOM 1403 O O . PHE A 1 173 ? -9.809 -2.875 -4.003 1.00 94.88 173 PHE A O 1
ATOM 1410 N N . ASP A 1 174 ? -11.854 -3.303 -3.157 1.00 92.38 174 ASP A N 1
ATOM 1411 C CA . ASP A 1 174 ? -12.390 -3.866 -4.386 1.00 92.38 174 ASP A CA 1
ATOM 1412 C C . ASP A 1 174 ? -12.878 -2.759 -5.321 1.00 92.38 174 ASP A C 1
ATOM 1414 O O . ASP A 1 174 ? -13.537 -1.816 -4.871 1.00 92.38 174 ASP A O 1
ATOM 1418 N N . GLU A 1 175 ? -12.519 -2.875 -6.597 1.00 90.31 175 GLU A N 1
ATOM 1419 C CA . GLU A 1 175 ? -12.773 -1.917 -7.674 1.00 90.31 175 GLU A CA 1
ATOM 1420 C C . GLU A 1 175 ? -12.419 -0.481 -7.265 1.00 90.31 175 GLU A C 1
ATOM 1422 O O . GLU A 1 175 ? -13.207 0.464 -7.349 1.00 90.31 175 GLU A O 1
ATOM 1427 N N . MET A 1 176 ? -11.183 -0.316 -6.794 1.00 91.25 176 MET A N 1
ATOM 1428 C CA . MET A 1 176 ? -10.690 0.918 -6.188 1.00 91.25 176 MET A CA 1
ATOM 1429 C C . MET A 1 176 ? -10.869 2.141 -7.105 1.00 91.25 176 MET A C 1
ATOM 1431 O O . MET A 1 176 ? -11.075 3.257 -6.636 1.00 91.25 176 MET A O 1
ATOM 1435 N N . ASN A 1 177 ? -10.831 1.929 -8.420 1.00 88.38 177 ASN A N 1
ATOM 1436 C CA . ASN A 1 177 ? -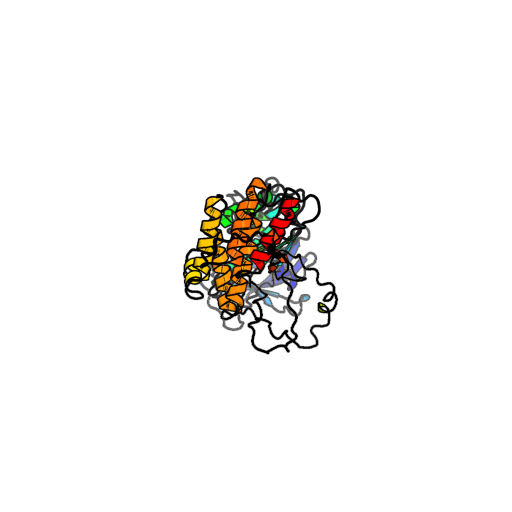10.982 2.947 -9.457 1.00 88.38 177 ASN A CA 1
ATOM 1437 C C . ASN A 1 177 ? -12.435 3.345 -9.790 1.00 88.38 177 ASN A C 1
ATOM 1439 O O . ASN A 1 177 ? -12.627 4.224 -10.640 1.00 88.38 177 ASN A O 1
ATOM 1443 N N . LEU A 1 178 ? -13.450 2.765 -9.135 1.00 89.38 178 LEU A N 1
ATOM 1444 C CA . LEU A 1 178 ? -14.850 3.204 -9.270 1.00 89.38 178 LEU A CA 1
ATOM 1445 C C . LEU A 1 178 ? -15.067 4.643 -8.799 1.00 89.38 178 LEU A C 1
ATOM 1447 O O . LEU A 1 178 ? -15.918 5.355 -9.329 1.00 89.38 178 LEU A O 1
ATOM 1451 N N . ALA A 1 179 ? -14.297 5.076 -7.804 1.00 90.19 179 ALA A N 1
ATOM 1452 C CA . ALA A 1 179 ? -14.279 6.444 -7.316 1.00 90.19 179 ALA A CA 1
ATOM 1453 C C . ALA A 1 179 ? -12.885 7.053 -7.483 1.00 90.19 179 ALA A C 1
ATOM 1455 O O . ALA A 1 179 ? -11.882 6.364 -7.674 1.00 90.19 179 ALA A O 1
ATOM 1456 N N . ARG A 1 180 ? -12.795 8.384 -7.400 1.00 90.38 180 ARG A N 1
ATOM 1457 C CA . ARG A 1 180 ? -11.499 9.072 -7.425 1.00 90.38 180 ARG A CA 1
ATOM 1458 C C . ARG A 1 180 ? -10.740 8.769 -6.136 1.00 90.38 180 ARG A C 1
ATOM 1460 O O . ARG A 1 180 ? -10.970 9.417 -5.118 1.00 90.38 180 ARG A O 1
ATOM 1467 N N . VAL A 1 181 ? -9.803 7.825 -6.202 1.00 91.06 181 VAL A N 1
ATOM 1468 C CA . VAL A 1 181 ? -8.990 7.374 -5.054 1.00 91.06 181 VAL A CA 1
ATOM 1469 C C . VAL A 1 181 ? -8.313 8.518 -4.319 1.00 91.06 181 VAL A C 1
ATOM 1471 O O . VAL A 1 181 ? -8.281 8.552 -3.096 1.00 91.06 181 VAL A O 1
ATOM 1474 N N . GLU A 1 182 ? -7.836 9.514 -5.054 1.00 89.94 182 GLU A N 1
ATOM 1475 C CA . GLU A 1 182 ? -7.210 10.701 -4.474 1.00 89.94 182 GLU A CA 1
ATOM 1476 C C . GLU A 1 182 ? -8.141 11.557 -3.601 1.00 89.94 182 GLU A C 1
ATOM 1478 O O . GLU A 1 182 ? -7.642 12.336 -2.795 1.00 89.94 182 GLU A O 1
ATOM 1483 N N . HIS A 1 183 ? -9.463 11.422 -3.744 1.00 91.25 183 HIS A N 1
ATOM 1484 C CA . HIS A 1 183 ? -10.434 12.143 -2.926 1.00 91.25 183 HIS A CA 1
ATOM 1485 C C . HIS A 1 183 ? -10.726 11.400 -1.625 1.00 91.25 183 HIS A C 1
ATOM 1487 O O . HIS A 1 183 ? -10.509 11.944 -0.548 1.00 91.25 183 HIS A O 1
ATOM 1493 N N . TYR A 1 184 ? -11.196 10.153 -1.703 1.00 93.06 184 TYR A N 1
ATOM 1494 C CA . TYR A 1 184 ? -11.592 9.429 -0.494 1.00 93.06 184 TYR A CA 1
ATOM 1495 C C . TYR A 1 184 ? -10.392 8.900 0.302 1.00 93.06 184 TYR A C 1
ATOM 1497 O O . TYR A 1 184 ? -10.508 8.642 1.494 1.00 93.06 184 TYR A O 1
ATOM 1505 N N . PHE A 1 185 ? -9.229 8.748 -0.336 1.00 92.88 185 PHE A N 1
ATOM 1506 C CA . PHE A 1 185 ? -8.000 8.264 0.293 1.00 92.88 185 PHE A CA 1
ATOM 1507 C C . PHE A 1 185 ? -6.996 9.392 0.583 1.00 92.88 185 PHE A C 1
ATOM 1509 O O . PHE A 1 185 ? -5.842 9.113 0.904 1.00 92.88 185 PHE A O 1
ATOM 1516 N N . SER A 1 186 ? -7.404 10.663 0.470 1.00 91.25 186 SER A N 1
ATOM 1517 C CA . SER A 1 186 ? -6.518 11.833 0.587 1.00 91.25 186 SER A CA 1
ATOM 1518 C C . SER A 1 186 ? -5.662 11.817 1.851 1.00 91.25 186 SER A C 1
ATOM 1520 O O . SER A 1 186 ? -4.447 12.007 1.779 1.00 91.25 186 SER A O 1
ATOM 1522 N N . ASP A 1 187 ? -6.284 11.539 2.995 1.00 91.38 187 ASP A N 1
ATOM 1523 C CA . ASP A 1 187 ? -5.628 11.617 4.300 1.00 91.38 187 ASP A CA 1
ATOM 1524 C C . ASP A 1 187 ? -4.634 10.479 4.483 1.00 91.38 187 ASP A C 1
ATOM 1526 O O . ASP A 1 187 ? -3.557 10.687 5.030 1.00 91.38 187 ASP A O 1
ATOM 1530 N N . PHE A 1 188 ? -4.931 9.304 3.924 1.00 90.62 188 PHE A N 1
ATOM 1531 C CA . PHE A 1 188 ? -3.985 8.195 3.863 1.00 90.62 188 PHE A CA 1
ATOM 1532 C C . PHE A 1 188 ? -2.806 8.524 2.956 1.00 90.62 188 PHE A C 1
ATOM 1534 O O . PHE A 1 188 ? -1.664 8.298 3.333 1.00 90.62 188 PHE A O 1
ATOM 1541 N N . LEU A 1 189 ? -3.042 9.099 1.774 1.00 89.06 189 LEU A N 1
ATOM 1542 C CA . LEU A 1 189 ? -1.957 9.504 0.872 1.00 89.06 189 LEU A CA 1
ATOM 1543 C C . LEU A 1 189 ? -1.056 10.577 1.507 1.00 89.06 189 LEU A C 1
ATOM 1545 O O . LEU A 1 189 ? 0.144 10.609 1.212 1.00 89.06 189 LEU A O 1
ATOM 1549 N N . SER A 1 190 ? -1.630 11.434 2.355 1.00 90.00 190 SER A N 1
ATOM 1550 C CA . SER A 1 190 ? -0.917 12.431 3.155 1.00 90.00 190 SER A CA 1
ATOM 1551 C C . SER A 1 190 ? -0.136 11.783 4.302 1.00 90.00 190 SER A C 1
ATOM 1553 O O . SER A 1 190 ? 1.074 11.958 4.389 1.00 90.00 190 SER A O 1
ATOM 1555 N N . ALA A 1 191 ? -0.782 10.958 5.124 1.00 89.31 191 ALA A N 1
ATOM 1556 C CA . ALA A 1 191 ? -0.153 10.267 6.249 1.00 89.31 191 ALA A CA 1
ATOM 1557 C C . ALA A 1 191 ? 0.949 9.291 5.800 1.00 89.31 191 ALA A C 1
ATOM 1559 O O . ALA A 1 191 ? 1.989 9.197 6.439 1.00 89.31 191 ALA A O 1
ATOM 1560 N N . LEU A 1 192 ? 0.787 8.622 4.654 1.00 84.81 192 LEU A N 1
ATOM 1561 C CA . LEU A 1 192 ? 1.833 7.792 4.039 1.00 84.81 192 LEU A CA 1
ATOM 1562 C C . LEU A 1 192 ? 3.024 8.618 3.516 1.00 84.81 192 LEU A C 1
ATOM 1564 O O . LEU A 1 192 ? 4.101 8.068 3.296 1.00 84.81 192 LEU A O 1
ATOM 1568 N N . GLU A 1 193 ? 2.842 9.920 3.275 1.00 80.25 193 GLU A N 1
ATOM 1569 C CA . GLU A 1 193 ? 3.921 10.829 2.871 1.00 80.25 193 GLU A CA 1
ATOM 1570 C C . GLU A 1 193 ? 4.709 11.335 4.076 1.00 80.25 193 GLU A C 1
ATOM 1572 O O . GLU A 1 193 ? 5.938 11.293 4.049 1.00 80.25 193 GLU A O 1
ATOM 1577 N N . SER A 1 194 ? 4.013 11.835 5.099 1.00 84.69 194 SER A N 1
ATOM 1578 C CA . SER A 1 194 ? 4.637 12.527 6.229 1.00 84.69 194 SER A CA 1
ATOM 1579 C C . SER A 1 194 ? 4.890 11.643 7.449 1.00 84.69 194 SER A C 1
ATOM 1581 O O . SER A 1 194 ? 5.741 11.976 8.269 1.00 84.69 194 SER A O 1
ATOM 1583 N N . GLY A 1 195 ? 4.181 10.519 7.572 1.00 83.19 195 GLY A N 1
ATOM 1584 C CA . GLY A 1 195 ? 4.131 9.712 8.793 1.00 83.19 195 GLY A CA 1
ATOM 1585 C C . GLY A 1 195 ? 3.228 10.301 9.882 1.00 83.19 195 GLY A C 1
ATOM 1586 O O . GLY A 1 195 ? 3.207 9.778 10.996 1.00 83.19 195 GLY A O 1
ATOM 1587 N N . ASP A 1 196 ? 2.492 11.377 9.585 1.00 89.12 196 ASP A N 1
ATOM 1588 C CA . ASP A 1 196 ? 1.612 12.027 10.554 1.00 89.12 196 ASP A CA 1
ATOM 1589 C C . ASP A 1 196 ? 0.352 11.200 10.834 1.00 89.12 196 ASP A C 1
ATOM 1591 O O . ASP A 1 196 ? -0.096 10.377 10.030 1.00 89.12 196 ASP A O 1
ATOM 1595 N N . ALA A 1 197 ? -0.249 11.452 11.995 1.00 91.69 197 ALA A N 1
ATOM 1596 C CA . ALA A 1 197 ? -1.538 10.880 12.344 1.00 91.69 197 ALA A CA 1
ATOM 1597 C C . ALA A 1 197 ? -2.673 11.533 11.539 1.00 91.69 197 ALA A C 1
ATOM 1599 O O . ALA A 1 197 ? -2.640 12.729 11.256 1.00 91.69 197 ALA A O 1
ATOM 1600 N N . ILE A 1 198 ? -3.697 10.746 11.219 1.00 93.06 198 ILE A N 1
ATOM 1601 C CA . ILE A 1 198 ? -4.927 11.210 10.576 1.00 93.06 198 ILE A CA 1
ATOM 1602 C C . ILE A 1 198 ? -5.872 11.749 11.649 1.00 93.06 198 ILE A C 1
ATOM 1604 O O . ILE A 1 198 ? -6.154 11.047 12.622 1.00 93.06 198 ILE A O 1
ATOM 1608 N N . ASP A 1 199 ? -6.384 12.963 11.465 1.00 90.50 199 ASP A N 1
ATOM 1609 C CA . ASP A 1 199 ? -7.389 13.551 12.352 1.00 90.50 199 ASP A CA 1
ATOM 1610 C C . ASP A 1 199 ? -8.765 12.907 12.112 1.00 90.50 199 ASP A C 1
ATOM 1612 O O . ASP A 1 199 ? -9.277 12.893 10.992 1.00 90.50 199 ASP A O 1
ATOM 1616 N N . LEU A 1 200 ? -9.374 12.359 13.167 1.00 88.06 200 LEU A N 1
ATOM 1617 C CA . LEU A 1 200 ? -10.695 11.726 13.117 1.00 88.06 200 LEU A CA 1
ATOM 1618 C C . LEU A 1 200 ? -11.785 12.641 13.680 1.00 88.06 200 LEU A C 1
ATOM 1620 O O . LEU A 1 200 ? -12.856 12.748 13.078 1.00 88.06 200 LEU A O 1
ATOM 1624 N N . HIS A 1 201 ? -11.542 13.288 14.826 1.00 83.06 201 HIS A N 1
ATOM 1625 C CA . HIS A 1 201 ? -12.484 14.227 15.442 1.00 83.06 201 HIS A CA 1
ATOM 1626 C C . HIS A 1 201 ? -11.820 15.192 16.441 1.00 83.06 201 HIS A C 1
ATOM 1628 O O . HIS A 1 201 ? -10.754 14.924 17.000 1.00 83.06 201 HIS A O 1
ATOM 1634 N N . ASP A 1 202 ? -12.522 16.294 16.721 1.00 74.38 202 ASP A N 1
ATOM 1635 C CA . ASP A 1 202 ? -12.058 17.384 17.590 1.00 74.38 202 ASP A CA 1
ATOM 1636 C C . ASP A 1 202 ? -12.664 17.399 19.000 1.00 74.38 202 ASP A C 1
ATOM 1638 O O . ASP A 1 202 ? -12.365 18.305 19.769 1.00 74.38 202 ASP A O 1
ATOM 1642 N N . ASP A 1 203 ? -13.500 16.417 19.350 1.00 66.31 203 ASP A N 1
ATOM 1643 C CA . ASP A 1 203 ? -14.143 16.344 20.673 1.00 66.31 203 ASP A CA 1
ATOM 1644 C C . ASP A 1 203 ? -13.112 16.414 21.825 1.00 66.31 203 ASP A C 1
ATOM 1646 O O . ASP A 1 203 ? -12.199 15.589 21.909 1.00 66.31 203 ASP A O 1
ATOM 1650 N N . GLU A 1 204 ? -13.234 17.443 22.673 1.00 55.28 204 GLU A N 1
ATOM 1651 C CA . GLU A 1 204 ? -12.364 17.712 23.827 1.00 55.28 204 GLU A CA 1
ATOM 1652 C C . GLU A 1 204 ? -12.914 17.130 25.140 1.00 55.28 204 GLU A C 1
ATOM 1654 O O . GLU A 1 204 ? -12.160 17.000 26.107 1.00 55.28 204 GLU A O 1
ATOM 1659 N N . GLU A 1 205 ? -14.208 16.788 25.208 1.00 47.25 205 GLU A N 1
ATOM 1660 C CA . GLU A 1 205 ? -14.884 16.422 26.465 1.00 47.25 205 GLU A CA 1
ATOM 1661 C C . GLU A 1 205 ? -14.775 14.929 26.806 1.00 47.25 205 GLU A C 1
ATOM 1663 O O . GLU A 1 205 ? -15.127 14.503 27.910 1.00 47.25 205 GLU A O 1
ATOM 1668 N N . THR A 1 206 ? -14.208 14.126 25.910 1.00 42.91 206 THR A N 1
ATOM 1669 C CA . THR A 1 206 ? -13.902 12.717 26.150 1.00 42.91 206 THR A CA 1
ATOM 1670 C C . THR A 1 206 ? -12.513 12.389 25.615 1.00 42.91 206 THR A C 1
ATOM 1672 O O . THR A 1 206 ? -12.127 12.823 24.536 1.00 42.91 206 THR A O 1
ATOM 1675 N N . VAL A 1 207 ? -11.734 11.609 26.371 1.00 45.41 207 VAL A N 1
ATOM 1676 C CA . VAL A 1 207 ? -10.430 11.098 25.904 1.00 45.41 207 VAL A CA 1
ATOM 1677 C C . VAL A 1 207 ? -10.587 10.214 24.653 1.00 45.41 207 VAL A C 1
ATOM 1679 O O . VAL A 1 207 ? -9.611 10.007 23.951 1.00 45.41 207 VAL A O 1
ATOM 1682 N N . ASP A 1 208 ? -11.805 9.802 24.290 1.00 51.28 208 ASP A N 1
ATOM 1683 C CA . ASP A 1 208 ? -12.128 9.100 23.052 1.00 51.28 208 ASP A CA 1
ATOM 1684 C C . ASP A 1 208 ? -13.591 9.366 22.655 1.00 51.28 208 ASP A C 1
ATOM 1686 O O . ASP A 1 208 ? -14.497 9.224 23.482 1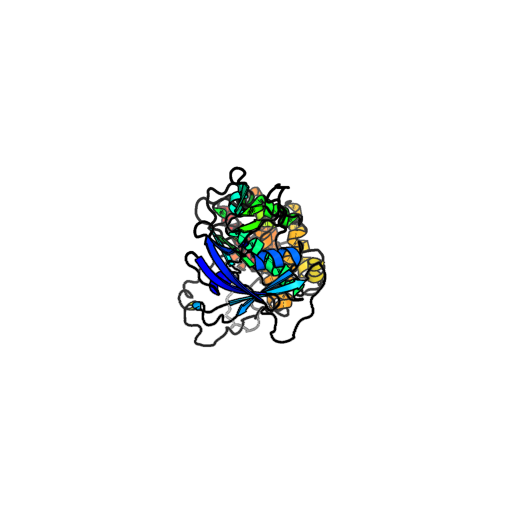.00 51.28 208 ASP A O 1
ATOM 1690 N N . GLY A 1 209 ? -13.840 9.689 21.383 1.00 52.53 209 GLY A N 1
ATOM 1691 C CA . GLY A 1 209 ? -15.180 9.864 20.825 1.00 52.53 209 GLY A CA 1
ATOM 1692 C C . GLY A 1 209 ? -15.872 8.512 20.669 1.00 52.53 209 GLY A C 1
ATOM 1693 O O . GLY A 1 209 ? -15.713 7.830 19.659 1.00 52.53 209 GLY A O 1
ATOM 1694 N N . GLY A 1 210 ? -16.612 8.091 21.691 1.00 57.31 210 GLY A N 1
ATOM 1695 C CA . GLY A 1 210 ? -17.292 6.799 21.709 1.00 57.31 210 GLY A CA 1
ATOM 1696 C C . GLY A 1 210 ? -18.261 6.594 20.534 1.00 57.31 210 GLY A C 1
ATOM 1697 O O . GLY A 1 210 ? -18.878 7.526 20.013 1.00 57.31 210 GLY A O 1
ATOM 1698 N N . THR A 1 211 ? -18.416 5.341 20.124 1.00 55.66 211 THR A N 1
ATOM 1699 C CA . THR A 1 211 ? -19.419 4.908 19.136 1.00 55.66 211 THR A CA 1
ATOM 1700 C C . THR A 1 211 ? -20.665 4.364 19.834 1.00 55.66 211 THR A C 1
ATOM 1702 O O . THR A 1 211 ? -20.619 4.013 21.015 1.00 55.66 211 THR A O 1
ATOM 1705 N N . ASP A 1 212 ? -21.770 4.207 19.100 1.00 52.59 212 ASP A N 1
ATOM 1706 C CA . ASP A 1 212 ? -22.953 3.478 19.588 1.00 52.59 212 ASP A CA 1
ATOM 1707 C C . ASP A 1 212 ? -22.631 2.050 20.061 1.00 52.59 212 ASP A C 1
ATOM 1709 O O . ASP A 1 212 ? -23.288 1.528 20.958 1.00 52.59 212 ASP A O 1
ATOM 1713 N N . GLU A 1 213 ? -21.580 1.446 19.505 1.00 46.59 213 GLU A N 1
ATOM 1714 C CA . GLU A 1 213 ? -21.085 0.107 19.839 1.00 46.59 213 GLU A CA 1
ATOM 1715 C C . GLU A 1 213 ? -20.088 0.110 21.015 1.00 46.59 213 GLU A C 1
ATOM 1717 O O . GLU A 1 213 ? -19.403 -0.885 21.256 1.00 46.59 213 GLU A O 1
ATOM 1722 N N . GLY A 1 214 ? -19.948 1.225 21.740 1.00 55.88 214 GLY A N 1
ATOM 1723 C CA . GLY A 1 214 ? -19.048 1.342 22.893 1.00 55.88 214 GLY A CA 1
ATOM 1724 C C . GLY A 1 214 ? -17.554 1.287 22.551 1.00 55.88 214 GLY A C 1
ATOM 1725 O O . GLY A 1 214 ? -16.731 1.139 23.451 1.00 55.88 214 GLY A O 1
ATOM 1726 N N . ILE A 1 215 ? -17.193 1.394 21.269 1.00 61.19 215 ILE A N 1
ATOM 1727 C CA . ILE A 1 215 ? -15.801 1.488 20.807 1.00 61.19 215 ILE A CA 1
ATOM 1728 C C . ILE A 1 215 ? -15.309 2.921 21.039 1.00 61.19 215 ILE A C 1
ATOM 1730 O O . ILE A 1 215 ? -15.963 3.855 20.576 1.00 61.19 215 ILE A O 1
ATOM 1734 N N . SER A 1 216 ? -14.170 3.085 21.717 1.00 67.75 216 SER A N 1
ATOM 1735 C CA . SER A 1 216 ? -13.425 4.352 21.783 1.00 67.75 216 SER A CA 1
ATOM 1736 C C . SER A 1 216 ? -12.803 4.671 20.429 1.00 67.75 216 SER A C 1
ATOM 1738 O O . SER A 1 216 ? -11.993 3.883 19.932 1.00 67.75 216 SER A O 1
ATOM 1740 N N . ILE A 1 217 ? -13.132 5.827 19.853 1.00 77.69 217 ILE A N 1
ATOM 1741 C CA . ILE A 1 217 ? -12.414 6.354 18.691 1.00 77.69 217 ILE A CA 1
ATOM 1742 C C . ILE A 1 217 ? -11.413 7.399 19.182 1.00 77.69 217 ILE A C 1
ATOM 1744 O O . ILE A 1 217 ? -11.817 8.336 19.869 1.00 77.69 217 ILE A O 1
ATOM 1748 N N . PRO A 1 218 ? -10.119 7.259 18.853 1.00 81.56 218 PRO A N 1
ATOM 1749 C CA . PRO A 1 218 ? -9.138 8.269 19.207 1.00 81.56 218 PRO A CA 1
ATOM 1750 C C . PRO A 1 218 ? -9.338 9.520 18.347 1.00 81.56 218 PRO A C 1
ATOM 1752 O O . PRO A 1 218 ? -9.730 9.435 17.183 1.00 81.56 218 PRO A O 1
ATOM 1755 N N . ARG A 1 219 ? -8.947 10.687 18.867 1.00 84.38 219 ARG A N 1
ATOM 1756 C CA . ARG A 1 219 ? -8.959 11.939 18.084 1.00 84.38 219 ARG A CA 1
ATOM 1757 C C . ARG A 1 219 ? -8.101 11.866 16.828 1.00 84.38 219 ARG A C 1
ATOM 1759 O O . ARG A 1 219 ? -8.441 12.459 15.811 1.00 84.38 219 ARG A O 1
ATOM 1766 N N . ARG A 1 220 ? -6.968 11.167 16.926 1.00 89.44 220 ARG A N 1
ATOM 1767 C CA . ARG A 1 220 ? -5.991 11.006 15.852 1.00 89.44 220 ARG A CA 1
ATOM 1768 C C . ARG A 1 220 ? -5.554 9.558 15.750 1.00 89.44 220 ARG A C 1
ATOM 1770 O O . ARG A 1 220 ? -5.358 8.902 16.773 1.00 89.44 220 ARG A O 1
ATOM 1777 N N . LEU A 1 221 ? -5.363 9.083 14.528 1.00 90.31 221 LEU A N 1
ATOM 1778 C CA . LEU A 1 221 ? -4.946 7.718 14.245 1.00 90.31 221 LEU A CA 1
ATOM 1779 C C . LEU A 1 221 ? -3.731 7.714 13.322 1.00 90.31 221 LEU A C 1
ATOM 1781 O O . LEU A 1 221 ? -3.823 8.064 12.147 1.00 90.31 221 LEU A O 1
ATOM 1785 N N . THR A 1 222 ? -2.590 7.279 13.845 1.00 92.50 222 THR A N 1
ATOM 1786 C CA . THR A 1 222 ? -1.445 6.907 13.009 1.00 92.50 222 THR A CA 1
ATOM 1787 C C . THR A 1 222 ? -1.755 5.586 12.316 1.00 92.50 222 THR A C 1
ATOM 1789 O O . THR A 1 222 ? -2.245 4.657 12.960 1.00 92.50 222 THR A O 1
ATOM 1792 N N . ILE A 1 223 ? -1.475 5.493 11.012 1.00 92.06 223 ILE A N 1
ATOM 1793 C CA . ILE A 1 223 ? -1.657 4.251 10.252 1.00 92.06 223 ILE A CA 1
ATOM 1794 C C . ILE A 1 223 ? -0.789 3.159 10.899 1.00 92.06 223 ILE A C 1
ATOM 1796 O O . ILE A 1 223 ? 0.433 3.326 10.951 1.00 92.06 223 ILE A O 1
ATOM 1800 N N . PRO A 1 224 ? -1.378 2.051 11.389 1.00 90.19 224 PRO A N 1
ATOM 1801 C CA . PRO A 1 224 ? -0.597 0.999 12.020 1.00 90.19 224 PRO A CA 1
ATOM 1802 C C . PRO A 1 224 ? 0.363 0.367 11.005 1.00 90.19 224 PRO A C 1
ATOM 1804 O O . PRO A 1 224 ? -0.048 0.040 9.887 1.00 90.19 224 PRO A O 1
ATOM 1807 N N . PRO A 1 225 ? 1.638 0.163 11.366 1.00 86.88 225 PRO A N 1
ATOM 1808 C CA . PRO A 1 225 ? 2.665 -0.220 10.402 1.00 86.88 225 PRO A CA 1
ATOM 1809 C C . PRO A 1 225 ? 2.526 -1.684 9.934 1.00 86.88 225 PRO A C 1
ATOM 1811 O O . PRO A 1 225 ? 3.153 -2.085 8.957 1.00 86.88 225 PRO A O 1
ATOM 1814 N N . ASN A 1 226 ? 1.668 -2.476 10.587 1.00 88.19 226 ASN A N 1
ATOM 1815 C CA . ASN A 1 226 ? 1.300 -3.837 10.193 1.00 88.19 226 ASN A CA 1
ATOM 1816 C C . ASN A 1 226 ? 0.128 -3.912 9.195 1.00 88.19 226 ASN A C 1
ATOM 1818 O O . ASN A 1 226 ? -0.323 -5.022 8.899 1.00 88.19 226 ASN A O 1
ATOM 1822 N N . VAL A 1 227 ? -0.379 -2.780 8.693 1.00 90.50 227 VAL A N 1
ATOM 1823 C CA . VAL A 1 227 ? -1.476 -2.730 7.713 1.00 90.50 227 VAL A CA 1
ATOM 1824 C C . VAL A 1 227 ? -0.935 -2.612 6.289 1.00 90.50 227 VAL A C 1
ATOM 1826 O O . VAL A 1 227 ? -0.148 -1.724 5.974 1.00 90.50 227 VAL A O 1
ATOM 1829 N N . TYR A 1 228 ? -1.425 -3.480 5.408 1.00 90.31 228 TYR A N 1
ATOM 1830 C CA . TYR A 1 228 ? -1.107 -3.514 3.986 1.00 90.31 228 TYR A CA 1
ATOM 1831 C C . TYR A 1 228 ? -2.351 -3.198 3.168 1.00 90.31 228 TYR A C 1
ATOM 1833 O O . TYR A 1 228 ? -3.403 -3.810 3.354 1.00 90.31 228 TYR A O 1
ATOM 1841 N N . PHE A 1 229 ? -2.211 -2.257 2.240 1.00 92.19 229 PHE A N 1
ATOM 1842 C CA . PHE A 1 229 ? -3.274 -1.850 1.331 1.00 92.19 229 PHE A CA 1
ATOM 1843 C C . PHE A 1 229 ? -3.124 -2.569 -0.003 1.00 92.19 229 PHE A C 1
ATOM 1845 O O . PHE A 1 229 ? -2.041 -2.609 -0.584 1.00 92.19 229 PHE A O 1
ATOM 1852 N N . THR A 1 230 ? -4.215 -3.124 -0.509 1.00 93.94 230 THR A N 1
ATOM 1853 C CA . THR A 1 230 ? -4.303 -3.683 -1.859 1.00 93.94 230 THR A CA 1
ATOM 1854 C C . THR A 1 230 ? -5.559 -3.135 -2.506 1.00 93.94 230 THR A C 1
ATOM 1856 O O . THR A 1 230 ? -6.601 -3.098 -1.864 1.00 93.94 230 THR A O 1
ATOM 1859 N N . GLY A 1 231 ? -5.461 -2.681 -3.750 1.00 92.44 231 GLY A N 1
ATOM 1860 C CA . GLY A 1 231 ? -6.609 -2.245 -4.536 1.00 92.44 231 GLY A CA 1
ATOM 1861 C C . GLY A 1 231 ? -6.735 -3.113 -5.776 1.00 92.44 231 GLY A C 1
ATOM 1862 O O . GLY A 1 231 ? -5.739 -3.301 -6.476 1.00 92.44 231 GLY A O 1
ATOM 1863 N N . THR A 1 232 ? -7.924 -3.641 -6.046 1.00 91.06 232 THR A N 1
ATOM 1864 C CA . THR A 1 232 ? -8.230 -4.225 -7.355 1.00 91.06 232 THR A CA 1
ATOM 1865 C C . THR A 1 232 ? -8.692 -3.115 -8.289 1.00 91.06 232 THR A C 1
ATOM 1867 O O . THR A 1 232 ? -9.221 -2.084 -7.862 1.00 91.06 232 THR A O 1
ATOM 1870 N N . VAL A 1 233 ? -8.423 -3.293 -9.575 1.00 86.62 233 VAL A N 1
ATOM 1871 C CA . VAL A 1 233 ? -8.694 -2.290 -10.596 1.00 86.62 233 VAL A CA 1
ATOM 1872 C C . VAL A 1 233 ? -9.271 -3.008 -11.792 1.00 86.62 233 VAL A C 1
ATOM 1874 O O . VAL A 1 233 ? -8.605 -3.865 -12.371 1.00 86.62 233 VAL A O 1
ATOM 1877 N N . ASN A 1 234 ? -10.483 -2.630 -12.179 1.00 80.75 234 ASN A N 1
ATOM 1878 C CA . ASN A 1 234 ? -11.057 -3.098 -13.430 1.00 80.75 234 ASN A CA 1
ATOM 1879 C C . ASN A 1 234 ? -10.603 -2.169 -14.552 1.00 80.75 234 ASN A C 1
ATOM 1881 O O . ASN A 1 234 ? -10.843 -0.961 -14.509 1.00 80.75 234 ASN A O 1
ATOM 1885 N N . VAL A 1 235 ? -9.904 -2.738 -15.528 1.00 68.56 235 VAL A N 1
ATOM 1886 C CA . VAL A 1 235 ? -9.387 -2.019 -16.700 1.00 68.56 235 VAL A CA 1
ATOM 1887 C C . VAL A 1 235 ? -10.508 -1.671 -17.687 1.00 68.56 235 VAL A C 1
ATOM 1889 O O . VAL A 1 235 ? -10.407 -0.685 -18.415 1.00 68.56 235 VAL A O 1
ATOM 1892 N N . ASP A 1 236 ? -11.601 -2.432 -17.670 1.00 64.06 236 ASP A N 1
ATOM 1893 C CA . ASP A 1 236 ? -12.734 -2.228 -18.563 1.00 64.06 236 ASP A CA 1
ATOM 1894 C C . ASP A 1 236 ? -13.646 -1.072 -18.098 1.00 64.06 236 ASP A C 1
ATOM 1896 O O . ASP A 1 236 ? -13.868 -0.863 -16.909 1.00 64.06 236 ASP A O 1
ATOM 1900 N N . GLU A 1 237 ? -14.191 -0.341 -19.076 1.00 54.44 237 GLU A N 1
ATOM 1901 C CA . GLU A 1 237 ? -15.362 0.547 -18.983 1.00 54.44 237 GLU A CA 1
ATOM 1902 C C . GLU A 1 237 ? -15.354 1.658 -17.893 1.00 54.44 237 GLU A C 1
ATOM 1904 O O . GLU A 1 237 ? -15.699 1.471 -16.733 1.00 54.44 237 GLU A O 1
ATOM 1909 N N . THR A 1 238 ? -15.129 2.914 -18.311 1.00 53.06 238 THR A N 1
ATOM 1910 C CA . THR A 1 238 ? -15.563 4.150 -17.601 1.00 53.06 238 THR A CA 1
ATOM 1911 C C . THR A 1 238 ? -15.027 4.410 -16.184 1.00 53.06 238 THR A C 1
ATOM 1913 O O . THR A 1 238 ? -15.672 5.100 -15.395 1.00 53.06 238 THR A O 1
ATOM 1916 N N . THR A 1 239 ? -13.827 3.946 -15.852 1.00 63.28 239 THR A N 1
ATOM 1917 C CA . THR A 1 239 ? -13.247 4.155 -14.516 1.00 63.28 239 THR A CA 1
ATOM 1918 C C . THR A 1 239 ? -12.288 5.348 -14.440 1.00 63.28 239 THR A C 1
ATOM 1920 O O . THR A 1 239 ? -11.801 5.878 -15.446 1.00 63.28 239 THR A O 1
ATOM 1923 N N . HIS A 1 240 ? -12.035 5.835 -13.223 1.00 72.06 240 HIS A N 1
ATOM 1924 C CA . HIS A 1 240 ? -11.128 6.957 -13.006 1.00 72.06 240 HIS A CA 1
ATOM 1925 C C . HIS A 1 240 ? -9.664 6.514 -13.106 1.00 72.06 240 HIS A C 1
ATOM 1927 O O . HIS A 1 240 ? -9.202 5.661 -12.355 1.00 72.06 240 HIS A O 1
ATOM 1933 N N . MET A 1 241 ? -8.908 7.159 -13.997 1.00 76.94 241 MET A N 1
ATOM 1934 C CA . MET A 1 241 ? -7.456 6.990 -14.074 1.00 76.94 241 MET A CA 1
ATOM 1935 C C . MET A 1 241 ? -6.785 7.382 -12.753 1.00 76.94 241 MET A C 1
ATOM 1937 O O . MET A 1 241 ? -7.076 8.441 -12.189 1.00 76.94 241 MET A O 1
ATOM 1941 N N . PHE A 1 242 ? -5.832 6.569 -12.296 1.00 84.94 242 PHE A N 1
ATOM 1942 C CA . PHE A 1 242 ? -5.021 6.903 -11.129 1.00 84.94 242 PHE A CA 1
ATOM 1943 C C . PHE A 1 242 ? -4.119 8.099 -11.404 1.00 84.94 242 PHE A C 1
ATOM 1945 O O . PHE A 1 242 ? -3.434 8.168 -12.427 1.00 84.94 242 PHE A O 1
ATOM 1952 N N . SER A 1 243 ? -4.069 9.031 -10.456 1.00 83.69 243 SER A N 1
ATOM 1953 C CA . SER A 1 243 ? -3.120 10.130 -10.539 1.00 83.69 243 SER A CA 1
ATOM 1954 C C . SER A 1 243 ? -1.700 9.661 -10.204 1.00 83.69 243 SER A C 1
ATOM 1956 O O . SER A 1 243 ? -1.514 8.701 -9.445 1.00 83.69 243 SER A O 1
ATOM 1958 N N . PRO A 1 244 ? -0.662 10.371 -10.690 1.00 82.06 244 PRO A N 1
ATOM 1959 C CA . PRO A 1 244 ? 0.723 10.068 -10.343 1.00 82.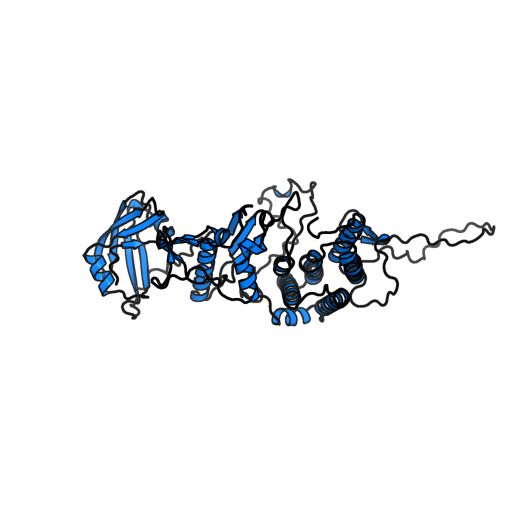06 244 PRO A CA 1
ATOM 1960 C C . PRO A 1 244 ? 0.977 10.009 -8.834 1.00 82.06 244 PRO A C 1
ATOM 1962 O O . PRO A 1 244 ? 1.851 9.268 -8.404 1.00 82.06 244 PRO A O 1
ATOM 1965 N N . LYS A 1 245 ? 0.206 10.748 -8.020 1.00 83.81 245 LYS A N 1
ATOM 1966 C CA . LYS A 1 245 ? 0.319 10.726 -6.553 1.00 83.81 245 LYS A CA 1
ATOM 1967 C C . LYS A 1 245 ? -0.023 9.358 -5.962 1.00 83.81 245 LYS A C 1
ATOM 1969 O O . LYS A 1 245 ? 0.649 8.932 -5.024 1.00 83.81 245 LYS A O 1
ATOM 1974 N N . VAL A 1 246 ? -1.041 8.688 -6.503 1.00 87.50 246 VAL A N 1
ATOM 1975 C CA . VAL A 1 246 ? -1.445 7.346 -6.065 1.00 87.50 246 VAL A CA 1
ATOM 1976 C C . VAL A 1 246 ? -0.438 6.313 -6.566 1.00 87.50 246 VAL A C 1
ATOM 1978 O O . VAL A 1 246 ? 0.094 5.542 -5.774 1.00 87.50 246 VAL A O 1
ATOM 1981 N N . LEU A 1 247 ? -0.085 6.367 -7.855 1.00 87.62 247 LEU A N 1
ATOM 1982 C CA . LEU A 1 247 ? 0.873 5.432 -8.464 1.00 87.62 247 LEU A CA 1
ATOM 1983 C C . LEU A 1 247 ? 2.275 5.530 -7.853 1.00 87.62 247 LEU A C 1
ATOM 1985 O O . LEU A 1 247 ? 2.992 4.538 -7.771 1.00 87.62 247 LEU A O 1
ATOM 1989 N N . ASP A 1 248 ? 2.680 6.708 -7.377 1.00 85.56 248 ASP A N 1
ATOM 1990 C CA . ASP A 1 248 ? 3.959 6.871 -6.684 1.00 85.56 248 ASP A CA 1
ATOM 1991 C C . ASP A 1 248 ? 4.029 6.090 -5.365 1.00 85.56 248 ASP A C 1
ATOM 1993 O O . ASP A 1 248 ? 5.119 5.709 -4.954 1.00 85.56 248 ASP A O 1
ATOM 1997 N N . ARG A 1 249 ? 2.884 5.778 -4.746 1.00 87.38 249 ARG A N 1
ATOM 1998 C CA . ARG A 1 249 ? 2.771 5.097 -3.442 1.00 87.38 249 ARG A CA 1
ATOM 1999 C C . ARG A 1 249 ? 2.353 3.626 -3.537 1.00 87.38 249 ARG A C 1
ATOM 2001 O O . ARG A 1 249 ? 2.233 2.969 -2.512 1.00 87.38 249 ARG A O 1
ATOM 2008 N N . ALA A 1 250 ? 2.135 3.101 -4.742 1.00 89.62 250 ALA A N 1
ATOM 2009 C CA . ALA A 1 250 ? 1.700 1.720 -4.953 1.00 89.62 250 ALA A CA 1
ATOM 2010 C C . ALA A 1 250 ? 2.656 0.959 -5.877 1.00 89.62 250 ALA A C 1
ATOM 2012 O O . ALA A 1 250 ? 3.275 1.552 -6.760 1.00 89.62 250 ALA A O 1
ATOM 2013 N N . PHE A 1 251 ? 2.783 -0.349 -5.673 1.00 92.94 251 PHE A N 1
ATOM 2014 C CA . PHE A 1 251 ? 3.267 -1.255 -6.713 1.00 92.94 251 PHE A CA 1
ATOM 2015 C C . PHE A 1 251 ? 2.064 -1.694 -7.542 1.00 92.94 251 PHE A C 1
ATOM 2017 O O . PHE A 1 251 ? 1.049 -2.101 -6.978 1.00 92.94 251 PHE A O 1
ATOM 2024 N N . VAL A 1 252 ? 2.167 -1.590 -8.865 1.00 91.69 252 VAL A N 1
ATOM 2025 C CA . VAL A 1 252 ? 1.111 -2.025 -9.781 1.00 91.69 252 VAL A CA 1
ATOM 2026 C C . VAL A 1 252 ? 1.437 -3.425 -10.273 1.00 91.69 252 VAL A C 1
ATOM 2028 O O . VAL A 1 252 ? 2.532 -3.675 -10.775 1.00 91.69 252 VAL A O 1
ATOM 2031 N N . ILE A 1 253 ? 0.478 -4.331 -10.123 1.00 90.31 253 ILE A N 1
ATOM 2032 C CA . ILE A 1 253 ? 0.561 -5.701 -10.620 1.00 90.31 253 ILE A CA 1
ATOM 2033 C C . ILE A 1 253 ? -0.539 -5.857 -11.661 1.00 90.31 253 ILE A C 1
ATOM 2035 O O . ILE A 1 253 ? -1.706 -5.606 -11.373 1.00 90.31 253 ILE A O 1
ATOM 2039 N N . GLU A 1 254 ? -0.148 -6.249 -12.866 1.00 83.81 254 GLU A N 1
ATOM 2040 C CA . GLU A 1 254 ? -1.058 -6.442 -13.990 1.00 83.81 254 GLU A CA 1
ATOM 2041 C C . GLU A 1 254 ? -1.280 -7.937 -14.235 1.00 83.81 254 GLU A C 1
ATOM 2043 O O . GLU A 1 254 ? -0.343 -8.737 -14.155 1.00 83.81 254 GLU A O 1
ATOM 2048 N N . PHE A 1 255 ? -2.523 -8.308 -14.540 1.00 78.75 255 PHE A N 1
ATOM 2049 C CA . PHE A 1 255 ? -2.936 -9.685 -14.802 1.00 78.75 255 PHE A CA 1
ATOM 2050 C C . PHE A 1 255 ? -3.341 -9.834 -16.274 1.00 78.75 255 PHE A C 1
ATOM 2052 O O . PHE A 1 255 ? -4.520 -9.920 -16.599 1.00 78.75 255 PHE A O 1
ATOM 2059 N N . ASP A 1 256 ? -2.350 -9.864 -17.166 1.00 65.44 256 ASP A N 1
ATOM 2060 C CA . ASP A 1 256 ? -2.585 -9.891 -18.622 1.00 65.44 256 ASP A CA 1
ATOM 2061 C C . ASP A 1 256 ? -2.696 -11.311 -19.206 1.00 65.44 256 ASP A C 1
ATOM 2063 O O . ASP A 1 256 ? -3.179 -11.506 -20.323 1.00 65.44 256 ASP A O 1
ATOM 2067 N N . GLU A 1 257 ? -2.191 -12.320 -18.492 1.00 64.44 257 GLU A N 1
ATOM 2068 C CA . GLU A 1 257 ? -2.040 -13.679 -19.015 1.00 64.44 257 GLU A CA 1
ATOM 2069 C C . GLU A 1 257 ? -3.126 -14.607 -18.466 1.00 64.44 257 GLU A C 1
ATOM 2071 O O . GLU A 1 257 ? -3.046 -15.118 -17.349 1.00 64.44 257 GLU A O 1
ATOM 2076 N N . VAL A 1 258 ? -4.148 -14.867 -19.285 1.00 61.28 258 VAL A N 1
ATOM 2077 C CA . VAL A 1 258 ? -5.166 -15.879 -18.983 1.00 61.28 258 VAL A CA 1
ATOM 2078 C C . VAL A 1 258 ? -4.701 -17.231 -19.519 1.00 61.28 258 VAL A C 1
ATOM 2080 O O . VAL A 1 258 ? -4.855 -17.542 -20.700 1.00 61.28 258 VAL A O 1
ATOM 2083 N N . ASN A 1 259 ? -4.148 -18.068 -18.642 1.00 65.12 259 ASN A N 1
ATOM 2084 C CA . ASN A 1 259 ? -3.813 -19.446 -18.990 1.00 65.12 259 ASN A CA 1
ATOM 2085 C C . ASN A 1 259 ? -5.046 -20.359 -18.858 1.00 65.12 259 ASN A C 1
ATOM 2087 O O . ASN A 1 259 ? -5.259 -21.009 -17.831 1.00 65.12 259 ASN A O 1
ATOM 2091 N N . LEU A 1 260 ? -5.858 -20.422 -19.916 1.00 71.00 260 LEU A N 1
ATOM 2092 C CA . LEU A 1 260 ? -7.034 -21.301 -19.969 1.00 71.00 260 LEU A CA 1
ATOM 2093 C C . LEU A 1 260 ? -6.674 -22.795 -19.957 1.00 71.00 260 LEU A C 1
ATOM 2095 O O . LEU A 1 260 ? -7.503 -23.610 -19.563 1.00 71.00 260 LEU A O 1
ATOM 2099 N N . GLU A 1 261 ? -5.451 -23.174 -20.337 1.00 66.38 261 GLU A N 1
ATOM 2100 C CA . GLU A 1 261 ? -5.002 -24.574 -20.295 1.00 66.38 261 GLU A CA 1
ATOM 2101 C C . GLU A 1 261 ? -4.777 -25.069 -18.855 1.00 66.38 261 GLU A C 1
ATOM 2103 O O . GLU A 1 261 ? -4.930 -26.261 -18.566 1.00 66.38 261 GLU A O 1
ATOM 2108 N N . ALA A 1 262 ? -4.444 -24.153 -17.940 1.00 60.91 262 ALA A N 1
ATOM 2109 C CA . ALA A 1 262 ? -4.324 -24.410 -16.506 1.00 60.91 262 ALA A CA 1
ATOM 2110 C C . ALA A 1 262 ? -5.657 -24.250 -15.745 1.00 60.91 262 ALA A C 1
ATOM 2112 O O . ALA A 1 262 ? -5.777 -24.702 -14.600 1.00 60.91 262 ALA A O 1
ATOM 2113 N N . TYR A 1 263 ? -6.670 -23.640 -16.369 1.00 48.25 263 TYR A N 1
ATOM 2114 C CA . TYR A 1 263 ? -7.974 -23.394 -15.759 1.00 48.25 263 TYR A CA 1
ATOM 2115 C C . TYR A 1 263 ? -8.680 -24.723 -15.431 1.00 48.25 263 TYR A C 1
ATOM 2117 O O . TYR A 1 263 ? -8.924 -25.555 -16.301 1.00 48.25 263 TYR A O 1
ATOM 2125 N N . GLY A 1 264 ? -8.962 -24.954 -14.144 1.00 55.44 264 GLY A N 1
ATOM 2126 C CA . GLY A 1 264 ? -9.542 -26.203 -13.628 1.00 55.44 264 GLY A CA 1
ATOM 2127 C C . GLY A 1 264 ? -8.532 -27.246 -13.128 1.00 55.44 264 GLY A C 1
ATOM 2128 O O . GLY A 1 264 ? -8.928 -28.141 -12.386 1.00 55.44 264 GLY A O 1
ATOM 2129 N N . ARG A 1 265 ? -7.229 -27.117 -13.436 1.00 55.59 265 ARG A N 1
ATOM 2130 C CA . ARG A 1 265 ? -6.180 -27.989 -12.860 1.00 55.59 265 ARG A CA 1
ATOM 2131 C C . ARG A 1 265 ? -5.734 -27.548 -11.463 1.00 55.59 265 ARG A C 1
ATOM 2133 O O . ARG A 1 265 ? -5.342 -28.389 -10.668 1.00 55.59 265 ARG A O 1
ATOM 2140 N N . MET A 1 266 ? -5.850 -26.256 -11.140 1.00 46.53 266 MET A N 1
ATOM 2141 C CA . MET A 1 266 ? -5.492 -25.705 -9.819 1.00 46.53 266 MET A CA 1
ATOM 2142 C C . MET A 1 266 ? -6.500 -26.027 -8.698 1.00 46.53 266 MET A C 1
ATOM 2144 O O . MET A 1 266 ? -6.200 -25.789 -7.535 1.00 46.53 266 MET A O 1
ATOM 2148 N N . VAL A 1 267 ? -7.685 -26.556 -9.029 1.00 44.06 267 VAL A N 1
ATOM 2149 C CA . VAL A 1 267 ? -8.726 -26.944 -8.050 1.00 44.06 267 VAL A CA 1
ATOM 2150 C C . VAL A 1 267 ? -8.649 -28.443 -7.712 1.00 44.06 267 VAL A C 1
ATOM 2152 O O . VAL A 1 267 ? -9.449 -28.953 -6.932 1.00 44.06 267 VAL A O 1
ATOM 2155 N N . ALA A 1 268 ? -7.678 -29.170 -8.278 1.00 40.62 268 ALA A N 1
ATOM 2156 C CA . ALA A 1 268 ? -7.400 -30.541 -7.881 1.00 40.62 268 ALA A CA 1
ATOM 2157 C C . ALA A 1 268 ? -6.764 -30.544 -6.481 1.00 40.62 268 ALA A C 1
ATOM 2159 O O . ALA A 1 268 ? -5.583 -30.263 -6.332 1.00 40.62 268 ALA A O 1
ATOM 2160 N N . ASP A 1 269 ? -7.621 -30.773 -5.487 1.00 40.31 269 ASP A N 1
ATOM 2161 C CA . ASP A 1 269 ? -7.391 -31.372 -4.168 1.00 40.31 269 ASP A CA 1
ATOM 2162 C C . ASP A 1 269 ? -5.984 -31.184 -3.537 1.00 40.31 269 ASP A C 1
ATOM 2164 O O . ASP A 1 269 ? -5.014 -31.771 -4.020 1.00 40.31 269 ASP A O 1
ATOM 2168 N N . PRO A 1 270 ? -5.845 -30.503 -2.378 1.00 41.38 270 PRO A N 1
ATOM 2169 C CA . PRO A 1 270 ? -4.613 -30.484 -1.567 1.00 41.38 270 PRO A CA 1
ATOM 2170 C C . PRO A 1 270 ? -4.199 -31.861 -0.993 1.00 41.38 270 PRO A C 1
ATOM 2172 O O . PRO A 1 270 ? -3.450 -31.923 -0.017 1.00 41.38 270 PRO A O 1
ATOM 2175 N N . GLY A 1 271 ? -4.730 -32.960 -1.537 1.00 39.31 271 GLY A N 1
ATOM 2176 C CA . GLY A 1 271 ? -4.576 -34.332 -1.063 1.00 39.31 271 GLY A CA 1
ATOM 2177 C C . GLY A 1 271 ? -3.388 -35.100 -1.645 1.00 39.31 271 GLY A C 1
ATOM 2178 O O . GLY A 1 271 ? -2.996 -36.096 -1.046 1.00 39.31 271 GLY A O 1
ATOM 2179 N N . ASP A 1 272 ? -2.769 -34.637 -2.734 1.00 36.84 272 ASP A N 1
ATOM 2180 C CA . ASP A 1 272 ? -1.532 -35.230 -3.255 1.00 36.84 272 ASP A CA 1
ATOM 2181 C C . ASP A 1 272 ? -0.368 -34.257 -3.050 1.00 36.84 272 ASP A C 1
ATOM 2183 O O . ASP A 1 272 ? -0.228 -33.252 -3.743 1.00 36.84 272 ASP A O 1
ATOM 2187 N N . GLY A 1 273 ? 0.455 -34.559 -2.041 1.00 41.06 273 GLY A N 1
ATOM 2188 C CA . GLY A 1 273 ? 1.563 -33.756 -1.516 1.00 41.06 273 GLY A CA 1
ATOM 2189 C C . GLY A 1 273 ? 2.754 -33.530 -2.455 1.00 41.06 273 GLY A C 1
ATOM 2190 O O . GLY A 1 273 ? 3.898 -33.642 -2.021 1.00 41.06 273 GLY A O 1
ATOM 2191 N N . ALA A 1 274 ? 2.516 -33.172 -3.713 1.00 37.19 274 ALA A N 1
ATOM 2192 C CA . ALA A 1 274 ? 3.507 -32.520 -4.552 1.00 37.19 274 ALA A CA 1
ATOM 2193 C C . ALA A 1 274 ? 3.416 -31.006 -4.320 1.00 37.19 274 ALA A C 1
ATOM 2195 O O . ALA A 1 274 ? 2.785 -30.264 -5.073 1.00 37.19 274 ALA A O 1
ATOM 2196 N N . VAL A 1 275 ? 4.050 -30.545 -3.240 1.00 42.19 275 VAL A N 1
ATOM 2197 C CA . VAL A 1 275 ? 4.487 -29.147 -3.146 1.00 42.19 275 VAL A CA 1
ATOM 2198 C C . VAL A 1 275 ? 5.314 -28.883 -4.414 1.00 42.19 275 VAL A C 1
ATOM 2200 O O . VAL A 1 275 ? 6.227 -29.668 -4.668 1.00 42.19 275 VAL A O 1
ATOM 2203 N N . PRO A 1 276 ? 5.001 -27.870 -5.246 1.00 45.78 276 PRO A N 1
ATOM 2204 C CA . PRO A 1 276 ? 5.821 -27.561 -6.414 1.00 45.78 276 PRO A CA 1
ATOM 2205 C C . PRO A 1 276 ? 7.304 -27.505 -6.020 1.00 45.78 276 PRO A C 1
AT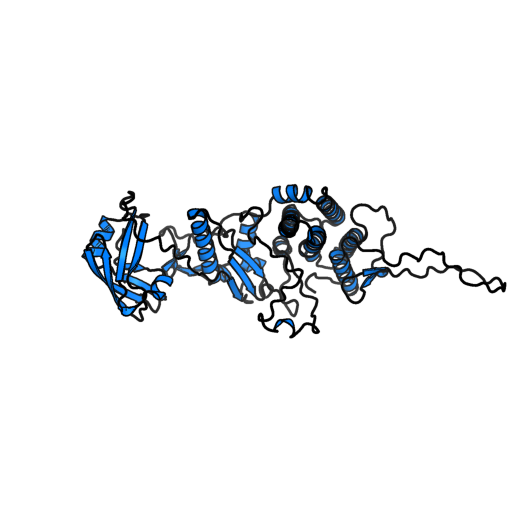OM 2207 O O . PRO A 1 276 ? 7.628 -26.879 -5.010 1.00 45.78 276 PRO A O 1
ATOM 2210 N N . ASP A 1 277 ? 8.203 -28.100 -6.813 1.00 41.78 277 ASP A N 1
ATOM 2211 C CA . ASP A 1 277 ? 9.663 -28.176 -6.554 1.00 41.78 277 ASP A CA 1
ATOM 2212 C C . ASP A 1 277 ? 10.349 -26.797 -6.368 1.00 41.78 277 ASP A C 1
ATOM 2214 O O . ASP A 1 277 ? 11.547 -26.703 -6.100 1.00 41.78 277 ASP A O 1
ATOM 2218 N N . HIS A 1 278 ? 9.593 -25.704 -6.506 1.00 45.78 278 HIS A N 1
ATOM 2219 C CA . HIS A 1 278 ? 10.033 -24.317 -6.397 1.00 45.78 278 HIS A CA 1
ATOM 2220 C C . HIS A 1 278 ? 9.134 -23.474 -5.482 1.00 45.78 278 HIS A C 1
ATOM 2222 O O . HIS A 1 278 ? 9.016 -22.264 -5.688 1.00 45.78 278 HIS A O 1
ATOM 2228 N N . VAL A 1 279 ? 8.470 -24.063 -4.479 1.00 46.66 279 VAL A N 1
ATOM 2229 C CA . VAL A 1 279 ? 7.871 -23.240 -3.419 1.00 46.66 279 VAL A CA 1
ATOM 2230 C C . VAL A 1 279 ? 9.009 -22.644 -2.599 1.00 46.66 279 VAL A C 1
ATOM 2232 O O . VAL A 1 279 ? 9.505 -23.248 -1.650 1.00 46.66 279 VAL A O 1
ATOM 2235 N N . VAL A 1 280 ? 9.431 -21.439 -2.986 1.00 51.88 280 VAL A N 1
ATOM 2236 C CA . VAL A 1 280 ? 10.196 -20.556 -2.110 1.00 51.88 280 VAL A CA 1
ATOM 2237 C C . VAL A 1 280 ? 9.277 -20.260 -0.934 1.00 51.88 280 VAL A C 1
ATOM 2239 O O . VAL A 1 280 ? 8.340 -19.465 -1.033 1.00 51.88 280 VAL A O 1
ATOM 2242 N N . ALA A 1 281 ? 9.483 -20.978 0.166 1.00 50.56 281 ALA A N 1
ATOM 2243 C CA . ALA A 1 281 ? 8.819 -20.670 1.413 1.00 50.56 281 ALA A CA 1
ATOM 2244 C C . ALA A 1 281 ? 9.382 -19.331 1.880 1.00 50.56 281 ALA A C 1
ATOM 2246 O O . ALA A 1 281 ? 10.496 -19.290 2.386 1.00 50.56 281 ALA A O 1
ATOM 2247 N N . LEU A 1 282 ? 8.633 -18.249 1.663 1.00 56.72 282 LEU A N 1
ATOM 2248 C CA . LEU A 1 282 ? 8.963 -16.920 2.166 1.00 56.72 282 LEU A CA 1
ATOM 2249 C C . LEU A 1 282 ? 8.893 -16.982 3.700 1.00 56.72 282 LEU A C 1
ATOM 2251 O O . LEU A 1 282 ? 7.793 -17.018 4.261 1.00 56.72 282 LEU A O 1
ATOM 2255 N N . PRO A 1 283 ? 10.037 -17.073 4.399 1.00 56.81 283 PRO A N 1
ATOM 2256 C CA . PRO A 1 283 ? 10.057 -17.451 5.809 1.00 56.81 283 PRO A CA 1
ATOM 2257 C C . PRO A 1 283 ? 9.587 -16.304 6.712 1.00 56.81 283 PRO A C 1
ATOM 2259 O O . PRO A 1 283 ? 9.317 -16.514 7.894 1.00 56.81 283 PRO A O 1
ATOM 2262 N N . GLN A 1 284 ? 9.506 -15.086 6.168 1.00 62.97 284 GLN A N 1
ATOM 2263 C CA . GLN A 1 284 ? 9.184 -13.867 6.893 1.00 62.97 284 GLN A CA 1
ATOM 2264 C C . GLN A 1 284 ? 8.286 -12.981 6.031 1.00 62.97 284 GLN A C 1
ATOM 2266 O O . GLN A 1 284 ? 8.683 -12.495 4.979 1.00 62.97 284 GLN A O 1
ATOM 2271 N N . PHE A 1 285 ? 7.071 -12.722 6.505 1.00 65.31 285 PHE A N 1
ATOM 2272 C CA . PHE A 1 285 ? 6.192 -11.732 5.877 1.00 65.31 285 PHE A CA 1
ATOM 2273 C C . PHE A 1 285 ? 6.585 -10.285 6.258 1.00 65.31 285 PHE A C 1
ATOM 2275 O O . PHE A 1 285 ? 6.134 -9.305 5.671 1.00 65.31 285 PHE A O 1
ATOM 2282 N N . THR A 1 286 ? 7.424 -10.137 7.279 1.00 56.72 286 THR A N 1
ATOM 2283 C CA . THR A 1 286 ? 7.551 -8.930 8.087 1.00 56.72 286 THR A CA 1
ATOM 2284 C C . THR A 1 286 ? 8.882 -8.215 7.860 1.00 56.72 286 THR A C 1
ATOM 2286 O O . THR A 1 286 ? 9.820 -8.375 8.624 1.00 56.72 286 THR A O 1
ATOM 2289 N N . GLY A 1 287 ? 8.953 -7.375 6.823 1.00 58.38 287 GLY A N 1
ATOM 2290 C CA . GLY A 1 287 ? 10.039 -6.397 6.639 1.00 58.38 287 GLY A CA 1
ATOM 2291 C C . GLY A 1 287 ? 11.473 -6.959 6.622 1.00 58.38 287 GLY A C 1
ATOM 2292 O O . GLY A 1 287 ? 11.699 -8.162 6.564 1.00 58.38 287 GLY A O 1
ATOM 2293 N N . ILE A 1 288 ? 12.467 -6.065 6.629 1.00 51.88 288 ILE A N 1
ATOM 2294 C CA . ILE A 1 288 ? 13.872 -6.447 6.842 1.00 51.88 288 ILE A CA 1
ATOM 2295 C C . ILE A 1 288 ? 14.063 -6.570 8.357 1.00 51.88 288 ILE A C 1
ATOM 2297 O O . ILE A 1 288 ? 13.793 -5.613 9.078 1.00 51.88 288 ILE A O 1
ATOM 2301 N N . GLY A 1 289 ? 14.494 -7.736 8.843 1.00 57.25 289 GLY A N 1
ATOM 2302 C CA . GLY A 1 289 ? 14.777 -7.948 10.268 1.00 57.25 289 GLY A CA 1
ATOM 2303 C C . GLY A 1 289 ? 13.546 -8.078 11.172 1.00 57.25 289 GLY A C 1
ATOM 2304 O O . GLY A 1 289 ? 13.684 -8.012 12.389 1.00 57.25 289 GLY A O 1
ATOM 2305 N N . GLY A 1 290 ? 12.348 -8.273 10.613 1.00 62.41 290 GLY A N 1
ATOM 2306 C CA . GLY A 1 290 ? 11.130 -8.413 11.409 1.00 62.41 290 GLY A CA 1
ATOM 2307 C C . GLY A 1 290 ? 10.476 -7.087 11.825 1.00 62.41 290 GLY A C 1
ATOM 2308 O O . GLY A 1 290 ? 9.545 -7.082 12.631 1.00 62.41 290 GLY A O 1
ATOM 2309 N N . GLU A 1 291 ? 10.923 -5.949 11.305 1.00 67.12 291 GLU A N 1
ATOM 2310 C CA . GLU A 1 291 ? 10.375 -4.653 11.706 1.00 67.12 291 GLU A CA 1
ATOM 2311 C C . GLU A 1 291 ? 9.404 -4.089 10.667 1.00 67.12 291 GLU A C 1
ATOM 2313 O O . GLU A 1 291 ? 9.687 -4.011 9.465 1.00 67.12 291 GLU A O 1
ATOM 2318 N N . PHE A 1 292 ? 8.241 -3.642 11.146 1.00 72.88 292 PHE A N 1
ATOM 2319 C CA . PHE A 1 292 ? 7.322 -2.851 10.341 1.00 72.88 292 PHE A CA 1
ATOM 2320 C C . PHE A 1 292 ? 7.807 -1.399 10.300 1.00 72.88 292 PHE A C 1
ATOM 2322 O O . PHE A 1 292 ? 7.455 -0.585 11.148 1.00 72.88 292 PHE A O 1
ATOM 2329 N N . ARG A 1 293 ? 8.628 -1.076 9.301 1.00 78.81 293 ARG A N 1
ATOM 2330 C CA . ARG A 1 293 ? 9.041 0.303 8.994 1.00 78.81 293 ARG A CA 1
ATOM 2331 C C . ARG A 1 293 ? 8.675 0.693 7.571 1.00 78.81 293 ARG A C 1
ATOM 2333 O O . ARG A 1 293 ? 8.441 -0.190 6.744 1.00 78.81 293 ARG A O 1
ATOM 2340 N N . SER A 1 294 ? 8.672 1.987 7.270 1.00 80.44 294 SER A N 1
ATOM 2341 C CA . SER A 1 294 ? 8.578 2.513 5.900 1.00 80.44 294 SER A CA 1
ATOM 2342 C C . SER A 1 294 ? 9.924 2.405 5.166 1.00 80.44 294 SER A C 1
ATOM 2344 O O . SER A 1 294 ? 10.958 2.346 5.826 1.00 80.44 294 SER A O 1
ATOM 2346 N N . PRO A 1 295 ? 9.945 2.338 3.821 1.00 87.44 295 PRO A N 1
ATOM 2347 C CA . PRO A 1 295 ? 11.188 2.341 3.051 1.00 87.44 295 PRO A CA 1
ATOM 2348 C C . PRO A 1 295 ? 11.969 3.646 3.238 1.00 87.44 295 PRO A C 1
ATOM 2350 O O . PRO A 1 295 ? 11.399 4.736 3.141 1.00 87.44 295 PRO A O 1
ATOM 2353 N N . ASP A 1 296 ? 13.274 3.546 3.449 1.00 89.25 296 ASP A N 1
ATOM 2354 C CA . ASP A 1 296 ? 14.156 4.677 3.741 1.00 89.25 296 ASP A CA 1
ATOM 2355 C C . ASP A 1 296 ? 15.536 4.515 3.072 1.00 89.25 296 ASP A C 1
ATOM 2357 O O . ASP A 1 296 ? 15.736 3.666 2.202 1.00 89.25 296 ASP A O 1
ATOM 2361 N N . SER A 1 297 ? 16.491 5.383 3.414 1.00 92.94 297 SER A N 1
ATOM 2362 C CA . SER A 1 297 ? 17.831 5.368 2.818 1.00 92.94 297 SER A CA 1
ATOM 2363 C C . SER A 1 297 ? 18.659 4.129 3.168 1.00 92.94 297 SER A C 1
ATOM 2365 O O . SER A 1 297 ? 19.567 3.798 2.412 1.00 92.94 297 SER A O 1
ATOM 2367 N N . SER A 1 298 ? 18.363 3.424 4.263 1.00 92.12 298 SER A N 1
ATOM 2368 C CA . SER A 1 298 ? 19.054 2.172 4.600 1.00 92.12 298 SER A CA 1
ATOM 2369 C C . SER A 1 298 ? 18.745 1.067 3.587 1.00 92.12 298 SER A C 1
ATOM 2371 O O . SER A 1 298 ? 19.630 0.290 3.232 1.00 92.12 298 SER A O 1
ATOM 2373 N N . ASP A 1 299 ? 17.528 1.052 3.027 1.00 92.62 299 ASP A N 1
ATOM 2374 C CA . ASP A 1 299 ? 17.170 0.134 1.942 1.00 92.62 299 ASP A CA 1
ATOM 2375 C C . ASP A 1 299 ? 18.015 0.416 0.694 1.00 92.62 299 ASP A C 1
ATOM 2377 O O . ASP A 1 299 ? 18.474 -0.506 0.022 1.00 92.62 299 ASP A O 1
ATOM 2381 N N . TRP A 1 300 ? 18.268 1.697 0.404 1.00 95.56 300 TRP A N 1
ATOM 2382 C CA . TRP A 1 300 ? 19.120 2.122 -0.708 1.00 95.56 300 TRP A CA 1
ATOM 2383 C C . TRP A 1 300 ? 20.588 1.712 -0.534 1.00 95.56 300 TRP A C 1
ATOM 2385 O O . TRP A 1 300 ? 21.257 1.349 -1.508 1.00 95.56 300 TRP A O 1
ATOM 2395 N N . GLU A 1 301 ? 21.098 1.776 0.695 1.00 94.88 301 GLU A N 1
ATOM 2396 C CA . GLU A 1 301 ? 22.449 1.329 1.036 1.00 94.88 301 GLU A CA 1
ATOM 2397 C C . GLU A 1 301 ? 22.584 -0.185 0.853 1.00 94.88 301 GLU A C 1
ATOM 2399 O O . GLU A 1 301 ? 23.436 -0.606 0.067 1.00 94.88 301 GLU A O 1
ATOM 2404 N N . ALA A 1 302 ? 21.683 -0.974 1.450 1.00 93.44 302 ALA A N 1
ATOM 2405 C CA . ALA A 1 302 ? 21.654 -2.435 1.325 1.00 93.44 302 ALA A CA 1
ATOM 2406 C C . ALA A 1 302 ? 21.508 -2.896 -0.135 1.00 93.44 302 ALA A C 1
ATOM 2408 O O . ALA A 1 302 ? 22.232 -3.769 -0.609 1.00 93.44 302 ALA A O 1
ATOM 2409 N N . PHE A 1 303 ? 20.635 -2.243 -0.907 1.00 96.19 303 PHE A N 1
ATOM 2410 C CA . PHE A 1 303 ? 20.482 -2.493 -2.344 1.00 96.19 303 PHE A CA 1
ATOM 2411 C C . PHE A 1 303 ? 21.773 -2.256 -3.137 1.00 96.19 303 PHE A C 1
ATOM 2413 O O . PHE A 1 303 ? 22.011 -2.863 -4.183 1.00 96.19 303 PHE A O 1
ATOM 2420 N N . GLY A 1 304 ? 22.624 -1.368 -2.636 1.00 95.62 304 GLY A N 1
ATOM 2421 C CA . GLY A 1 304 ? 23.935 -1.084 -3.184 1.00 95.62 304 GLY A CA 1
ATOM 2422 C C . GLY A 1 304 ? 24.994 -2.155 -2.971 1.00 95.62 304 GLY A C 1
ATOM 2423 O O . GLY A 1 304 ? 26.008 -2.121 -3.672 1.00 95.62 304 GLY A O 1
ATOM 2424 N N . GLU A 1 305 ? 24.779 -3.057 -2.020 1.00 94.69 305 GLU A N 1
ATOM 2425 C CA . GLU A 1 305 ? 25.679 -4.167 -1.700 1.00 94.69 305 GLU A CA 1
ATOM 2426 C C . GLU A 1 305 ? 25.368 -5.406 -2.551 1.00 94.69 305 GLU A C 1
ATOM 2428 O O . GLU A 1 305 ? 26.260 -6.213 -2.820 1.00 94.69 305 GLU A O 1
ATOM 2433 N N . LEU A 1 306 ? 24.132 -5.515 -3.053 1.00 93.69 306 LE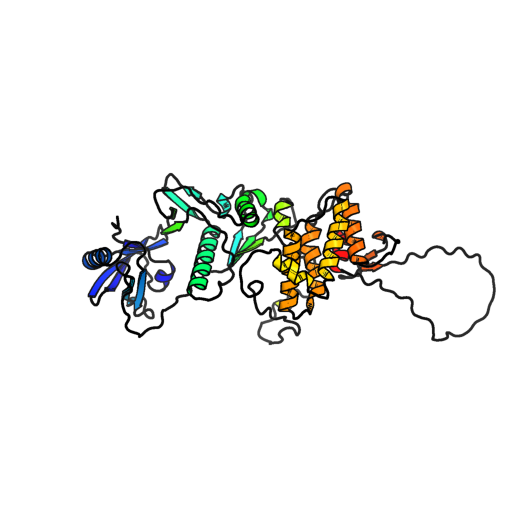U A N 1
ATOM 2434 C CA . LEU A 1 306 ? 23.692 -6.623 -3.899 1.00 93.69 306 LEU A CA 1
ATOM 2435 C C . LEU A 1 306 ? 24.471 -6.676 -5.217 1.00 93.69 306 LEU A C 1
ATOM 2437 O O . LEU A 1 306 ? 24.540 -5.687 -5.954 1.00 93.69 306 LEU A O 1
ATOM 2441 N N . ASP A 1 307 ? 25.007 -7.856 -5.538 1.00 90.56 307 ASP A N 1
ATOM 2442 C CA . ASP A 1 307 ? 25.655 -8.165 -6.823 1.00 90.56 307 ASP A CA 1
ATOM 2443 C C . ASP A 1 307 ? 26.703 -7.106 -7.239 1.00 90.56 307 ASP A C 1
ATOM 2445 O O . ASP A 1 307 ? 26.726 -6.599 -8.363 1.00 90.56 307 ASP A O 1
ATOM 2449 N N . GLY A 1 308 ? 27.522 -6.662 -6.277 1.00 91.19 308 GLY A N 1
ATOM 2450 C CA . GLY A 1 308 ? 28.550 -5.637 -6.502 1.00 91.19 308 GLY A CA 1
ATOM 2451 C C . GLY A 1 308 ? 27.997 -4.250 -6.864 1.00 91.19 308 GLY A C 1
ATOM 2452 O O . GLY A 1 308 ? 28.698 -3.447 -7.481 1.00 91.19 308 GLY A O 1
ATOM 2453 N N . GLY A 1 309 ? 26.738 -3.963 -6.526 1.00 93.50 309 GLY A N 1
ATOM 2454 C CA . GLY A 1 309 ? 26.064 -2.694 -6.807 1.00 93.50 309 GLY A CA 1
ATOM 2455 C C . GLY A 1 309 ? 25.503 -2.569 -8.226 1.00 93.50 309 GLY A C 1
ATOM 2456 O O . GLY A 1 309 ? 25.067 -1.478 -8.613 1.00 93.50 309 GLY A O 1
ATOM 2457 N N . ARG A 1 310 ? 25.478 -3.662 -9.001 1.00 93.25 310 ARG A N 1
ATOM 2458 C CA . ARG A 1 310 ? 24.959 -3.703 -10.382 1.00 93.25 310 ARG A CA 1
ATOM 2459 C C . ARG A 1 310 ? 23.545 -3.134 -10.498 1.00 93.25 310 ARG A C 1
ATOM 2461 O O . ARG A 1 310 ? 23.286 -2.338 -11.402 1.00 93.25 310 ARG A O 1
ATOM 2468 N N . TYR A 1 311 ? 22.636 -3.530 -9.608 1.00 94.94 311 TYR A N 1
ATOM 2469 C CA . TYR A 1 311 ? 21.223 -3.138 -9.684 1.00 94.94 311 TYR A CA 1
ATOM 2470 C C . TYR A 1 311 ? 21.021 -1.663 -9.346 1.00 94.94 311 TYR A C 1
ATOM 2472 O O . TYR A 1 311 ? 20.308 -0.948 -10.054 1.00 94.94 311 TYR A O 1
ATOM 2480 N N . ARG A 1 312 ? 21.729 -1.174 -8.323 1.00 96.25 312 ARG A N 1
ATOM 2481 C CA . ARG A 1 312 ? 21.760 0.249 -7.973 1.00 96.25 312 ARG A CA 1
ATOM 2482 C C . ARG A 1 312 ? 22.245 1.100 -9.139 1.00 96.25 312 ARG A C 1
ATOM 2484 O O . ARG A 1 312 ? 21.598 2.087 -9.487 1.00 96.25 312 ARG A O 1
ATOM 2491 N N . GLN A 1 313 ? 23.342 0.696 -9.774 1.00 95.44 313 GLN A N 1
ATOM 2492 C CA . GLN A 1 313 ? 23.892 1.401 -10.928 1.00 95.44 313 GLN A CA 1
ATOM 2493 C C . GLN A 1 313 ? 22.914 1.409 -12.114 1.00 95.44 313 GLN A C 1
ATOM 2495 O O . GLN A 1 313 ? 22.661 2.463 -12.699 1.00 95.44 313 GLN A O 1
ATOM 2500 N N . ALA A 1 314 ? 22.286 0.268 -12.407 1.00 95.44 314 ALA A N 1
ATOM 2501 C CA . ALA A 1 314 ? 21.273 0.166 -13.453 1.00 95.44 314 ALA A CA 1
ATOM 2502 C C . ALA A 1 314 ? 20.067 1.091 -13.198 1.00 95.44 314 ALA A C 1
ATOM 2504 O O . ALA A 1 314 ? 19.587 1.745 -14.128 1.00 95.44 314 ALA A O 1
ATOM 2505 N N . LEU A 1 315 ? 19.599 1.207 -11.949 1.00 96.12 315 LEU A N 1
ATOM 2506 C CA . LEU A 1 315 ? 18.495 2.108 -11.605 1.00 96.12 315 LEU A CA 1
ATOM 2507 C C . LEU A 1 315 ? 18.881 3.593 -11.742 1.00 96.12 315 LEU A C 1
ATOM 2509 O O . LEU A 1 315 ? 18.072 4.397 -12.211 1.00 96.12 315 LEU A O 1
ATOM 2513 N N . ILE A 1 316 ? 20.118 3.965 -11.388 1.00 95.94 316 ILE A N 1
ATOM 2514 C CA . ILE A 1 316 ? 20.651 5.330 -11.570 1.00 95.94 316 ILE A CA 1
ATOM 2515 C C . ILE A 1 316 ? 20.698 5.710 -13.056 1.00 95.94 316 ILE A C 1
ATOM 2517 O O . ILE A 1 316 ? 20.386 6.846 -13.434 1.00 95.94 316 ILE A O 1
ATOM 2521 N N . GLU A 1 317 ? 21.071 4.776 -13.922 1.00 94.56 317 GLU A N 1
ATOM 2522 C CA . GLU A 1 317 ? 21.104 5.004 -15.368 1.00 94.56 317 GLU A CA 1
ATOM 2523 C C . GLU A 1 317 ? 19.710 5.178 -15.951 1.00 94.56 317 GLU A C 1
ATOM 2525 O O . GLU A 1 317 ? 19.497 6.114 -16.724 1.00 94.56 317 GLU A O 1
ATOM 2530 N N . LEU A 1 318 ? 18.749 4.349 -15.531 1.00 95.06 318 LEU A N 1
ATOM 2531 C CA . LEU A 1 318 ? 17.348 4.508 -15.912 1.00 95.06 318 LEU A CA 1
ATOM 2532 C C . LEU A 1 318 ? 16.816 5.880 -15.476 1.00 95.06 318 LEU A C 1
ATOM 2534 O O . LEU A 1 318 ? 16.247 6.615 -16.286 1.00 95.06 318 LEU A O 1
ATOM 2538 N N . HIS A 1 319 ? 17.071 6.276 -14.225 1.00 95.00 319 HIS A N 1
ATOM 2539 C CA . HIS A 1 319 ? 16.737 7.612 -13.726 1.00 95.00 319 HIS A CA 1
ATOM 2540 C C . HIS A 1 319 ? 17.346 8.710 -14.614 1.00 95.00 319 HIS A C 1
ATOM 2542 O O . HIS A 1 319 ? 16.663 9.659 -15.007 1.00 95.00 319 HIS A O 1
ATOM 2548 N N . THR A 1 320 ? 18.625 8.577 -14.971 1.00 94.44 320 THR A N 1
ATOM 2549 C CA . THR A 1 320 ? 19.356 9.551 -15.797 1.00 94.44 320 THR A CA 1
ATOM 2550 C C . THR A 1 320 ? 18.811 9.622 -17.226 1.00 94.44 320 THR A C 1
ATOM 2552 O O . THR A 1 320 ? 18.682 10.718 -17.782 1.00 94.44 320 THR A O 1
ATOM 2555 N N . ALA A 1 321 ? 18.446 8.484 -17.817 1.00 91.75 321 ALA A N 1
ATOM 2556 C CA . ALA A 1 321 ? 17.820 8.410 -19.133 1.00 91.75 321 ALA A CA 1
ATOM 2557 C C . ALA A 1 321 ? 16.472 9.149 -19.147 1.00 91.75 321 ALA A C 1
ATOM 2559 O O . ALA A 1 321 ? 16.205 9.935 -20.059 1.00 91.75 321 ALA A O 1
ATOM 2560 N N . LEU A 1 322 ? 15.673 8.980 -18.092 1.00 92.88 322 LEU A N 1
ATOM 2561 C CA . LEU A 1 322 ? 14.363 9.616 -17.943 1.00 92.88 322 LEU A CA 1
ATOM 2562 C C . LEU A 1 322 ? 14.427 11.094 -17.541 1.00 92.88 322 LEU A C 1
ATOM 2564 O O . LEU A 1 322 ? 13.510 11.865 -17.850 1.00 92.88 322 LEU A O 1
ATOM 2568 N N . LYS A 1 323 ? 15.519 11.532 -16.906 1.00 92.69 323 LYS A N 1
ATOM 2569 C CA . LYS A 1 323 ? 15.721 12.929 -16.489 1.00 92.69 323 LYS A CA 1
ATOM 2570 C C . LYS A 1 323 ? 15.638 13.909 -17.657 1.00 92.69 323 LYS A C 1
ATOM 2572 O O . LYS A 1 323 ? 15.043 14.973 -17.502 1.00 92.69 323 LYS A O 1
ATOM 2577 N N . LYS A 1 324 ? 16.148 13.528 -18.834 1.00 90.25 324 LYS A N 1
ATOM 2578 C CA . LYS A 1 324 ? 16.111 14.336 -20.073 1.00 90.25 324 LYS A CA 1
ATOM 2579 C C . LYS A 1 324 ? 14.690 14.697 -20.513 1.00 90.25 324 LYS A C 1
ATOM 2581 O O . LYS A 1 324 ? 14.488 15.713 -21.168 1.00 90.25 324 LYS A O 1
ATOM 2586 N N . PHE A 1 325 ? 13.717 13.880 -20.123 1.00 90.44 325 PHE A N 1
ATOM 2587 C CA . PHE A 1 325 ? 12.310 14.050 -20.459 1.00 90.44 325 PHE A CA 1
ATOM 2588 C C . PHE A 1 325 ? 11.468 14.559 -19.287 1.00 90.44 325 PHE A C 1
ATOM 2590 O O . PHE A 1 325 ? 10.248 14.596 -19.394 1.00 90.44 325 PHE A O 1
ATOM 2597 N N . HIS A 1 326 ? 12.090 14.933 -18.161 1.00 89.75 326 HIS A N 1
ATOM 2598 C CA . HIS A 1 326 ? 11.391 15.309 -16.925 1.00 89.75 326 HIS A CA 1
ATOM 2599 C C . HIS A 1 326 ? 10.466 14.193 -16.389 1.00 89.75 326 HIS A C 1
ATOM 2601 O O . HIS A 1 326 ? 9.481 14.465 -15.712 1.00 89.75 326 HIS A O 1
ATOM 2607 N N . ARG A 1 327 ? 10.804 12.925 -16.672 1.00 88.62 327 ARG A N 1
ATOM 2608 C CA . ARG A 1 327 ? 10.081 11.717 -16.223 1.00 88.62 327 ARG A CA 1
ATOM 2609 C C . ARG A 1 327 ? 10.899 10.870 -15.237 1.00 88.62 327 ARG A C 1
ATOM 2611 O O . ARG A 1 327 ? 10.639 9.686 -15.064 1.00 88.62 327 ARG A O 1
ATOM 2618 N N . HIS A 1 328 ? 11.924 11.462 -14.626 1.00 90.62 328 HIS A N 1
ATOM 2619 C CA . HIS A 1 328 ? 12.713 10.803 -13.588 1.00 90.62 328 HIS A CA 1
ATOM 2620 C C . HIS A 1 328 ? 11.879 10.608 -12.313 1.00 90.62 328 HIS A C 1
ATOM 2622 O O . HIS A 1 328 ? 10.922 11.340 -12.068 1.00 90.62 328 HIS A O 1
ATOM 2628 N N . PHE A 1 329 ? 12.248 9.623 -11.498 1.00 91.31 329 PHE A N 1
ATOM 2629 C CA . PHE A 1 329 ? 11.577 9.320 -10.235 1.00 91.31 329 PHE A CA 1
ATOM 2630 C C . PHE A 1 329 ? 12.362 9.848 -9.027 1.00 91.31 329 PHE A C 1
ATOM 2632 O O . PHE A 1 329 ? 13.584 9.979 -9.084 1.00 91.31 329 PHE A O 1
ATOM 2639 N N . GLY A 1 330 ? 11.652 10.168 -7.942 1.00 91.12 330 GLY A N 1
ATOM 2640 C CA . GLY A 1 330 ? 12.240 10.659 -6.693 1.00 91.12 330 GLY A CA 1
ATOM 2641 C C . GLY A 1 330 ? 12.784 9.550 -5.785 1.00 91.12 330 GLY A C 1
ATOM 2642 O O . GLY A 1 330 ? 12.707 8.364 -6.108 1.00 91.12 330 GLY A O 1
ATOM 2643 N N . TYR A 1 331 ? 13.297 9.949 -4.618 1.00 92.44 331 TYR A N 1
ATOM 2644 C CA . TYR A 1 331 ? 13.925 9.039 -3.653 1.00 92.44 331 TYR A CA 1
ATOM 2645 C C . TYR A 1 331 ? 12.984 7.953 -3.120 1.00 92.44 331 TYR A C 1
ATOM 2647 O O . TYR A 1 331 ? 13.423 6.823 -2.958 1.00 92.44 331 TYR A O 1
ATOM 2655 N N . ARG A 1 332 ? 11.687 8.245 -2.927 1.00 90.31 332 ARG A N 1
ATOM 2656 C CA . ARG A 1 332 ? 10.699 7.240 -2.490 1.00 90.31 332 ARG A CA 1
ATOM 2657 C C . ARG A 1 332 ? 10.701 6.011 -3.394 1.00 90.31 332 ARG A C 1
ATOM 2659 O O . ARG A 1 332 ? 10.845 4.894 -2.921 1.00 90.31 332 ARG A O 1
ATOM 2666 N N . VAL A 1 333 ? 10.576 6.232 -4.699 1.00 93.31 333 VAL A N 1
ATOM 2667 C CA . VAL A 1 333 ? 10.536 5.158 -5.701 1.00 93.31 333 VAL A CA 1
ATOM 2668 C C . VAL A 1 333 ? 11.820 4.345 -5.672 1.00 93.31 333 VAL A C 1
ATOM 2670 O O . VAL A 1 333 ? 11.770 3.125 -5.767 1.00 93.31 333 VAL A O 1
ATOM 2673 N N . ALA A 1 334 ? 12.963 5.018 -5.522 1.00 95.50 334 ALA A N 1
ATOM 2674 C CA . ALA A 1 334 ? 14.251 4.350 -5.413 1.00 95.50 334 ALA A CA 1
ATOM 2675 C C . ALA A 1 334 ? 14.326 3.472 -4.154 1.00 95.50 334 ALA A C 1
ATOM 2677 O O . ALA A 1 334 ? 14.699 2.309 -4.270 1.00 95.50 334 ALA A O 1
ATOM 2678 N N . ASN A 1 335 ? 13.912 3.988 -2.993 1.00 94.50 335 ASN A N 1
ATOM 2679 C CA . ASN A 1 335 ? 13.905 3.249 -1.726 1.00 94.50 335 ASN A CA 1
ATOM 2680 C C . ASN A 1 335 ? 12.916 2.073 -1.749 1.00 94.50 335 ASN A C 1
ATOM 2682 O O . ASN A 1 335 ? 13.213 1.000 -1.237 1.00 94.50 335 ASN A O 1
ATOM 2686 N N . GLU A 1 336 ? 11.753 2.241 -2.374 1.00 94.00 336 GLU A N 1
ATOM 2687 C CA . GLU A 1 336 ? 10.752 1.181 -2.517 1.00 94.00 336 GLU A CA 1
ATOM 2688 C C . GLU A 1 336 ? 11.213 0.052 -3.444 1.00 94.00 336 GLU A C 1
ATOM 2690 O O . GLU A 1 336 ? 11.072 -1.118 -3.092 1.00 94.00 336 GLU A O 1
ATOM 2695 N N . ILE A 1 337 ? 11.804 0.385 -4.600 1.00 96.38 337 ILE A N 1
ATOM 2696 C CA . ILE A 1 337 ? 12.431 -0.606 -5.490 1.00 96.38 337 ILE A CA 1
ATOM 2697 C C . ILE A 1 337 ? 13.578 -1.304 -4.758 1.00 96.38 337 ILE A C 1
ATOM 2699 O O . ILE A 1 337 ? 13.651 -2.530 -4.770 1.00 96.38 337 ILE A O 1
ATOM 2703 N N . ALA A 1 338 ? 14.445 -0.537 -4.093 1.00 95.81 338 ALA A N 1
ATOM 2704 C CA . ALA A 1 338 ? 15.565 -1.061 -3.323 1.00 95.81 338 ALA A CA 1
ATOM 2705 C C . ALA A 1 338 ? 15.091 -2.075 -2.277 1.00 95.81 338 ALA A C 1
ATOM 2707 O O . ALA A 1 338 ? 15.553 -3.214 -2.273 1.00 95.81 338 ALA A O 1
ATOM 2708 N N . ARG A 1 339 ? 14.094 -1.709 -1.466 1.00 92.94 339 ARG A N 1
ATOM 2709 C CA . ARG A 1 339 ? 13.520 -2.600 -0.460 1.00 92.94 339 ARG A CA 1
ATOM 2710 C C . ARG A 1 339 ? 12.899 -3.850 -1.068 1.00 92.94 339 ARG A C 1
ATOM 2712 O O . ARG A 1 339 ? 13.120 -4.936 -0.543 1.00 92.94 339 ARG A O 1
ATOM 2719 N N . PHE A 1 340 ? 12.133 -3.717 -2.151 1.00 93.38 340 PHE A N 1
ATOM 2720 C CA . PHE A 1 340 ? 11.529 -4.865 -2.829 1.00 93.38 340 PHE A CA 1
ATOM 2721 C C . PHE A 1 340 ? 12.598 -5.879 -3.253 1.00 93.38 340 PHE A C 1
ATOM 2723 O O . PHE A 1 340 ? 12.472 -7.069 -2.969 1.00 93.38 340 PHE A O 1
ATOM 2730 N N . VAL A 1 341 ? 13.676 -5.403 -3.880 1.00 94.56 341 VAL A N 1
ATOM 2731 C CA . VAL A 1 341 ? 14.752 -6.269 -4.373 1.00 94.56 341 VAL A CA 1
ATOM 2732 C C . VAL A 1 341 ? 15.567 -6.860 -3.227 1.00 94.56 341 VAL A C 1
ATOM 2734 O O . VAL A 1 341 ? 15.850 -8.051 -3.259 1.00 94.56 341 VAL A O 1
ATOM 2737 N N . VAL A 1 342 ? 15.892 -6.077 -2.195 1.00 92.56 342 VAL A N 1
ATOM 2738 C CA . VAL A 1 342 ? 16.608 -6.570 -1.004 1.00 92.56 342 VAL A CA 1
ATOM 2739 C C . VAL A 1 342 ? 15.802 -7.651 -0.284 1.00 92.56 342 VAL A C 1
ATOM 2741 O O . VAL A 1 342 ? 16.363 -8.671 0.108 1.00 92.56 342 VAL A O 1
ATOM 2744 N N . LEU A 1 343 ? 14.486 -7.473 -0.142 1.00 89.12 343 LEU A N 1
ATOM 2745 C CA . LEU A 1 343 ? 13.616 -8.489 0.452 1.00 89.12 343 LEU A CA 1
ATOM 2746 C C . LEU A 1 343 ? 13.555 -9.755 -0.400 1.00 89.12 343 LEU A C 1
ATOM 2748 O O . LEU A 1 343 ? 13.616 -10.849 0.154 1.00 89.12 343 LEU A O 1
ATOM 2752 N N . ALA A 1 344 ? 13.440 -9.620 -1.721 1.00 90.00 344 ALA A N 1
ATOM 2753 C CA . ALA A 1 344 ? 13.434 -10.765 -2.623 1.00 90.00 344 ALA A CA 1
ATOM 2754 C C . ALA A 1 344 ? 14.768 -11.524 -2.581 1.00 90.00 344 ALA A C 1
ATOM 2756 O O . ALA A 1 344 ? 14.763 -12.747 -2.488 1.00 90.00 344 ALA A O 1
ATOM 2757 N N . ASP A 1 345 ? 15.893 -10.810 -2.590 1.00 90.50 345 ASP A N 1
ATOM 2758 C CA . ASP A 1 345 ? 17.237 -11.377 -2.463 1.00 90.50 345 ASP A CA 1
ATOM 2759 C C . ASP A 1 345 ? 17.387 -12.142 -1.144 1.00 90.50 345 ASP A C 1
ATOM 2761 O O . ASP A 1 345 ? 17.629 -13.345 -1.156 1.00 90.50 345 ASP A O 1
ATOM 2765 N N . THR A 1 346 ? 17.096 -11.481 -0.021 1.00 87.31 346 THR A N 1
ATOM 2766 C CA . THR A 1 346 ? 17.218 -12.058 1.328 1.00 87.31 346 THR A CA 1
ATOM 2767 C C . THR A 1 346 ? 16.324 -13.285 1.519 1.00 87.31 346 THR A C 1
ATOM 2769 O O . THR A 1 346 ? 16.727 -14.250 2.156 1.00 87.31 346 THR A O 1
ATOM 2772 N N . GLN A 1 347 ? 15.098 -13.270 0.989 1.00 84.06 347 GLN A N 1
ATOM 2773 C CA . GLN A 1 347 ? 14.151 -14.378 1.170 1.00 84.06 347 GLN A CA 1
ATOM 2774 C C . GLN A 1 347 ? 14.344 -15.530 0.184 1.00 84.06 347 GLN A C 1
ATOM 2776 O O . GLN A 1 347 ? 13.751 -16.590 0.369 1.00 84.06 347 GLN A O 1
ATOM 2781 N N . SER A 1 348 ? 15.137 -15.326 -0.866 1.00 85.38 348 SER A N 1
ATOM 2782 C CA . SER A 1 348 ? 15.418 -16.342 -1.882 1.00 85.38 348 SER A CA 1
ATOM 2783 C C . SER A 1 348 ? 16.883 -16.760 -1.929 1.00 85.38 348 SER A C 1
ATOM 2785 O O . SER A 1 348 ? 17.272 -17.452 -2.865 1.00 85.38 348 SER A O 1
ATOM 2787 N N . ASP A 1 349 ? 17.701 -16.312 -0.974 1.00 86.12 349 ASP A N 1
ATOM 2788 C CA . ASP A 1 349 ? 19.158 -16.471 -0.992 1.00 86.12 349 ASP A CA 1
ATOM 2789 C C . ASP A 1 349 ? 19.781 -16.046 -2.340 1.00 86.12 349 ASP A C 1
ATOM 2791 O O . ASP A 1 349 ? 20.662 -16.705 -2.898 1.00 86.12 349 ASP A O 1
ATOM 2795 N N . GLY A 1 350 ? 19.275 -14.946 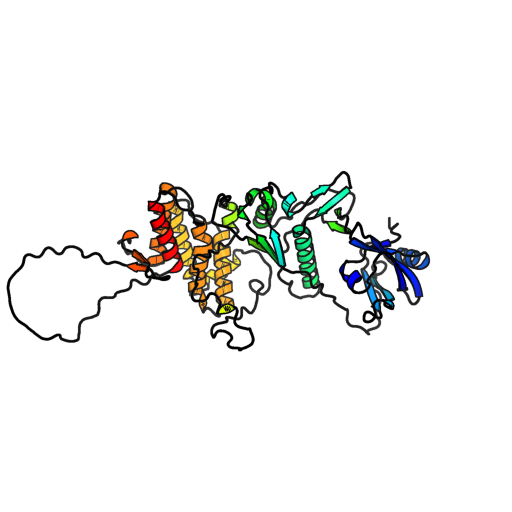-2.901 1.00 86.31 350 GLY A N 1
ATOM 2796 C CA . GLY A 1 350 ? 19.740 -14.357 -4.155 1.00 86.31 350 GLY A CA 1
ATOM 2797 C C . GLY A 1 350 ? 19.222 -15.016 -5.441 1.00 86.31 350 GLY A C 1
ATOM 2798 O O . GLY A 1 350 ? 19.542 -14.546 -6.536 1.00 86.31 350 GLY A O 1
ATOM 2799 N N . LEU A 1 351 ? 18.414 -16.081 -5.352 1.00 85.56 351 LEU A N 1
ATOM 2800 C CA . LEU A 1 351 ? 17.971 -16.862 -6.518 1.00 85.56 351 LEU A CA 1
ATOM 2801 C C . LEU A 1 351 ? 17.136 -16.051 -7.516 1.00 85.56 351 LEU A C 1
ATOM 2803 O O . LEU A 1 351 ? 17.246 -16.277 -8.720 1.00 85.56 351 LEU A O 1
ATOM 2807 N N . ILE A 1 352 ? 16.306 -15.119 -7.035 1.00 88.31 352 ILE A N 1
ATOM 2808 C CA . ILE A 1 352 ? 15.375 -14.351 -7.884 1.00 88.31 352 ILE A CA 1
ATOM 2809 C C . ILE A 1 352 ? 15.715 -12.860 -7.975 1.00 88.31 352 ILE A C 1
ATOM 2811 O O . ILE A 1 352 ? 14.910 -12.082 -8.477 1.00 88.31 352 ILE A O 1
ATOM 2815 N N . THR A 1 353 ? 16.887 -12.422 -7.512 1.00 91.56 353 THR A N 1
ATOM 2816 C CA . THR A 1 353 ? 17.221 -10.988 -7.387 1.00 91.56 353 THR A CA 1
ATOM 2817 C C . THR A 1 353 ? 17.182 -10.245 -8.720 1.00 91.56 353 THR A C 1
ATOM 2819 O O . THR A 1 353 ? 16.683 -9.120 -8.800 1.00 91.56 353 THR A O 1
ATOM 2822 N N . ALA A 1 354 ? 17.659 -10.884 -9.792 1.00 90.94 354 ALA A N 1
ATOM 2823 C CA . ALA A 1 354 ? 17.616 -10.311 -11.135 1.00 90.94 354 ALA A CA 1
ATOM 2824 C C . ALA A 1 354 ? 16.176 -10.109 -11.630 1.00 90.94 354 ALA A C 1
ATOM 2826 O O . ALA A 1 354 ? 15.847 -9.032 -12.134 1.00 90.94 354 ALA A O 1
ATOM 2827 N N . ASP A 1 355 ? 15.321 -11.117 -11.438 1.00 91.25 355 ASP A N 1
ATOM 2828 C CA . ASP A 1 355 ? 13.906 -11.062 -11.807 1.00 91.25 355 ASP A CA 1
ATOM 2829 C C . ASP A 1 355 ? 13.145 -10.058 -10.942 1.00 91.25 355 ASP A C 1
ATOM 2831 O O . ASP A 1 355 ? 12.338 -9.287 -11.456 1.00 91.25 355 ASP A O 1
ATOM 2835 N N . ALA A 1 356 ? 13.435 -10.011 -9.640 1.00 93.75 356 ALA A N 1
ATOM 2836 C CA . ALA A 1 356 ? 12.835 -9.070 -8.706 1.00 93.75 356 ALA A CA 1
ATOM 2837 C C . ALA A 1 356 ? 13.131 -7.618 -9.097 1.00 93.75 356 ALA A C 1
ATOM 2839 O O . ALA A 1 356 ? 12.234 -6.778 -9.045 1.00 93.75 356 ALA A O 1
ATOM 2840 N N . PHE A 1 357 ? 14.355 -7.317 -9.538 1.00 96.56 357 PHE A N 1
ATOM 2841 C CA . PHE A 1 357 ? 14.695 -5.986 -10.037 1.00 96.56 357 PHE A CA 1
ATOM 2842 C C . PHE A 1 357 ? 13.906 -5.623 -11.301 1.00 96.56 357 PHE A C 1
ATOM 2844 O O . PHE A 1 357 ? 13.330 -4.537 -11.369 1.00 96.56 357 PHE A O 1
ATOM 2851 N N . ASP A 1 358 ? 13.838 -6.529 -12.280 1.00 94.75 358 ASP A N 1
ATOM 2852 C CA . ASP A 1 358 ? 13.084 -6.304 -13.519 1.00 94.75 358 ASP A CA 1
ATOM 2853 C C . ASP A 1 358 ? 11.579 -6.116 -13.234 1.00 94.75 358 ASP A C 1
ATOM 2855 O O . ASP A 1 358 ? 10.957 -5.163 -13.708 1.00 94.75 358 ASP A O 1
ATOM 2859 N N . ILE A 1 359 ? 11.005 -6.953 -12.362 1.00 94.19 359 ILE A N 1
ATOM 2860 C CA . ILE A 1 359 ? 9.618 -6.836 -11.884 1.00 94.19 359 ILE A CA 1
ATOM 2861 C C . ILE A 1 359 ? 9.392 -5.498 -11.176 1.00 94.19 359 ILE A C 1
ATOM 2863 O O . ILE A 1 359 ? 8.400 -4.830 -11.457 1.00 94.19 359 ILE A O 1
ATOM 2867 N N . ALA A 1 360 ? 10.297 -5.072 -10.293 1.00 95.81 360 ALA A N 1
ATOM 2868 C CA . ALA A 1 360 ? 10.155 -3.814 -9.566 1.00 95.81 360 ALA A CA 1
ATOM 2869 C C . ALA A 1 360 ? 10.142 -2.604 -10.511 1.00 95.81 360 ALA A C 1
ATOM 2871 O O . ALA A 1 360 ? 9.360 -1.673 -10.313 1.00 95.81 360 ALA A O 1
ATOM 2872 N N . VAL A 1 361 ? 10.957 -2.619 -11.571 1.00 95.62 361 VAL A N 1
ATOM 2873 C CA . VAL A 1 361 ? 10.944 -1.569 -12.600 1.00 95.62 361 VAL A CA 1
ATOM 2874 C C . VAL A 1 361 ? 9.607 -1.560 -13.343 1.00 95.62 361 VAL A C 1
ATOM 2876 O O . VAL A 1 361 ? 8.986 -0.498 -13.453 1.00 95.62 361 VAL A O 1
ATOM 2879 N N . VAL A 1 362 ? 9.117 -2.722 -13.786 1.00 93.69 362 VAL A N 1
ATOM 2880 C CA . VAL A 1 362 ? 7.800 -2.841 -14.437 1.00 93.69 362 VAL A CA 1
ATOM 2881 C C . VAL A 1 362 ? 6.678 -2.356 -13.525 1.00 93.69 362 VAL A C 1
ATOM 2883 O O . VAL A 1 362 ? 5.856 -1.565 -13.962 1.00 93.69 362 VAL A O 1
ATOM 2886 N N . ALA A 1 363 ? 6.665 -2.768 -12.261 1.00 93.81 363 ALA A N 1
ATOM 2887 C CA . ALA A 1 363 ? 5.572 -2.495 -11.332 1.00 93.81 363 ALA A CA 1
ATOM 2888 C C . ALA A 1 363 ? 5.582 -1.070 -10.754 1.00 93.81 363 ALA A C 1
ATOM 2890 O O . ALA A 1 363 ? 4.555 -0.598 -10.262 1.00 93.81 363 ALA A O 1
ATOM 2891 N N . LYS A 1 364 ? 6.729 -0.374 -10.777 1.00 94.12 364 LYS A N 1
ATOM 2892 C CA . LYS A 1 364 ? 6.900 0.923 -10.098 1.00 94.12 364 LYS A CA 1
ATOM 2893 C C . LYS A 1 364 ? 7.235 2.092 -11.026 1.00 94.12 364 LYS A C 1
ATOM 2895 O O . LYS A 1 364 ? 6.866 3.236 -10.739 1.00 94.12 364 LYS A O 1
ATOM 2900 N N . VAL A 1 365 ? 7.937 1.839 -12.131 1.00 93.94 365 VAL A N 1
ATOM 2901 C CA . VAL A 1 365 ? 8.392 2.888 -13.061 1.00 93.94 365 VAL A CA 1
ATOM 2902 C C . VAL A 1 365 ? 7.430 3.028 -14.237 1.00 93.94 365 VAL A C 1
ATOM 2904 O O . VAL A 1 365 ? 6.973 4.138 -14.516 1.00 93.94 365 VAL A O 1
ATOM 2907 N N . LEU A 1 366 ? 7.087 1.924 -14.903 1.00 92.00 366 LEU A N 1
ATOM 2908 C CA . LEU A 1 366 ? 6.285 1.938 -16.133 1.00 92.00 366 LEU A CA 1
ATOM 2909 C C . LEU A 1 366 ? 4.830 2.429 -15.960 1.00 92.00 366 LEU A C 1
ATOM 2911 O O . LEU A 1 366 ? 4.352 3.099 -16.878 1.00 92.00 366 LEU A O 1
ATOM 2915 N N . PRO A 1 367 ? 4.144 2.254 -14.808 1.00 89.50 367 PRO A N 1
ATOM 2916 C CA . PRO A 1 367 ? 2.779 2.750 -14.627 1.00 89.50 367 PRO A CA 1
ATOM 2917 C C . PRO A 1 367 ? 2.644 4.269 -14.771 1.00 89.50 367 PRO A C 1
ATOM 2919 O O . PRO A 1 367 ? 1.582 4.807 -15.061 1.00 89.50 367 PRO A O 1
ATOM 2922 N N . LYS A 1 368 ? 3.746 5.003 -14.611 1.00 86.44 368 LYS A N 1
ATOM 2923 C CA . LYS A 1 368 ? 3.766 6.469 -14.699 1.00 86.44 368 LYS A CA 1
ATOM 2924 C C . LYS A 1 368 ? 3.765 6.988 -16.140 1.00 86.44 368 LYS A C 1
ATOM 2926 O O . LYS A 1 368 ? 3.666 8.198 -16.357 1.00 86.44 368 LYS A O 1
ATOM 2931 N N . PHE A 1 369 ? 3.892 6.101 -17.125 1.00 87.19 369 PHE A N 1
ATOM 2932 C CA . PHE A 1 369 ? 3.896 6.443 -18.542 1.00 87.19 369 PHE A CA 1
ATOM 2933 C C . PHE A 1 369 ? 2.471 6.359 -19.086 1.00 87.19 369 PHE A C 1
ATOM 2935 O O . PHE A 1 369 ? 2.058 5.363 -19.670 1.00 87.19 369 PHE A O 1
ATOM 2942 N N . HIS A 1 370 ? 1.723 7.441 -18.892 1.00 80.81 370 HIS A N 1
ATOM 2943 C CA . HIS A 1 370 ? 0.390 7.627 -19.451 1.00 80.81 370 HIS A CA 1
ATOM 2944 C C . HIS A 1 370 ? 0.303 8.991 -20.146 1.00 80.81 370 HIS A C 1
ATOM 2946 O O . HIS A 1 370 ? 0.918 9.970 -19.701 1.00 80.81 370 HIS A O 1
ATOM 2952 N N . GLY A 1 371 ? -0.464 9.072 -21.231 1.00 79.12 371 GLY A N 1
ATOM 2953 C CA . GLY A 1 371 ? -0.713 10.329 -21.934 1.00 79.12 371 GLY A CA 1
ATOM 2954 C C . GLY A 1 371 ? -0.600 10.230 -23.450 1.00 79.12 371 GLY A C 1
ATOM 2955 O O . GLY A 1 371 ? -0.691 9.157 -24.048 1.00 79.12 371 GLY A O 1
ATOM 2956 N N . THR A 1 372 ? -0.426 11.391 -24.084 1.00 83.19 372 THR A N 1
ATOM 2957 C CA . THR A 1 372 ? -0.341 11.481 -25.544 1.00 83.19 372 THR A CA 1
ATOM 2958 C C . THR A 1 372 ? 0.979 10.918 -26.055 1.00 83.19 372 THR A C 1
ATOM 2960 O O . THR A 1 372 ? 2.002 11.000 -25.373 1.00 83.19 372 THR A O 1
ATOM 2963 N N . ARG A 1 373 ? 0.989 10.429 -27.302 1.00 84.69 373 ARG A N 1
ATOM 2964 C CA . ARG A 1 373 ? 2.204 9.950 -27.981 1.00 84.69 373 ARG A CA 1
ATOM 2965 C C . ARG A 1 373 ? 3.391 10.906 -27.850 1.00 84.69 373 ARG A C 1
ATOM 2967 O O . ARG A 1 373 ? 4.498 10.468 -27.550 1.00 84.69 373 ARG A O 1
ATOM 2974 N N . ARG A 1 374 ? 3.151 12.211 -28.003 1.00 84.38 374 ARG A N 1
ATOM 2975 C CA . ARG A 1 374 ? 4.185 13.251 -27.908 1.00 84.38 374 ARG A CA 1
ATOM 2976 C C . ARG A 1 374 ? 4.910 13.249 -26.558 1.00 84.38 374 ARG A C 1
ATOM 2978 O O . ARG A 1 374 ? 6.099 13.549 -26.519 1.00 84.38 374 ARG A O 1
ATOM 2985 N N . ASP A 1 375 ? 4.205 12.918 -25.480 1.00 83.62 375 ASP A N 1
ATOM 2986 C CA . ASP A 1 375 ? 4.720 13.029 -24.114 1.00 83.62 375 ASP A CA 1
ATOM 2987 C C . ASP A 1 375 ? 5.424 11.760 -23.623 1.00 83.62 375 ASP A C 1
ATOM 2989 O O . ASP A 1 375 ? 6.146 11.814 -22.624 1.00 83.62 375 ASP A O 1
ATOM 2993 N N . VAL A 1 376 ? 5.187 10.621 -24.281 1.00 89.12 376 VAL A N 1
ATOM 2994 C CA . VAL A 1 376 ? 5.562 9.290 -23.771 1.00 89.12 376 VAL A CA 1
ATOM 2995 C C . VAL A 1 376 ? 6.395 8.454 -24.742 1.00 89.12 376 VAL A C 1
ATOM 2997 O O . VAL A 1 376 ? 7.138 7.598 -24.275 1.00 89.12 376 VAL A O 1
ATOM 3000 N N . GLU A 1 377 ? 6.358 8.717 -26.054 1.00 90.19 377 GLU A N 1
ATOM 3001 C CA . GLU A 1 377 ? 7.079 7.913 -27.056 1.00 90.19 377 GLU A CA 1
ATOM 3002 C C . GLU A 1 377 ? 8.599 7.905 -26.828 1.00 90.19 377 GLU A C 1
ATOM 3004 O O . GLU A 1 377 ? 9.196 6.845 -26.662 1.00 90.19 377 GLU A O 1
ATOM 3009 N N . GLU A 1 378 ? 9.237 9.077 -26.783 1.00 91.06 378 GLU A N 1
ATOM 3010 C CA . GLU A 1 378 ? 10.693 9.172 -26.597 1.00 91.06 378 GLU A CA 1
ATOM 3011 C C . GLU A 1 378 ? 11.167 8.674 -25.217 1.00 91.06 378 GLU A C 1
ATOM 3013 O O . GLU A 1 378 ? 12.150 7.927 -25.162 1.00 91.06 378 GLU A O 1
ATOM 3018 N N . PRO A 1 379 ? 10.474 8.988 -24.102 1.00 92.00 379 PRO A N 1
ATOM 3019 C CA . PRO A 1 379 ? 10.750 8.360 -22.814 1.00 92.00 379 PRO A CA 1
ATOM 3020 C C . PRO A 1 379 ? 10.663 6.829 -22.849 1.00 92.00 379 PRO A C 1
ATOM 3022 O O . PRO A 1 379 ? 11.567 6.167 -22.344 1.00 92.00 379 PRO A O 1
ATOM 3025 N N . LEU A 1 380 ? 9.620 6.253 -23.458 1.00 92.06 380 LEU A N 1
ATOM 3026 C CA . LEU A 1 380 ? 9.449 4.798 -23.541 1.00 92.06 380 LEU A CA 1
ATOM 3027 C C . LEU A 1 380 ? 10.518 4.140 -24.414 1.00 92.06 380 LEU A C 1
ATOM 3029 O O . LEU A 1 380 ? 11.028 3.088 -24.037 1.00 92.06 380 LEU A O 1
ATOM 3033 N N . LYS A 1 381 ? 10.928 4.769 -25.522 1.00 91.19 381 LYS A N 1
ATOM 3034 C CA . LYS A 1 381 ? 12.078 4.302 -26.318 1.00 91.19 381 LYS A CA 1
ATOM 3035 C C . LYS A 1 381 ? 13.362 4.276 -25.493 1.00 91.19 381 LYS A C 1
ATOM 3037 O O . LYS A 1 381 ? 14.149 3.344 -25.626 1.00 91.19 381 LYS A O 1
ATOM 3042 N N . ALA A 1 382 ? 13.572 5.264 -24.621 1.00 91.69 382 ALA A N 1
ATOM 3043 C CA . ALA A 1 382 ? 14.732 5.282 -23.734 1.00 91.69 382 ALA A CA 1
ATOM 3044 C C . ALA A 1 382 ? 14.695 4.142 -22.701 1.00 91.69 382 ALA A C 1
ATOM 3046 O O . ALA A 1 382 ? 15.725 3.507 -22.478 1.00 91.69 382 ALA A O 1
ATOM 3047 N N . VAL A 1 383 ? 13.525 3.848 -22.115 1.00 93.25 383 VAL A N 1
ATOM 3048 C CA . VAL A 1 383 ? 13.337 2.681 -21.228 1.00 93.25 383 VAL A CA 1
ATOM 3049 C C . VAL A 1 383 ? 13.579 1.379 -21.987 1.00 93.25 383 VAL A C 1
ATOM 3051 O O . VAL A 1 383 ? 14.313 0.523 -21.504 1.00 93.25 383 VAL A O 1
ATOM 3054 N N . PHE A 1 384 ? 13.002 1.245 -23.183 1.00 91.94 384 PHE A N 1
ATOM 3055 C CA . PHE A 1 384 ? 13.162 0.068 -24.029 1.00 91.94 384 PHE A CA 1
ATOM 3056 C C . PHE A 1 384 ? 14.636 -0.182 -24.358 1.00 91.94 384 PHE A C 1
ATOM 3058 O O . PHE A 1 384 ? 15.143 -1.263 -24.080 1.00 91.94 384 PHE A O 1
ATOM 3065 N N . GLN A 1 385 ? 15.358 0.830 -24.849 1.00 89.44 385 GLN A N 1
ATOM 3066 C CA . GLN A 1 385 ? 16.785 0.706 -25.156 1.00 89.44 385 GLN A CA 1
ATOM 3067 C C . GLN A 1 385 ? 17.603 0.315 -23.916 1.00 89.44 385 GLN A C 1
ATOM 3069 O O . GLN A 1 385 ? 18.432 -0.590 -23.986 1.00 89.44 385 GLN A O 1
ATOM 3074 N N . TRP A 1 386 ? 17.342 0.951 -22.769 1.00 92.62 386 TRP A N 1
ATOM 3075 C CA . TRP A 1 386 ? 17.990 0.598 -21.502 1.00 92.62 386 TRP A CA 1
ATOM 3076 C C . TRP A 1 386 ? 17.714 -0.859 -21.100 1.00 92.62 386 TRP A C 1
ATOM 3078 O O . TRP A 1 386 ? 18.613 -1.539 -20.608 1.00 92.62 386 TRP A O 1
ATOM 3088 N N . ALA A 1 387 ? 16.503 -1.361 -21.351 1.00 91.31 387 ALA A N 1
ATOM 3089 C CA . ALA A 1 387 ? 16.115 -2.732 -21.040 1.00 91.31 387 ALA A CA 1
ATOM 3090 C C . ALA A 1 387 ? 16.782 -3.779 -21.950 1.00 91.31 387 ALA A C 1
ATOM 3092 O O . ALA A 1 387 ? 17.049 -4.899 -21.508 1.00 91.31 387 ALA A O 1
ATOM 3093 N N . ILE A 1 388 ? 17.089 -3.419 -23.199 1.00 87.31 388 ILE A N 1
ATOM 3094 C CA . ILE A 1 388 ? 17.837 -4.271 -24.133 1.00 87.31 388 ILE A CA 1
ATOM 3095 C C . ILE A 1 388 ? 19.333 -4.285 -23.790 1.00 87.31 388 ILE A C 1
ATOM 3097 O O . ILE A 1 388 ? 19.894 -5.361 -23.588 1.00 87.31 388 ILE A O 1
ATOM 3101 N N . ASP A 1 389 ? 19.968 -3.113 -23.692 1.00 81.88 389 ASP A N 1
ATOM 3102 C CA . ASP A 1 389 ? 21.434 -2.983 -23.623 1.00 81.88 389 ASP A CA 1
ATOM 3103 C C . ASP A 1 389 ? 22.001 -3.098 -22.192 1.00 81.88 389 ASP A C 1
ATOM 3105 O O . ASP A 1 389 ? 23.122 -3.566 -21.965 1.00 81.88 389 ASP A O 1
ATOM 3109 N N . GLY A 1 390 ? 21.234 -2.638 -21.202 1.00 69.56 390 GLY A N 1
ATOM 3110 C CA . GLY A 1 390 ? 21.669 -2.367 -19.830 1.00 69.56 390 GLY A CA 1
ATOM 3111 C C . GLY A 1 390 ? 22.869 -1.421 -19.686 1.00 69.56 390 GLY A C 1
ATOM 3112 O O . GLY A 1 390 ? 23.178 -0.612 -20.554 1.00 69.56 390 GLY A O 1
ATOM 3113 N N . SER A 1 391 ? 23.539 -1.516 -18.533 1.00 53.78 391 SER A N 1
ATOM 3114 C CA . SER A 1 391 ? 24.464 -0.514 -17.983 1.00 53.78 391 SER A CA 1
ATOM 3115 C C . SER A 1 391 ? 25.813 -0.319 -18.675 1.00 53.78 391 SER A C 1
ATOM 3117 O O . SER A 1 391 ? 26.667 0.430 -18.202 1.00 53.78 391 SER A O 1
ATOM 3119 N N . SER A 1 392 ? 26.081 -1.010 -19.780 1.00 45.38 392 SER A N 1
ATOM 3120 C CA . SER A 1 392 ? 27.386 -0.939 -20.445 1.00 45.38 392 SER A CA 1
ATOM 3121 C C . SER A 1 392 ? 27.248 -1.325 -21.910 1.00 45.38 392 SER A C 1
ATOM 3123 O O . SER A 1 392 ? 27.331 -2.497 -22.259 1.00 45.38 392 SER A O 1
ATOM 3125 N N . GLY A 1 393 ? 27.047 -0.341 -22.781 1.00 39.41 393 GLY A N 1
ATOM 3126 C CA . GLY A 1 393 ? 27.000 -0.609 -24.209 1.00 39.41 393 GLY A CA 1
ATOM 3127 C C . GLY A 1 393 ? 26.888 0.650 -25.040 1.00 39.41 393 GLY A C 1
ATOM 3128 O O . GLY A 1 393 ? 25.800 1.115 -25.345 1.00 39.41 393 GLY A O 1
ATOM 3129 N N . THR A 1 394 ? 28.030 1.163 -25.474 1.00 37.50 394 THR A N 1
ATOM 3130 C CA . THR A 1 394 ? 28.219 2.020 -26.651 1.00 37.50 394 THR A CA 1
ATOM 3131 C C . THR A 1 394 ? 27.756 1.314 -27.940 1.00 37.50 394 THR A C 1
ATOM 3133 O O . THR A 1 394 ? 28.507 1.199 -28.904 1.00 37.50 394 THR A O 1
ATOM 3136 N N . ARG A 1 395 ? 26.510 0.830 -28.000 1.00 43.03 395 ARG A N 1
ATOM 3137 C CA . ARG A 1 395 ? 25.835 0.532 -29.265 1.00 43.03 395 ARG A CA 1
ATOM 3138 C C . ARG A 1 395 ? 25.108 1.798 -29.687 1.00 43.03 395 ARG A C 1
ATOM 3140 O O . ARG A 1 395 ? 24.024 2.124 -29.229 1.00 43.03 395 ARG A O 1
ATOM 3147 N N . THR A 1 396 ? 25.757 2.546 -30.570 1.00 39.44 396 THR A N 1
ATOM 3148 C CA . THR A 1 396 ? 25.168 3.676 -31.303 1.00 39.44 396 THR A CA 1
ATOM 3149 C C . THR A 1 396 ? 24.049 3.262 -32.259 1.00 39.44 396 THR A C 1
ATOM 3151 O O . THR A 1 396 ? 23.369 4.132 -32.804 1.00 39.44 396 THR A O 1
ATOM 3154 N N . ASP A 1 397 ? 23.818 1.961 -32.432 1.00 46.44 397 ASP A N 1
ATOM 3155 C CA . ASP A 1 397 ? 22.653 1.449 -33.135 1.00 46.44 397 ASP A CA 1
ATOM 3156 C C . ASP A 1 397 ? 21.455 1.547 -32.193 1.00 46.44 397 ASP A C 1
ATOM 3158 O O . ASP A 1 397 ? 21.178 0.636 -31.415 1.00 46.44 397 ASP A O 1
ATOM 3162 N N . ARG A 1 398 ? 20.751 2.686 -32.244 1.00 53.78 398 ARG A N 1
ATOM 3163 C CA . ARG A 1 398 ? 19.403 2.791 -31.677 1.00 53.78 398 ARG A CA 1
ATOM 3164 C C . ARG A 1 398 ? 18.610 1.606 -32.212 1.00 53.78 398 ARG A C 1
ATOM 3166 O O . ARG A 1 398 ? 18.386 1.513 -33.421 1.00 53.78 398 ARG A O 1
ATOM 3173 N N . HIS A 1 399 ? 18.239 0.691 -31.330 1.00 60.53 399 HIS A N 1
ATOM 3174 C CA . HIS A 1 399 ? 17.436 -0.449 -31.702 1.00 60.53 399 HIS A CA 1
ATOM 3175 C C . HIS A 1 399 ? 16.049 0.094 -32.044 1.00 60.53 399 HIS A C 1
ATOM 3177 O O . HIS A 1 399 ? 15.291 0.459 -31.152 1.00 60.53 399 HIS A O 1
ATOM 3183 N N . ASP A 1 400 ? 15.743 0.210 -33.341 1.00 71.31 400 ASP A N 1
ATOM 3184 C CA . ASP A 1 400 ? 14.391 0.545 -33.787 1.00 71.31 400 ASP A CA 1
ATOM 3185 C C . ASP A 1 400 ? 13.451 -0.537 -33.250 1.00 71.31 400 ASP A C 1
ATOM 3187 O O . ASP A 1 400 ? 13.576 -1.717 -33.597 1.00 71.31 400 ASP A O 1
ATOM 3191 N N . ASP A 1 401 ? 12.543 -0.138 -32.363 1.00 68.31 401 ASP A N 1
ATOM 3192 C CA . ASP A 1 401 ? 11.604 -1.019 -31.678 1.00 68.31 401 ASP A CA 1
ATOM 3193 C C . ASP A 1 401 ? 10.705 -1.779 -32.670 1.00 68.31 401 ASP A C 1
ATOM 3195 O O . ASP A 1 401 ? 10.228 -2.875 -32.370 1.00 68.31 401 ASP A O 1
ATOM 3199 N N . ARG A 1 402 ? 10.555 -1.263 -33.899 1.00 73.25 402 ARG A N 1
ATOM 3200 C CA . ARG A 1 402 ? 9.833 -1.910 -35.009 1.00 73.25 402 ARG A CA 1
ATOM 3201 C C . ARG A 1 402 ? 10.516 -3.164 -35.548 1.00 73.25 402 ARG A C 1
ATOM 3203 O O . ARG A 1 402 ? 9.855 -3.988 -36.177 1.00 73.25 402 ARG A O 1
ATOM 3210 N N . ASN A 1 403 ? 11.817 -3.317 -35.315 1.00 76.62 403 ASN A N 1
ATOM 3211 C CA . ASN A 1 403 ? 12.568 -4.504 -35.720 1.00 76.62 403 ASN A CA 1
ATOM 3212 C C . ASN A 1 403 ? 12.482 -5.632 -34.683 1.00 76.62 403 ASN A C 1
ATOM 3214 O O . ASN A 1 403 ? 13.052 -6.697 -34.902 1.00 76.62 403 ASN A O 1
ATOM 3218 N N . TRP A 1 404 ? 11.776 -5.427 -33.569 1.00 77.25 404 TRP A N 1
ATOM 3219 C CA . TRP A 1 404 ? 11.556 -6.441 -32.542 1.00 77.25 404 TRP A CA 1
ATOM 3220 C C . TRP A 1 404 ? 10.143 -7.002 -32.620 1.00 77.25 404 TRP A C 1
ATOM 3222 O O . TRP A 1 404 ? 9.184 -6.270 -32.880 1.00 77.25 404 TRP A O 1
ATOM 3232 N N . VAL A 1 405 ? 10.015 -8.305 -32.388 1.00 76.12 405 VAL A N 1
ATOM 3233 C CA . VAL A 1 405 ? 8.732 -9.010 -32.371 1.00 76.12 405 VAL A CA 1
ATOM 3234 C C . VAL A 1 405 ? 8.635 -9.848 -31.107 1.00 76.12 405 VAL A C 1
ATOM 3236 O O . VAL A 1 405 ? 9.614 -10.451 -30.680 1.00 76.12 405 VAL A O 1
ATOM 3239 N N . ALA A 1 406 ? 7.455 -9.852 -30.492 1.00 74.94 406 ALA A N 1
ATOM 3240 C CA . ALA A 1 406 ? 7.149 -10.780 -29.418 1.00 74.94 406 ALA A CA 1
ATOM 3241 C C . ALA A 1 406 ? 6.948 -12.179 -30.012 1.00 74.94 406 ALA A C 1
ATOM 3243 O O . ALA A 1 406 ? 6.094 -12.367 -30.884 1.00 74.94 406 ALA A O 1
ATOM 3244 N N . ASP A 1 407 ? 7.725 -13.149 -29.539 1.00 66.25 407 ASP A N 1
ATOM 3245 C CA . ASP A 1 407 ? 7.405 -14.557 -29.764 1.00 66.25 407 ASP A CA 1
ATOM 3246 C C . ASP A 1 407 ? 6.180 -14.915 -28.894 1.00 66.25 407 ASP A C 1
ATOM 3248 O O . ASP A 1 407 ? 5.723 -14.093 -28.101 1.00 66.25 407 ASP A O 1
ATOM 3252 N N . SER A 1 408 ? 5.595 -16.107 -29.037 1.00 51.41 408 SER A N 1
ATOM 3253 C CA . SER A 1 408 ? 4.330 -16.525 -28.394 1.00 51.41 408 SER A CA 1
ATOM 3254 C C . SER A 1 408 ? 4.365 -16.656 -26.848 1.00 51.41 408 SER A C 1
ATOM 3256 O O . SER A 1 408 ? 3.671 -17.501 -26.291 1.00 51.41 408 SER A O 1
ATOM 3258 N N . GLY A 1 409 ? 5.169 -15.843 -26.154 1.00 59.31 409 GLY A N 1
ATOM 3259 C CA . GLY A 1 409 ? 5.329 -15.754 -24.701 1.00 59.31 409 GLY A CA 1
ATOM 3260 C C . GLY A 1 409 ? 5.966 -14.420 -24.258 1.00 59.31 409 GLY A C 1
ATOM 3261 O O . GLY A 1 409 ? 5.634 -13.352 -24.772 1.00 59.31 409 GLY A O 1
ATOM 3262 N N . THR A 1 410 ? 6.901 -14.471 -23.299 1.00 54.66 410 THR A N 1
ATOM 3263 C CA . THR A 1 410 ? 7.565 -13.308 -22.658 1.00 54.66 410 THR A CA 1
ATOM 3264 C C . THR A 1 410 ? 8.873 -12.863 -23.329 1.00 54.66 410 THR A C 1
ATOM 3266 O O . THR A 1 410 ? 9.561 -11.978 -22.820 1.00 54.66 410 THR A O 1
ATOM 3269 N N . HIS A 1 411 ? 9.226 -13.445 -24.477 1.00 65.00 411 HIS A N 1
ATOM 3270 C CA . HIS A 1 411 ? 10.504 -13.202 -25.147 1.00 65.00 411 HIS A CA 1
ATOM 3271 C C . HIS A 1 411 ? 10.358 -12.287 -26.369 1.00 65.00 411 HIS A C 1
ATOM 3273 O O . HIS A 1 411 ? 9.460 -12.460 -27.194 1.00 65.00 411 HIS A O 1
ATOM 3279 N N . LEU A 1 412 ? 11.264 -11.311 -26.482 1.00 75.38 412 LEU A N 1
ATOM 3280 C CA . LEU A 1 412 ? 11.408 -10.453 -27.656 1.00 75.38 412 LEU A CA 1
ATOM 3281 C C . LEU A 1 412 ? 12.541 -10.972 -28.545 1.00 75.38 412 LEU A C 1
ATOM 3283 O O . LEU A 1 412 ? 13.662 -11.170 -28.075 1.00 75.38 412 LEU A O 1
ATOM 3287 N N . SER A 1 413 ? 12.263 -11.129 -29.837 1.00 73.81 413 SER A N 1
ATOM 3288 C CA . SER A 1 413 ? 13.232 -11.535 -30.852 1.00 73.81 413 SER A CA 1
ATOM 3289 C C . SER A 1 413 ? 13.501 -10.395 -31.844 1.00 73.81 413 SER A C 1
ATOM 3291 O O . SER A 1 413 ? 12.601 -9.649 -32.241 1.00 73.81 413 SER A O 1
ATOM 3293 N N . PHE A 1 414 ? 14.767 -10.218 -32.236 1.00 74.25 414 PHE A N 1
ATOM 3294 C CA . PHE A 1 414 ? 15.166 -9.209 -33.222 1.00 74.25 414 PHE A CA 1
ATOM 3295 C C . PHE A 1 414 ? 15.032 -9.771 -34.641 1.00 74.25 414 PHE A C 1
ATOM 3297 O O . PHE A 1 414 ? 15.714 -10.731 -35.010 1.00 74.25 414 PHE A O 1
ATOM 3304 N N . ARG A 1 415 ? 14.198 -9.147 -35.475 1.00 65.38 415 ARG A N 1
ATOM 3305 C CA . ARG A 1 415 ? 14.135 -9.420 -36.913 1.00 65.38 415 ARG A CA 1
ATOM 3306 C C . ARG A 1 415 ? 15.266 -8.676 -37.613 1.00 65.38 415 ARG A C 1
ATOM 3308 O O . ARG A 1 415 ? 15.154 -7.492 -37.921 1.00 65.38 415 ARG A O 1
ATOM 3315 N N . ALA A 1 416 ? 16.348 -9.385 -37.922 1.00 50.50 416 ALA A N 1
ATOM 3316 C CA . ALA A 1 416 ? 17.346 -8.878 -38.854 1.00 50.50 416 ALA A CA 1
ATOM 3317 C C . ALA A 1 416 ? 16.703 -8.714 -40.244 1.00 50.50 416 ALA A C 1
ATOM 3319 O O . ALA A 1 416 ? 16.444 -9.691 -40.946 1.00 50.50 416 ALA A O 1
ATOM 3320 N N . GLY A 1 417 ? 16.416 -7.473 -40.641 1.00 45.44 417 GLY A N 1
ATOM 3321 C CA . GLY A 1 417 ? 16.015 -7.165 -42.009 1.00 45.44 417 GLY A CA 1
ATOM 3322 C C . GLY A 1 417 ? 17.141 -7.522 -42.979 1.00 45.44 417 GLY A C 1
ATOM 3323 O O . GLY A 1 417 ? 18.284 -7.111 -42.779 1.00 45.44 417 GLY A O 1
ATOM 3324 N N . GLN A 1 418 ? 16.815 -8.272 -44.035 1.00 37.31 418 GLN A N 1
ATOM 3325 C CA . GLN A 1 418 ? 17.664 -8.435 -45.214 1.00 37.31 418 GLN A CA 1
ATOM 3326 C C . GLN A 1 418 ? 18.010 -7.047 -45.766 1.00 37.31 418 GLN A C 1
ATOM 3328 O O . GLN A 1 418 ? 17.236 -6.439 -46.505 1.00 37.31 418 GLN A O 1
ATOM 3333 N N . THR A 1 419 ? 19.173 -6.516 -45.408 1.00 31.34 419 THR A N 1
ATOM 3334 C CA . THR A 1 419 ? 19.730 -5.362 -46.099 1.00 31.34 419 THR A CA 1
ATOM 3335 C C . THR A 1 419 ? 20.184 -5.826 -47.479 1.00 31.34 419 THR A C 1
ATOM 3337 O O . THR A 1 419 ? 21.073 -6.662 -47.629 1.00 31.34 419 THR A O 1
ATOM 3340 N N . SER A 1 420 ? 19.502 -5.299 -48.496 1.00 33.22 420 SER A N 1
ATOM 3341 C CA . SER A 1 420 ? 19.819 -5.395 -49.920 1.00 33.22 420 SER A CA 1
ATOM 3342 C C . SER A 1 420 ? 21.331 -5.352 -50.182 1.00 33.22 420 SER A C 1
ATOM 3344 O O . SER A 1 420 ? 21.936 -4.279 -50.200 1.00 33.22 420 SER A O 1
ATOM 3346 N N . ARG A 1 421 ? 21.938 -6.508 -50.471 1.00 29.98 421 ARG A N 1
ATOM 3347 C CA . ARG A 1 421 ? 23.167 -6.562 -51.266 1.00 29.98 421 ARG A CA 1
ATOM 3348 C C . ARG A 1 421 ? 22.762 -6.672 -52.727 1.00 29.98 421 ARG A C 1
ATOM 3350 O O . ARG A 1 421 ? 22.407 -7.741 -53.212 1.00 29.98 421 ARG A O 1
ATOM 3357 N N . SER A 1 422 ? 22.823 -5.544 -53.424 1.00 29.41 422 SER A N 1
ATOM 3358 C CA . SER A 1 422 ? 22.905 -5.535 -54.877 1.00 29.41 422 SER A CA 1
ATOM 3359 C C . SER A 1 422 ? 24.234 -6.178 -55.283 1.00 29.41 422 SER A C 1
ATOM 3361 O O . SER A 1 422 ? 25.292 -5.573 -55.105 1.00 29.41 422 SER A O 1
ATOM 3363 N N . SER A 1 423 ? 24.201 -7.387 -55.830 1.00 28.02 423 SER A N 1
ATOM 3364 C CA . SER A 1 423 ? 25.318 -7.921 -56.607 1.00 28.02 423 SER A CA 1
ATOM 3365 C C . SER A 1 423 ? 24.773 -8.595 -57.858 1.00 28.02 423 SER A C 1
ATOM 3367 O O . SER A 1 423 ? 24.129 -9.639 -57.798 1.00 28.02 423 SER A O 1
ATOM 3369 N N . THR A 1 424 ? 25.014 -7.934 -58.984 1.00 27.36 424 THR A N 1
ATOM 3370 C CA . THR A 1 424 ? 24.872 -8.408 -60.363 1.00 27.36 424 THR A CA 1
ATOM 3371 C C . THR A 1 424 ? 25.452 -9.825 -60.528 1.00 27.36 424 THR A C 1
ATOM 3373 O O . THR A 1 424 ? 26.472 -10.124 -59.903 1.00 27.36 424 THR A O 1
ATOM 3376 N N . PRO A 1 425 ? 24.851 -10.708 -61.351 1.00 27.88 425 PRO A N 1
ATOM 3377 C CA . PRO A 1 425 ? 25.247 -12.110 -61.409 1.00 27.88 425 PRO A CA 1
ATOM 3378 C C . PRO A 1 425 ? 26.516 -12.295 -62.248 1.00 27.88 425 PRO A C 1
ATOM 3380 O O . PRO A 1 425 ? 26.598 -11.812 -63.377 1.00 27.88 425 PRO A O 1
ATOM 3383 N N . ALA A 1 426 ? 27.481 -13.044 -61.717 1.00 28.12 426 ALA A N 1
ATOM 3384 C CA . ALA A 1 426 ? 28.559 -13.639 -62.494 1.00 28.12 426 ALA A CA 1
ATOM 3385 C C . ALA A 1 426 ? 28.434 -15.166 -62.414 1.00 28.12 426 ALA A C 1
ATOM 3387 O O . ALA A 1 426 ? 28.377 -15.757 -61.340 1.00 28.12 426 ALA A O 1
ATOM 3388 N N . THR A 1 427 ? 28.330 -15.764 -63.593 1.00 28.00 427 THR A N 1
ATOM 3389 C CA . THR A 1 427 ? 28.325 -17.193 -63.915 1.00 28.00 427 THR A CA 1
ATOM 3390 C C . THR A 1 427 ? 29.550 -17.939 -63.385 1.00 28.00 427 THR A C 1
ATOM 3392 O O . THR A 1 427 ? 30.668 -17.457 -63.552 1.00 28.00 427 THR A O 1
ATOM 3395 N N . GLY A 1 428 ? 29.350 -19.161 -62.880 1.00 27.91 428 GLY A N 1
ATOM 3396 C CA . GLY A 1 428 ? 30.425 -20.123 -62.628 1.00 27.91 428 GLY A CA 1
ATOM 3397 C C . GLY A 1 428 ? 29.966 -21.329 -61.808 1.00 27.91 428 GLY A C 1
ATOM 3398 O O . GLY A 1 428 ? 29.786 -21.229 -60.603 1.00 27.91 428 GLY A O 1
ATOM 3399 N N . THR A 1 429 ? 29.745 -22.450 -62.488 1.00 27.52 429 THR A N 1
ATOM 3400 C CA . THR A 1 429 ? 29.565 -23.812 -61.962 1.00 27.52 429 THR A CA 1
ATOM 3401 C C . THR A 1 429 ? 30.765 -24.282 -61.144 1.00 27.52 429 THR A C 1
ATOM 3403 O O . THR A 1 429 ? 31.873 -24.198 -61.655 1.00 27.52 429 THR A O 1
ATOM 3406 N N . GLU A 1 430 ? 30.528 -24.873 -59.970 1.00 27.31 430 GLU A N 1
ATOM 3407 C CA . GLU A 1 430 ? 31.018 -26.208 -59.577 1.00 27.31 430 GLU A CA 1
ATOM 3408 C C . GLU A 1 430 ? 30.450 -26.610 -58.206 1.00 27.31 430 GLU A C 1
ATOM 3410 O O . GLU A 1 430 ? 30.181 -25.775 -57.345 1.00 27.31 430 GLU A O 1
ATOM 3415 N N . ALA A 1 431 ? 30.167 -27.903 -58.066 1.00 31.86 431 ALA A N 1
ATOM 3416 C CA . ALA A 1 431 ? 29.552 -28.520 -56.904 1.00 31.86 431 ALA A CA 1
ATOM 3417 C C . ALA A 1 431 ? 30.637 -29.063 -55.970 1.00 31.86 431 ALA A C 1
ATOM 3419 O O . ALA A 1 431 ? 31.396 -29.931 -56.388 1.00 31.86 431 ALA A O 1
ATOM 3420 N N . GLU A 1 432 ? 30.644 -28.634 -54.707 1.00 27.59 432 GLU A N 1
ATOM 3421 C CA . GLU A 1 432 ? 31.379 -29.305 -53.631 1.00 27.59 432 GLU A CA 1
ATOM 3422 C C . GLU A 1 432 ? 30.546 -29.360 -52.339 1.00 27.59 432 GLU A C 1
ATOM 3424 O O . GLU A 1 432 ? 29.760 -28.472 -52.008 1.00 27.59 432 GLU A O 1
ATOM 3429 N N . THR A 1 433 ? 30.689 -30.498 -51.667 1.00 27.09 433 THR A N 1
ATOM 3430 C CA . THR A 1 433 ? 30.055 -30.989 -50.434 1.00 27.09 433 THR A CA 1
ATOM 3431 C C . THR A 1 433 ? 30.208 -30.064 -49.214 1.00 27.09 433 THR A C 1
ATOM 3433 O O . THR A 1 433 ? 31.217 -29.371 -49.114 1.00 27.09 433 THR A O 1
ATOM 3436 N N . PRO A 1 434 ? 29.272 -30.075 -48.237 1.00 31.42 434 PRO A N 1
ATOM 3437 C CA . PRO A 1 434 ? 29.329 -29.159 -47.103 1.00 31.42 434 PRO A CA 1
ATOM 3438 C C . PRO A 1 434 ? 30.356 -29.624 -46.063 1.00 31.42 434 PRO A C 1
ATOM 3440 O O . PRO A 1 434 ? 30.180 -30.657 -45.416 1.00 31.42 434 PRO A O 1
ATOM 3443 N N . ASP A 1 435 ? 31.411 -28.828 -45.899 1.00 25.31 435 ASP A N 1
ATOM 3444 C CA . ASP A 1 435 ? 32.356 -28.925 -44.793 1.00 25.31 435 ASP A CA 1
ATOM 3445 C C . ASP A 1 435 ? 31.704 -28.412 -43.497 1.00 25.31 435 ASP A C 1
ATOM 3447 O O . ASP A 1 435 ? 31.087 -27.342 -43.439 1.00 25.31 435 ASP A O 1
ATOM 3451 N N . ALA A 1 436 ? 31.809 -29.221 -42.451 1.00 35.22 436 ALA A N 1
ATOM 3452 C CA . ALA A 1 436 ? 31.203 -29.014 -41.152 1.00 35.22 436 ALA A CA 1
ATOM 3453 C C . ALA A 1 436 ? 32.124 -28.173 -40.262 1.00 35.22 436 ALA A C 1
ATOM 3455 O O . ALA A 1 436 ? 32.629 -28.670 -39.267 1.00 35.22 436 ALA A O 1
ATOM 3456 N N . THR A 1 437 ? 32.349 -26.902 -40.593 1.00 34.84 437 THR A N 1
ATOM 3457 C CA . THR A 1 437 ? 32.933 -25.915 -39.661 1.00 34.84 437 THR A CA 1
ATOM 3458 C C . THR A 1 437 ? 32.634 -24.482 -40.118 1.00 34.84 437 THR A C 1
ATOM 3460 O O . THR A 1 437 ? 33.471 -23.780 -40.673 1.00 34.84 437 THR A O 1
ATOM 3463 N N . ALA A 1 438 ? 31.419 -24.008 -39.841 1.00 26.17 438 ALA A N 1
ATOM 3464 C CA . ALA A 1 438 ? 31.097 -22.582 -39.848 1.00 26.17 438 ALA A CA 1
ATOM 3465 C C . ALA A 1 438 ? 30.405 -22.228 -38.522 1.00 26.17 438 ALA A C 1
ATOM 3467 O O . ALA A 1 438 ? 29.536 -22.989 -38.080 1.00 26.17 438 ALA A O 1
ATOM 3468 N N . PRO A 1 439 ? 30.766 -21.113 -37.858 1.00 26.98 439 PRO A N 1
ATOM 3469 C CA . PRO A 1 439 ? 30.047 -20.666 -36.675 1.00 26.98 439 PRO A CA 1
ATOM 3470 C C . PRO A 1 439 ? 28.599 -20.378 -37.082 1.00 26.98 439 PRO A C 1
ATOM 3472 O O . PRO A 1 439 ? 28.341 -19.620 -38.020 1.00 26.98 439 PRO A O 1
ATOM 3475 N N . ARG A 1 440 ? 27.648 -21.029 -36.404 1.00 26.30 440 ARG A N 1
ATOM 3476 C CA . ARG A 1 440 ? 26.226 -20.695 -36.531 1.00 26.30 440 ARG A CA 1
ATOM 3477 C C . ARG A 1 440 ? 26.059 -19.195 -36.241 1.00 26.30 440 ARG A C 1
ATOM 3479 O O . ARG A 1 440 ? 26.689 -18.711 -35.303 1.00 26.30 440 ARG A O 1
ATOM 3486 N N . PRO A 1 441 ? 25.248 -18.457 -37.016 1.00 28.20 441 PRO A N 1
ATOM 3487 C CA . PRO A 1 441 ? 24.943 -17.074 -36.683 1.00 28.20 441 PRO A CA 1
ATOM 3488 C C . PRO A 1 441 ? 24.238 -17.050 -35.322 1.00 28.20 441 PRO A C 1
ATOM 3490 O O . PRO A 1 441 ? 23.287 -17.805 -35.124 1.00 28.20 441 PRO A O 1
ATOM 3493 N N . ASP A 1 442 ? 24.713 -16.209 -34.402 1.00 30.58 442 ASP A N 1
ATOM 3494 C CA . ASP A 1 442 ? 24.059 -15.920 -33.121 1.00 30.58 442 ASP A CA 1
ATOM 3495 C C . ASP A 1 442 ? 22.648 -15.367 -33.379 1.00 30.58 442 ASP A C 1
ATOM 3497 O O . ASP A 1 442 ? 22.424 -14.170 -33.567 1.00 30.58 442 ASP A O 1
ATOM 3501 N N . THR A 1 443 ? 21.669 -16.264 -33.438 1.00 34.03 443 THR A N 1
ATOM 3502 C CA . THR A 1 443 ? 20.247 -15.943 -33.397 1.00 34.03 443 THR A CA 1
ATOM 3503 C C . THR A 1 443 ? 19.826 -15.845 -31.938 1.00 34.03 443 THR A C 1
ATOM 3505 O O . THR A 1 443 ? 19.560 -16.863 -31.304 1.00 34.03 443 THR A O 1
ATOM 3508 N N . GLY A 1 444 ? 19.760 -14.623 -31.412 1.00 37.38 444 GLY A N 1
ATOM 3509 C CA . GLY A 1 444 ? 19.136 -14.344 -30.119 1.00 37.38 444 GLY A CA 1
ATOM 3510 C C . GLY A 1 444 ? 19.827 -13.215 -29.372 1.00 37.38 444 GLY A C 1
ATOM 3511 O O . GLY A 1 444 ? 20.654 -13.461 -28.504 1.00 37.38 444 GLY A O 1
ATOM 3512 N N . SER A 1 445 ? 19.490 -11.962 -29.683 1.00 50.09 445 SER A N 1
ATOM 3513 C CA . SER A 1 445 ? 19.857 -10.845 -28.808 1.00 50.09 445 SER A CA 1
ATOM 3514 C C . SER A 1 445 ? 19.081 -10.993 -27.496 1.00 50.09 445 SER A C 1
ATOM 3516 O O . SER A 1 445 ? 17.932 -10.566 -27.420 1.00 50.09 445 SER A O 1
ATOM 3518 N N . ALA A 1 446 ? 19.676 -11.632 -26.488 1.00 63.88 446 ALA A N 1
ATOM 3519 C CA . ALA A 1 446 ? 19.076 -11.779 -25.167 1.00 63.88 446 ALA A CA 1
ATOM 3520 C C . ALA A 1 446 ? 18.862 -10.391 -24.541 1.00 63.88 446 ALA A C 1
ATOM 3522 O O . ALA A 1 446 ? 19.809 -9.630 -24.353 1.00 63.88 446 ALA A O 1
ATOM 3523 N N . THR A 1 447 ? 17.608 -10.041 -24.261 1.00 76.56 447 THR A N 1
ATOM 3524 C CA . THR A 1 447 ? 17.243 -8.789 -23.587 1.00 76.56 447 THR A CA 1
ATOM 3525 C C . THR A 1 447 ? 17.740 -8.810 -22.146 1.00 76.56 447 THR A C 1
ATOM 3527 O O . THR A 1 447 ? 17.505 -9.794 -21.443 1.00 76.56 447 THR A O 1
ATOM 3530 N N . ARG A 1 448 ? 18.378 -7.734 -21.677 1.00 85.31 448 ARG A N 1
ATOM 3531 C CA . ARG A 1 448 ? 18.947 -7.690 -20.323 1.00 85.31 448 ARG A CA 1
ATOM 3532 C C . ARG A 1 448 ? 17.897 -7.631 -19.208 1.00 85.31 448 ARG A C 1
ATOM 3534 O O . ARG A 1 448 ? 18.087 -8.271 -18.178 1.00 85.31 448 ARG A O 1
ATOM 3541 N N . TYR A 1 449 ? 16.816 -6.888 -19.420 1.00 90.81 449 TYR A N 1
ATOM 3542 C CA . TYR A 1 449 ? 15.649 -6.815 -18.537 1.00 90.81 449 TYR A CA 1
ATOM 3543 C C . TYR A 1 449 ? 14.407 -7.156 -19.367 1.00 90.81 449 TYR A C 1
ATOM 3545 O O . TYR A 1 449 ? 13.797 -6.288 -19.995 1.00 90.81 449 TYR A O 1
ATOM 3553 N N . ALA A 1 450 ? 14.109 -8.452 -19.472 1.00 88.94 450 ALA A N 1
ATOM 3554 C CA . ALA A 1 450 ? 13.144 -8.992 -20.425 1.00 88.94 450 ALA A CA 1
ATOM 3555 C C . ALA A 1 450 ? 11.714 -8.486 -20.192 1.00 88.94 450 ALA A C 1
ATOM 3557 O O . ALA A 1 450 ? 11.032 -8.121 -21.153 1.00 88.94 450 ALA A O 1
ATOM 3558 N N . ARG A 1 451 ? 11.261 -8.409 -18.935 1.00 90.06 451 ARG A N 1
ATOM 3559 C CA . ARG A 1 451 ? 9.901 -7.962 -18.593 1.00 90.06 451 ARG A CA 1
ATOM 3560 C C . ARG A 1 451 ? 9.743 -6.474 -18.873 1.00 90.06 451 ARG A C 1
ATOM 3562 O O . ARG A 1 451 ? 8.771 -6.077 -19.519 1.00 90.06 451 ARG A O 1
ATOM 3569 N N . THR A 1 452 ? 10.725 -5.667 -18.473 1.00 92.25 452 THR A N 1
ATOM 3570 C CA . THR A 1 452 ? 10.752 -4.232 -18.778 1.00 92.25 452 THR A CA 1
ATOM 3571 C C . THR A 1 452 ? 10.771 -3.985 -20.284 1.00 92.25 452 THR A C 1
ATOM 3573 O O . THR A 1 452 ? 9.980 -3.179 -20.778 1.00 92.25 452 THR A O 1
ATOM 3576 N N . ALA A 1 453 ? 11.620 -4.696 -21.033 1.00 91.06 453 ALA A N 1
ATOM 3577 C CA . ALA A 1 453 ? 11.698 -4.570 -22.487 1.00 91.06 453 ALA A CA 1
ATOM 3578 C C . ALA A 1 453 ? 10.365 -4.938 -23.153 1.00 91.06 453 ALA A C 1
ATOM 3580 O O . ALA A 1 453 ? 9.857 -4.175 -23.976 1.00 91.06 453 ALA A O 1
ATOM 3581 N N . MET A 1 454 ? 9.766 -6.067 -22.762 1.00 88.19 454 MET A N 1
ATOM 3582 C CA . MET A 1 454 ? 8.484 -6.535 -23.291 1.00 88.19 454 MET A CA 1
ATOM 3583 C C . MET A 1 454 ? 7.356 -5.536 -23.018 1.00 88.19 454 MET A C 1
ATOM 3585 O O . MET A 1 454 ? 6.631 -5.164 -23.944 1.00 88.19 454 MET A O 1
ATOM 3589 N N . LYS A 1 455 ? 7.213 -5.052 -21.778 1.00 89.31 455 LYS A N 1
ATOM 3590 C CA . LYS A 1 455 ? 6.161 -4.083 -21.430 1.00 89.31 455 LYS A CA 1
ATOM 3591 C C . LYS A 1 455 ? 6.368 -2.752 -22.156 1.00 89.31 455 LYS A C 1
ATOM 3593 O O . LYS A 1 455 ? 5.422 -2.254 -22.765 1.00 89.31 455 LYS A O 1
ATOM 3598 N N . ALA A 1 456 ? 7.588 -2.211 -22.176 1.00 90.56 456 ALA A N 1
ATOM 3599 C CA . ALA A 1 456 ? 7.889 -0.976 -22.903 1.00 90.56 456 ALA A CA 1
ATOM 3600 C C . ALA A 1 456 ? 7.603 -1.113 -24.409 1.00 90.56 456 ALA A C 1
ATOM 3602 O O . ALA A 1 456 ? 6.999 -0.220 -25.005 1.00 90.56 456 ALA A O 1
ATOM 3603 N N . TRP A 1 457 ? 7.957 -2.251 -25.014 1.00 90.00 457 TRP A N 1
ATOM 3604 C CA . TRP A 1 457 ? 7.637 -2.550 -26.409 1.00 90.00 457 TRP A CA 1
ATOM 3605 C C . TRP A 1 457 ? 6.123 -2.608 -26.654 1.00 90.00 457 TRP A C 1
ATOM 3607 O O . TRP A 1 457 ? 5.637 -1.957 -27.579 1.00 90.00 457 TRP A O 1
ATOM 3617 N N . ARG A 1 458 ? 5.350 -3.304 -25.805 1.00 86.88 458 ARG A N 1
ATOM 3618 C CA . ARG A 1 458 ? 3.877 -3.352 -25.908 1.00 86.88 458 ARG A CA 1
ATOM 3619 C C . ARG A 1 458 ? 3.263 -1.948 -25.855 1.00 86.88 458 ARG A C 1
ATOM 3621 O O . ARG A 1 458 ? 2.419 -1.627 -26.691 1.00 86.88 458 ARG A O 1
ATOM 3628 N N . MET A 1 459 ? 3.721 -1.098 -24.934 1.00 88.25 459 MET A N 1
ATOM 3629 C CA . MET A 1 459 ? 3.267 0.297 -24.832 1.00 88.25 459 MET A CA 1
ATOM 3630 C C . MET A 1 459 ? 3.613 1.102 -26.097 1.00 88.25 459 MET A C 1
ATOM 3632 O O . MET A 1 459 ? 2.763 1.812 -26.632 1.00 88.25 459 MET A O 1
ATOM 3636 N N . LEU A 1 460 ? 4.825 0.944 -26.646 1.00 87.69 460 LEU A N 1
ATOM 3637 C CA . LEU A 1 460 ? 5.238 1.595 -27.900 1.00 87.69 460 LEU A CA 1
ATOM 3638 C C . LEU A 1 460 ? 4.400 1.154 -29.109 1.00 87.69 460 LEU A C 1
ATOM 3640 O O . LEU A 1 460 ? 4.044 1.990 -29.937 1.00 87.69 460 LEU A O 1
ATOM 3644 N N . ARG A 1 461 ? 4.046 -0.133 -29.216 1.00 85.62 461 ARG A N 1
ATOM 3645 C CA . ARG A 1 461 ? 3.178 -0.635 -30.297 1.00 85.62 461 ARG A CA 1
ATOM 3646 C C . ARG A 1 461 ? 1.756 -0.075 -30.191 1.00 85.62 461 ARG A C 1
ATOM 3648 O O . ARG A 1 461 ? 1.146 0.226 -31.213 1.00 85.62 461 ARG A O 1
ATOM 3655 N N . ARG A 1 462 ? 1.239 0.113 -28.974 1.00 80.06 462 ARG A N 1
ATOM 3656 C CA . ARG A 1 462 ? -0.094 0.699 -28.739 1.00 80.06 462 ARG A CA 1
ATOM 3657 C C . ARG A 1 462 ? -0.152 2.195 -29.046 1.00 80.06 462 ARG A C 1
ATOM 3659 O O . ARG A 1 462 ? -1.174 2.672 -29.529 1.00 80.06 462 ARG A O 1
ATOM 3666 N N . LEU A 1 463 ? 0.957 2.922 -28.889 1.00 81.69 463 LEU A N 1
ATOM 3667 C CA . LEU A 1 463 ? 1.054 4.338 -29.271 1.00 81.69 463 LEU A CA 1
ATOM 3668 C C . LEU A 1 463 ? 0.822 4.624 -30.757 1.00 81.69 463 LEU A C 1
ATOM 3670 O O . LEU A 1 463 ? 0.553 5.775 -31.115 1.00 81.69 463 LEU A O 1
ATOM 3674 N N . ASP A 1 464 ? 0.885 3.613 -31.625 1.00 70.50 464 ASP A N 1
ATOM 3675 C CA . ASP A 1 464 ? 0.464 3.765 -33.017 1.00 70.50 464 ASP A CA 1
ATOM 3676 C C . ASP A 1 464 ? -1.048 4.077 -33.132 1.00 70.50 464 ASP A C 1
ATOM 3678 O O . ASP A 1 464 ? -1.461 4.693 -34.113 1.00 70.50 464 ASP A O 1
ATOM 3682 N N . GLY A 1 465 ? -1.845 3.795 -32.090 1.00 65.94 465 GLY A N 1
ATOM 3683 C CA . GLY A 1 465 ? -3.236 4.242 -31.918 1.00 65.94 465 GLY A CA 1
ATOM 3684 C C . GLY A 1 465 ? -3.419 5.661 -31.345 1.00 65.94 465 GLY A C 1
ATOM 3685 O O . GLY A 1 465 ? -4.549 6.122 -31.220 1.00 65.94 465 GLY A O 1
ATOM 3686 N N . GLY A 1 466 ? -2.337 6.382 -31.015 1.00 68.38 466 GLY A N 1
ATOM 3687 C CA . GLY A 1 466 ? -2.351 7.803 -30.618 1.00 68.38 466 GLY A CA 1
ATOM 3688 C C . GLY A 1 466 ? -2.325 8.100 -29.108 1.00 68.38 466 GLY A C 1
ATOM 3689 O O . GLY A 1 466 ? -1.959 9.214 -28.717 1.00 68.38 466 GLY A O 1
ATOM 3690 N N . PHE A 1 467 ? -2.630 7.117 -28.259 1.00 70.50 467 PHE A N 1
ATOM 3691 C CA . PHE A 1 467 ? -2.629 7.225 -26.794 1.00 70.50 467 PHE A CA 1
ATOM 3692 C C . PHE A 1 467 ? -2.093 5.932 -26.166 1.00 70.50 467 PHE A C 1
ATOM 3694 O O . PHE A 1 467 ? -2.229 4.863 -26.755 1.00 70.50 467 PHE A O 1
ATOM 3701 N N . THR A 1 468 ? -1.462 6.024 -24.993 1.00 71.56 468 THR A N 1
ATOM 3702 C CA . THR A 1 468 ? -1.097 4.846 -24.191 1.00 71.56 468 THR A CA 1
ATOM 3703 C C . THR A 1 468 ? -1.413 5.098 -22.725 1.00 71.56 468 THR A C 1
ATOM 3705 O O . THR A 1 468 ? -1.162 6.183 -22.187 1.00 71.56 468 THR A O 1
ATOM 3708 N N . SER A 1 469 ? -1.920 4.055 -22.081 1.00 67.38 469 SER A N 1
ATOM 3709 C CA . SER A 1 469 ? -2.047 3.926 -20.637 1.00 67.38 469 SER A CA 1
ATOM 3710 C C . SER A 1 469 ? -1.255 2.700 -20.185 1.00 67.38 469 SER A C 1
ATOM 3712 O O . SER A 1 469 ? -0.945 1.831 -20.997 1.00 67.38 469 SER A O 1
ATOM 3714 N N . PHE A 1 470 ? -0.903 2.641 -18.904 1.00 68.56 470 PHE A N 1
ATOM 3715 C CA . PHE A 1 470 ? -0.382 1.414 -18.304 1.00 68.56 470 PHE A CA 1
ATOM 3716 C C . PHE A 1 470 ? -1.497 0.419 -17.978 1.00 68.56 470 PHE A C 1
ATOM 3718 O O . PHE A 1 470 ? -1.225 -0.774 -17.956 1.00 68.56 470 PHE A O 1
ATOM 3725 N N . MET A 1 471 ? -2.715 0.924 -17.734 1.00 57.59 471 MET A N 1
ATOM 3726 C CA . MET A 1 471 ? -3.876 0.102 -17.393 1.00 57.59 471 MET A CA 1
ATOM 3727 C C . MET A 1 471 ? -4.429 -0.646 -18.594 1.00 57.59 471 MET A C 1
ATOM 3729 O O . MET A 1 471 ? -5.105 -1.631 -18.386 1.00 57.59 471 MET A O 1
ATOM 3733 N N . GLU A 1 472 ? -4.166 -0.187 -19.819 1.00 52.19 472 GLU A N 1
ATOM 3734 C CA . GLU A 1 472 ? -4.770 -0.751 -21.030 1.00 52.19 472 GLU A CA 1
ATOM 3735 C C . GLU A 1 472 ? -3.849 -1.724 -21.747 1.00 52.19 472 GLU A C 1
ATOM 3737 O O . GLU A 1 472 ? -2.696 -1.355 -22.088 1.00 52.19 472 GLU A O 1
#

pLDDT: mean 73.27, std 19.62, range [25.31, 96.56]

Foldseek 3Di:
DPPDQKDWDDLVVCVLAPDPAKDWAWEAEPNDIDIWMFGADPVLRITITGDDDPRVVCCVQWADPPWDWDWDWDPSVDNNHIHIYIGGCATPNHGDDDDPDDPPPPVPPPDQLEDEAEDALPQQAQCSQANAQDPVVLATDGDPNNVSQVSQVVQCVSQVVVVHARAAHEYEYEQCQSYQVCHNCVQVLVCLVPVFWRAHDDDPPDCFRAHSNRDGHHRTGGRRLRYDYHYDHDLDDDTHDHDPSVLQRDFADDDPDDPPVCVPVVPPDPPDPCPPPPPLPQVDPAFDPSHSDQFDCVLVVLLCPPPVRQLVLQLVVLQVLCVVLVLHDDPNLSSVLSRQLSSVCVSRVHPCSQVSNLSSCLRRRVQSQWDWCVSRQSSLLSLLQCQLPPDDDPPPPSQPLVQWDDDPDLAIFGNDDPDDDDDDDDDDDDDDDDDPDDPDPPGDSDGSSRNSNSLSSVQNVCCVVGTGGSSD

Sequence (472 aa):
MLDQKSMVIPRRMRALLPVTASREVRLTFDGRHENIYLYFDSVRDVAHLMFRRVVGAWFRETFMIDDRFRLRIVGADDPDTAEIELVPLIAGGVPVAFPESSPPLTFIPDVARQALIAVRPDWTDNRSVLGYFNPLHQQYQPTVFLKFLLDARDEVERAERAGGQARPFFAIFDEMNLARVEHYFSDFLSALESGDAIDLHDDEETVDGGTDEGISIPRRLTIPPNVYFTGTVNVDETTHMFSPKVLDRAFVIEFDEVNLEAYGRMVADPGDGAVPDHVVALPQFTGIGGEFRSPDSSDWEAFGELDGGRYRQALIELHTALKKFHRHFGYRVANEIARFVVLADTQSDGLITADAFDIAVVAKVLPKFHGTRRDVEEPLKAVFQWAIDGSSGTRTDRHDDRNWVADSGTHLSFRAGQTSRSSTPATGTEAETPDATAPRPDTGSATRYARTAMKAWRMLRRLDGGFTSFME